Protein 3LVL (pdb70)

B-factor: mean 65.79, std 13.58, range [45.22, 124.84]

GO terms:
  GO:0005515 protein binding (F, IPI)

InterPro domains:
  IPR002871 NIF system FeS cluster assembly, NifU, N-terminal [PF01592] (2-126)
  IPR002871 NIF system FeS cluster assembly, NifU, N-terminal [PTHR10093] (3-127)
  IPR002871 NIF system FeS cluster assembly, NifU, N-terminal [cd06664] (3-117)
  IPR011339 Iron-sulfur cluster assembly scaffold protein IscU [TIGR01999] (3-126)

CATH classification: 3.90.1010.10

Sequence (513 aa):
MKLPIYLDYSATTPVDPRVAEKMMQFMTMDGTFGNPASRSHRFGWQAEEAVDIARNQIADLVGADPREIVFTSGATESDNLAIKGAANFYQKKGKHIITSKTEHKAVLDTCRQLEREGFEVTYLAPQRNGIIDLKELEAAMRDDTILVSIMHVNNEIGVVQDIAAIGEMCRARGIIYHVDATQSVGKLPIDLSQLKVDLMSFSGHKIYGPKGIGALYVRRKPRVRIEAQMHGGGHERGMRSGTLPVHQIVGMGEAYRIAKEEMATEMERLRGLRNRLWNGIKDIEEVYLNGDLEHGAPNILNVSFNYVEGESLIMALKDLAVSSGSALEPSYVLRALGLNDELAHSSIRFSLGRFTTEEEIDYTIELVRKSIGRLRDLSPLWEMYKQGAYSEKVIDHYENPRNVGSFDNNDENVGSGMVGAPACGDVMKLQIKVNDEGIIEDARFKTYGCGSAIASSSLVTEWVKGKSLDEAQAIKNTDIAEELELPPVKIHCSILAEDAIKAAIADYKSKRE

Secondary structure (DSSP, 8-state):
---HHHHHHHHS-SSBS---TT-SSEEEEEEE-TTT--EEEEEEEE-SSS-EEEEEEEEES-HHHHHHHHHHHHHHTT--HHHHHT--HHHHHHHHT--GGGGHHHHHHHHHHHHHHHHHHHS--/--SSEE-BTTT--PPPHHHHHHHGGGTSTTS----TT-TTSHHHHHHHHHHHHHHHHHHHHHT--GGGEEEESSHHHHHHHHHHHHHHHGGGT--EEEEETTS-HHHHHHHHHHHTTT-EEEEEPPPTTSPPPHHHHHHH--TTEEEEE--SB-TTT-BB--HHHHHHHHHHHT-EEEEE-TTTTTTS---TTTS--SEEEEESTTTTS-SS-EEEEE-BTTB-----SS-SS-HHHHTS-S---HHHHHHHHHHHHHHHHHHHHHHHHHHHHHHHHHHHHTTSTTEEEES-STTB-TTEEEEEETTS-HHHHHHHTTTEE-EES------HHHHHTT--HHHHHTEEEEE--TT--HHHHHHHHHHHHHHHHHHHHH-HHHHHHH--

Foldseek 3Di:
DDFQAEQALLVFAAADPQLQVLLVQQPDPNHLVAFCVPPPDDSNVVLVVLLQLLLVLQCVQFAHDSLLKAKFQFLLVQLLLVVQFQQVVCPVQAQEEEEALQDDCSNVVSVVVSVVVPGHYHHDFDALQLERDVVVVLVSDDSRAAEYEYEAAGSFQQFGYPQQVVLCSCVVSVHAYEYADAQPRLAPGHHVVNGSHQKYWYGARSQNFDHRMIIMGGDVVVGRGTQAPADDPLPSVNRHDDTDPSSRSSSRSSSSNVSSPCNVVFQVVLLVLLVVLCVLPVPPDDKAWHHDNVRGRSFKTKMFGPQFAQVLLVVLSSRYDWDALDDVGGNSNNVSSPDDRRRRSNMTMGGDDDPDDSVVSVVVSVSNVVSNVVRLVVGPVNVVVVPD/DFDPLLVVCLVPFAAADDDDCVPLQKFKFKDDDPPVTWIKIKMFGADPPWATAFIHMDIGDDSNLRSLLSVLRVVRHRGTLVRSLPCALVNSCVVRVPDPVCSVSSVRSNVGSNRSSVRSVVPVD

Radius of gyration: 27.86 Å; Cα contacts (8 Å, |Δi|>4): 1067; chains: 2; bounding box: 52×85×68 Å

Organism: Escherichia coli O157:H7 (NCBI:txid83334)

Structure (mmCIF, N/CA/C/O backbone):
data_3LVL
#
_entry.id   3LVL
#
_cell.length_a   77.647
_cell.length_b   77.647
_cell.length_c   355.986
_cell.angle_alpha   90.000
_cell.angle_beta   90.000
_cell.angle_gamma   120.000
#
_symmetry.space_group_name_H-M   'P 61 2 2'
#
loop_
_entity.id
_entity.type
_entity.pdbx_description
1 polymer 'Cysteine desulfurase'
2 polymer 'NifU-like protein'
3 non-polymer "PYRIDOXAL-5'-PHOSPHATE"
4 water water
#
loop_
_atom_site.group_PDB
_atom_site.id
_atom_site.type_symbol
_atom_site.label_atom_id
_atom_site.label_alt_id
_atom_site.label_comp_id
_atom_site.label_asym_id
_atom_site.label_entity_id
_atom_site.label_seq_id
_atom_site.pdbx_PDB_ins_code
_atom_site.Cartn_x
_atom_site.Cartn_y
_atom_site.Cartn_z
_atom_site.occupancy
_atom_site.B_iso_or_equiv
_atom_site.auth_seq_id
_atom_site.auth_comp_id
_atom_site.auth_asym_id
_atom_sit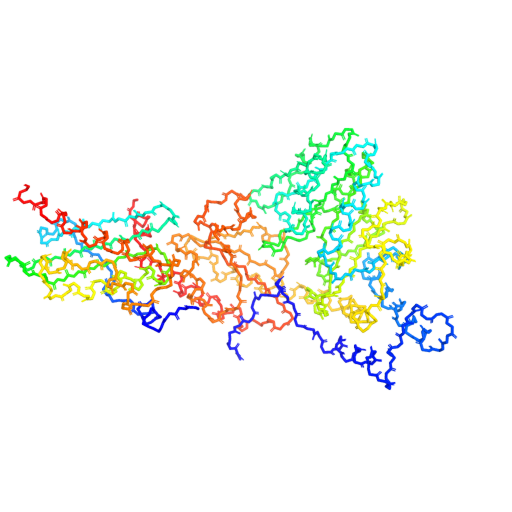e.auth_atom_id
_atom_site.pdbx_PDB_model_num
ATOM 1 N N . MET A 1 20 ? -61.923 25.943 1.096 1.00 87.38 1 MET B N 1
ATOM 2 C CA . MET A 1 20 ? -60.638 26.112 1.762 1.00 84.41 1 MET B CA 1
ATOM 3 C C . MET A 1 20 ? -60.300 24.890 2.615 1.00 83.54 1 MET B C 1
ATOM 4 O O . MET A 1 20 ? -60.922 23.839 2.465 1.00 84.78 1 MET B O 1
ATOM 9 N N . LYS A 1 21 ? -59.317 25.043 3.502 1.00 81.70 2 LYS B N 1
ATOM 10 C CA . LYS A 1 21 ? -58.872 23.981 4.403 1.00 81.06 2 LYS B CA 1
ATOM 11 C C . LYS A 1 21 ? -57.450 24.251 4.875 1.00 78.38 2 LYS B C 1
ATOM 12 O O . LYS A 1 21 ? -56.490 24.022 4.139 1.00 76.05 2 LYS B O 1
ATOM 14 N N . LEU A 1 22 ? -57.319 24.745 6.101 1.00 79.01 3 LEU B N 1
ATOM 15 C CA . LEU A 1 22 ? -56.009 25.049 6.669 1.00 76.92 3 LEU B CA 1
ATOM 16 C C . LEU A 1 22 ? -55.483 23.899 7.517 1.00 76.68 3 LEU B C 1
ATOM 17 O O . LEU A 1 22 ? -56.262 23.171 8.134 1.00 78.78 3 LEU B O 1
ATOM 22 N N . PRO A 1 23 ? -54.151 23.732 7.549 1.00 74.44 4 PRO B N 1
ATOM 23 C CA . PRO A 1 23 ? -53.207 24.574 6.806 1.00 72.25 4 PRO B CA 1
ATOM 24 C C . PRO A 1 23 ? -53.123 24.190 5.332 1.00 71.06 4 PRO B C 1
ATOM 25 O O . PRO A 1 23 ? -53.408 23.047 4.975 1.00 71.33 4 PRO B O 1
ATOM 29 N N . ILE A 1 24 ? -52.730 25.142 4.492 1.00 69.99 5 ILE B N 1
ATOM 30 C CA . ILE A 1 24 ? -52.621 24.911 3.052 1.00 69.15 5 ILE B CA 1
ATOM 31 C C . ILE A 1 24 ? -51.334 24.169 2.720 1.00 67.26 5 ILE B C 1
ATOM 32 O O . ILE A 1 24 ? -50.242 24.637 3.036 1.00 66.07 5 ILE B O 1
ATOM 37 N N . TYR A 1 25 ? -51.463 23.014 2.077 1.00 67.26 6 TYR B N 1
ATOM 38 C CA . TYR A 1 25 ? -50.297 22.198 1.764 1.00 65.90 6 TYR B CA 1
ATOM 39 C C . TYR A 1 25 ? -49.515 22.737 0.572 1.00 64.75 6 TYR B C 1
ATOM 40 O O . TYR A 1 25 ? -49.938 22.599 -0.573 1.00 65.09 6 TYR B O 1
ATOM 49 N N . LEU A 1 26 ? -48.368 23.347 0.850 1.00 63.66 7 LEU B N 1
ATOM 50 C CA . LEU A 1 26 ? -47.504 23.874 -0.199 1.00 62.84 7 LEU B CA 1
ATOM 51 C C . LEU A 1 26 ? -46.127 23.238 -0.121 1.00 61.95 7 LEU B C 1
ATOM 52 O O . LEU A 1 26 ? -45.118 23.887 -0.395 1.00 61.36 7 LEU B O 1
ATOM 57 N N . ASP A 1 27 ? -46.088 21.964 0.253 1.00 62.16 8 ASP B N 1
ATOM 58 C CA . ASP A 1 27 ? -44.821 21.269 0.432 1.00 61.76 8 ASP B CA 1
ATOM 59 C C . ASP A 1 27 ? -44.746 20.003 -0.416 1.00 62.10 8 ASP B C 1
ATOM 60 O O . ASP A 1 27 ? -44.275 18.965 0.044 1.00 62.46 8 ASP B O 1
ATOM 65 N N . TYR A 1 28 ? -45.209 20.095 -1.658 1.00 62.25 9 TYR B N 1
ATOM 66 C CA . TYR A 1 28 ? -45.218 18.947 -2.555 1.00 62.80 9 TYR B CA 1
ATOM 67 C C . TYR A 1 28 ? -43.814 18.442 -2.876 1.00 62.68 9 TYR B C 1
ATOM 68 O O . TYR A 1 28 ? -43.641 17.296 -3.284 1.00 63.35 9 TYR B O 1
ATOM 77 N N . SER A 1 29 ? -42.815 19.299 -2.696 1.00 62.09 10 SER B N 1
ATOM 78 C CA . SER A 1 29 ? -41.431 18.917 -2.964 1.00 62.31 10 SER B CA 1
ATOM 79 C C . SER A 1 29 ? -40.887 17.976 -1.893 1.00 62.74 10 SER B C 1
ATOM 80 O O . SER A 1 29 ? -39.954 17.211 -2.143 1.00 63.46 10 SER B O 1
ATOM 83 N N . ALA A 1 30 ? -41.464 18.042 -0.697 1.00 62.61 11 ALA B N 1
ATOM 84 C CA . ALA A 1 30 ? -41.102 17.113 0.364 1.00 63.41 11 ALA B CA 1
ATOM 85 C C . ALA A 1 30 ? -41.716 15.752 0.067 1.00 64.36 11 ALA B C 1
ATOM 86 O O . ALA A 1 30 ? -41.053 14.723 0.175 1.00 65.38 11 ALA B O 1
ATOM 88 N N . THR A 1 31 ? -42.988 15.760 -0.315 1.00 57.52 12 THR B N 1
ATOM 89 C CA . THR A 1 31 ? -43.680 14.542 -0.718 1.00 57.31 12 THR B CA 1
ATOM 90 C C . THR A 1 31 ? -45.026 14.877 -1.354 1.00 58.83 12 THR B C 1
ATOM 91 O O . THR A 1 31 ? -45.572 15.958 -1.137 1.00 60.23 12 THR B O 1
ATOM 95 N N . THR A 1 32 ? -45.553 13.947 -2.143 1.00 58.71 13 THR B N 1
ATOM 96 C CA . THR A 1 32 ? -46.854 14.133 -2.774 1.00 60.27 13 THR B CA 1
ATOM 97 C C . THR A 1 32 ? -47.818 13.015 -2.385 1.00 60.78 13 THR B C 1
ATOM 98 O O . THR A 1 32 ? -47.402 11.873 -2.181 1.00 59.66 13 THR B O 1
ATOM 102 N N . PRO A 1 33 ? -49.113 13.349 -2.277 1.00 62.63 14 PRO B N 1
ATOM 103 C CA . PRO A 1 33 ? -50.168 12.398 -1.915 1.00 63.50 14 PRO B CA 1
ATOM 104 C C . PRO A 1 33 ? -50.431 11.395 -3.032 1.00 63.23 14 PRO B C 1
ATOM 105 O O . PRO A 1 33 ? -50.629 11.791 -4.181 1.00 63.71 14 PRO B O 1
ATOM 109 N N . VAL A 1 34 ? -50.437 10.111 -2.688 1.00 62.63 15 VAL B N 1
ATOM 110 C CA . VAL A 1 34 ? -50.666 9.051 -3.664 1.00 62.47 15 VAL B CA 1
ATOM 111 C C . VAL A 1 34 ? -52.009 9.209 -4.363 1.00 64.43 15 VAL B C 1
ATOM 112 O O . VAL A 1 34 ? -53.063 9.146 -3.732 1.00 65.93 15 VAL B O 1
ATOM 116 N N . ASP A 1 35 ? -51.959 9.419 -5.672 1.00 64.55 16 ASP B N 1
ATOM 117 C CA . ASP A 1 35 ? -53.163 9.512 -6.484 1.00 66.49 16 ASP B CA 1
ATOM 118 C C . ASP A 1 35 ? -54.026 8.267 -6.292 1.00 67.28 16 ASP B C 1
ATOM 119 O O . ASP A 1 35 ? -53.512 7.150 -6.283 1.00 66.10 16 ASP B O 1
ATOM 124 N N . PRO A 1 36 ? -55.346 8.461 -6.139 1.00 69.42 17 PRO B N 1
ATOM 125 C CA . PRO A 1 36 ? -56.295 7.373 -5.870 1.00 70.54 17 PRO B CA 1
ATOM 126 C C . PRO A 1 36 ? -56.159 6.202 -6.839 1.00 70.12 17 PRO B C 1
ATOM 127 O O . PRO A 1 36 ? -56.231 5.047 -6.417 1.00 69.87 17 PRO B O 1
ATOM 131 N N . ARG A 1 37 ? -55.974 6.502 -8.121 1.00 70.20 18 ARG B N 1
ATOM 132 C CA . ARG A 1 37 ? -55.817 5.464 -9.135 1.00 69.96 18 ARG B CA 1
ATOM 133 C C . ARG A 1 37 ? -54.569 4.638 -8.859 1.00 67.70 18 ARG B C 1
ATOM 134 O O . ARG A 1 37 ? -54.562 3.422 -9.048 1.00 67.58 18 ARG B O 1
ATOM 142 N N . VAL A 1 38 ? -53.516 5.308 -8.404 1.00 66.08 19 VAL B N 1
ATOM 143 C CA . VAL A 1 38 ? -52.277 4.632 -8.045 1.00 64.05 19 VAL B CA 1
ATOM 144 C C . VAL A 1 38 ? -52.517 3.656 -6.902 1.00 64.02 19 VAL B C 1
ATOM 145 O O . VAL A 1 38 ? -52.015 2.533 -6.913 1.00 63.23 19 VAL B O 1
ATOM 149 N N . ALA A 1 39 ? -53.296 4.093 -5.919 1.00 65.04 20 ALA B N 1
ATOM 150 C CA . ALA A 1 39 ? -53.526 3.309 -4.713 1.00 65.16 20 ALA B CA 1
ATOM 151 C C . ALA A 1 39 ? -54.388 2.078 -4.973 1.00 66.38 20 ALA B C 1
ATOM 152 O O . ALA A 1 39 ? -54.022 0.965 -4.594 1.00 65.80 20 ALA B O 1
ATOM 154 N N . GLU A 1 40 ? -55.528 2.277 -5.624 1.00 68.23 21 GLU B N 1
ATOM 155 C CA . GLU A 1 40 ? -56.470 1.185 -5.838 1.00 69.74 21 GLU B CA 1
ATOM 156 C C . GLU A 1 40 ? -55.880 0.085 -6.711 1.00 68.98 21 GLU B C 1
ATOM 157 O O . GLU A 1 40 ? -56.358 -1.048 -6.704 1.00 69.85 21 GLU B O 1
ATOM 163 N N . LYS A 1 41 ? -54.840 0.422 -7.464 1.00 67.50 22 LYS B N 1
ATOM 164 C CA . LYS A 1 41 ? -54.139 -0.569 -8.267 1.00 66.73 22 LYS B CA 1
ATOM 165 C C . LYS A 1 41 ? -53.186 -1.360 -7.380 1.00 65.23 22 LYS B C 1
ATOM 166 O O . LYS A 1 41 ? -52.976 -2.555 -7.585 1.00 65.23 22 LYS B O 1
ATOM 172 N N . MET A 1 42 ? -52.622 -0.682 -6.385 1.00 64.14 23 MET B N 1
ATOM 173 C CA . MET A 1 42 ? -51.708 -1.310 -5.436 1.00 62.86 23 MET B CA 1
ATOM 174 C C . MET A 1 42 ? -52.417 -2.354 -4.584 1.00 63.95 23 MET B C 1
ATOM 175 O O . MET A 1 42 ? -51.837 -3.386 -4.252 1.00 63.43 23 MET B O 1
ATOM 180 N N . MET A 1 43 ? -53.673 -2.082 -4.242 1.00 65.62 24 MET B N 1
ATOM 181 C CA . MET A 1 43 ? -54.444 -2.960 -3.365 1.00 66.90 24 MET B CA 1
ATOM 182 C C . MET A 1 43 ? -54.594 -4.368 -3.911 1.00 67.53 24 MET B C 1
ATOM 183 O O . MET A 1 43 ? -54.781 -5.320 -3.157 1.00 68.11 24 MET B O 1
ATOM 188 N N . GLN A 1 44 ? -54.513 -4.492 -5.229 1.00 67.57 25 GLN B N 1
ATOM 189 C CA . GLN A 1 44 ? -54.766 -5.759 -5.895 1.00 68.49 25 GLN B CA 1
ATOM 190 C C . GLN A 1 44 ? -53.532 -6.650 -5.893 1.00 67.12 25 GLN B C 1
ATOM 191 O O . GLN A 1 44 ? -53.524 -7.716 -6.507 1.00 67.73 25 GLN B O 1
ATOM 197 N N . PHE A 1 45 ? -52.493 -6.208 -5.193 1.00 65.41 26 PHE B N 1
ATOM 198 C CA . PHE A 1 45 ? -51.243 -6.952 -5.129 1.00 64.14 26 PHE B CA 1
ATOM 199 C C . PHE A 1 45 ? -50.747 -7.059 -3.700 1.00 63.49 26 PHE B C 1
ATOM 200 O O . PHE A 1 45 ? -49.564 -6.857 -3.435 1.00 61.98 26 PHE B O 1
ATOM 208 N N . MET A 1 46 ? -51.652 -7.382 -2.782 1.00 64.78 27 MET B N 1
ATOM 209 C CA . MET A 1 46 ? -51.308 -7.427 -1.367 1.00 64.45 27 MET B CA 1
ATOM 210 C C . MET A 1 46 ? -51.940 -8.607 -0.638 1.00 65.97 27 MET B C 1
ATOM 211 O O . MET A 1 46 ? -51.234 -9.482 -0.138 1.00 65.70 27 MET B O 1
ATOM 216 N N . THR A 1 47 ? -53.267 -8.632 -0.580 1.00 67.70 28 THR B N 1
ATOM 217 C CA . THR A 1 47 ? -53.965 -9.639 0.213 1.00 69.34 28 THR B CA 1
ATOM 218 C C . THR A 1 47 ? -53.946 -11.015 -0.450 1.00 70.13 28 THR B C 1
ATOM 219 O O . THR A 1 47 ? -53.450 -11.174 -1.565 1.00 69.47 28 THR B O 1
ATOM 223 N N . MET A 1 48 ? -54.493 -12.002 0.252 1.00 71.67 29 MET B N 1
ATOM 224 C CA . MET A 1 48 ? -54.478 -13.395 -0.190 1.00 72.68 29 MET B CA 1
ATOM 225 C C . MET A 1 48 ? -55.314 -13.637 -1.444 1.00 73.91 29 MET B C 1
ATOM 226 O O . MET A 1 48 ? -55.058 -14.576 -2.195 1.00 74.33 29 MET B O 1
ATOM 231 N N . ASP A 1 49 ? -56.315 -12.793 -1.668 1.00 74.65 30 ASP B N 1
ATOM 232 C CA . ASP A 1 49 ? -57.176 -12.940 -2.839 1.00 76.04 30 ASP B CA 1
ATOM 233 C C . ASP A 1 49 ? -56.674 -12.118 -4.025 1.00 74.72 30 ASP B C 1
ATOM 234 O O . ASP A 1 49 ? -57.121 -12.310 -5.157 1.00 75.66 30 ASP B O 1
ATOM 239 N N . GLY A 1 50 ? -55.747 -11.203 -3.758 1.00 72.67 31 GLY B N 1
ATOM 240 C CA . GLY A 1 50 ? -55.121 -10.422 -4.808 1.00 71.33 31 GLY B CA 1
ATOM 241 C C . GLY A 1 50 ? -53.931 -11.154 -5.398 1.00 70.23 31 GLY B C 1
ATOM 242 O O . GLY A 1 50 ? -53.808 -12.370 -5.248 1.00 70.95 31 GLY B O 1
ATOM 243 N N . THR A 1 51 ? -53.056 -10.416 -6.075 1.00 68.64 32 THR B N 1
ATOM 244 C CA . THR A 1 51 ? -51.829 -10.984 -6.627 1.00 67.54 32 THR B CA 1
ATOM 245 C C . THR A 1 51 ? -50.650 -10.652 -5.715 1.00 65.71 32 THR B C 1
ATOM 246 O O . THR A 1 51 ? -49.921 -9.684 -5.940 1.00 64.22 32 THR B O 1
ATOM 250 N N . PHE A 1 52 ? -50.473 -11.473 -4.684 1.00 66.00 33 PHE B N 1
ATOM 251 C CA . PHE A 1 52 ? -49.532 -11.195 -3.603 1.00 64.66 33 PHE B CA 1
ATOM 252 C C . PHE A 1 52 ? -48.224 -11.961 -3.763 1.00 63.85 33 PHE B C 1
ATOM 253 O O . PHE A 1 52 ? -47.333 -11.862 -2.919 1.00 62.88 33 PHE B O 1
ATOM 261 N N . GLY A 1 53 ? -48.116 -12.728 -4.842 1.00 64.42 34 GLY B N 1
ATOM 262 C CA . GLY A 1 53 ? -47.001 -13.638 -5.027 1.00 64.12 34 GLY B CA 1
ATOM 263 C C . GLY A 1 53 ? -45.633 -12.992 -5.119 1.00 62.28 34 GLY B C 1
ATOM 264 O O . GLY A 1 53 ? -45.507 -11.777 -5.260 1.00 61.14 34 GLY B O 1
ATOM 265 N N . ASN A 1 54 ? -44.601 -13.825 -5.033 1.00 62.14 35 ASN B N 1
ATOM 266 C CA . ASN A 1 54 ? -43.226 -13.374 -5.194 1.00 60.64 35 ASN B CA 1
ATOM 267 C C . ASN A 1 54 ? -42.749 -13.654 -6.614 1.00 60.68 35 ASN B C 1
ATOM 268 O O . ASN A 1 54 ? -42.739 -14.804 -7.052 1.00 61.87 35 ASN B O 1
ATOM 273 N N . PRO A 1 55 ? -42.366 -12.595 -7.346 1.00 59.53 36 PRO B N 1
ATOM 274 C CA . PRO A 1 55 ? -41.875 -12.712 -8.725 1.00 59.56 36 PRO B CA 1
ATOM 275 C C . PRO A 1 55 ? -40.701 -13.681 -8.838 1.00 59.70 36 PRO B C 1
ATOM 276 O O . PRO A 1 55 ? -40.541 -14.332 -9.871 1.00 60.51 36 PRO B O 1
ATOM 280 N N . ALA A 1 56 ? -39.898 -13.773 -7.780 1.00 59.08 37 ALA B N 1
ATOM 281 C CA . ALA A 1 56 ? -38.730 -14.652 -7.761 1.00 59.32 37 ALA B CA 1
ATOM 282 C C . ALA A 1 56 ? -39.115 -16.131 -7.811 1.00 61.13 37 ALA B C 1
ATOM 283 O O . ALA A 1 56 ? -38.371 -16.953 -8.349 1.00 61.80 37 ALA B O 1
ATOM 285 N N . SER A 1 57 ? -40.271 -16.464 -7.242 1.00 62.05 38 SER B N 1
ATOM 286 C CA . SER A 1 57 ? -40.799 -17.822 -7.320 1.00 63.96 38 SER B CA 1
ATOM 287 C C . SER A 1 57 ? -41.117 -18.163 -8.770 1.00 64.86 38 SER B C 1
ATOM 288 O O . SER A 1 57 ? -42.204 -17.866 -9.262 1.00 65.34 38 SER B O 1
ATOM 291 N N . ARG A 1 58 ? -40.158 -18.784 -9.448 1.00 65.23 39 ARG B N 1
ATOM 292 C CA . ARG A 1 58 ? -40.281 -19.072 -10.872 1.00 66.10 39 ARG B CA 1
ATOM 293 C C . ARG A 1 58 ? -40.859 -20.457 -11.149 1.00 68.36 39 ARG B C 1
ATOM 294 O O . ARG A 1 58 ? -40.628 -21.025 -12.215 1.00 69.41 39 ARG B O 1
ATOM 302 N N . SER A 1 59 ? -41.620 -20.994 -10.201 1.00 69.24 40 SER B N 1
ATOM 303 C CA . SER A 1 59 ? -42.094 -22.371 -10.317 1.00 71.52 40 SER B CA 1
ATOM 304 C C . SER A 1 59 ? -43.607 -22.556 -10.181 1.00 72.78 40 SER B C 1
ATOM 305 O O . SER A 1 59 ? -44.086 -23.687 -10.099 1.00 74.77 40 SER B O 1
ATOM 308 N N . HIS A 1 60 ? -44.362 -21.462 -10.163 1.00 71.80 41 HIS B N 1
ATOM 309 C CA . HIS A 1 60 ? -45.814 -21.570 -10.047 1.00 73.10 41 HIS B CA 1
ATOM 310 C C . HIS A 1 60 ? -46.565 -20.296 -10.422 1.00 72.20 41 HIS B C 1
ATOM 311 O O . HIS A 1 60 ? -45.975 -19.225 -10.556 1.00 70.36 41 HIS B O 1
ATOM 318 N N . ARG A 1 61 ? -47.879 -20.436 -10.574 1.00 73.68 42 ARG B N 1
ATOM 319 C CA . ARG A 1 61 ? -48.750 -19.356 -11.023 1.00 73.38 42 ARG B CA 1
ATOM 320 C C . ARG A 1 61 ? -48.541 -18.061 -10.244 1.00 71.34 42 ARG B C 1
ATOM 321 O O . ARG A 1 61 ? -48.408 -16.990 -10.835 1.00 70.22 42 ARG B O 1
ATOM 329 N N . PHE A 1 62 ? -48.520 -18.165 -8.918 1.00 71.01 43 PHE B N 1
ATOM 330 C CA . PHE A 1 62 ? -48.398 -16.993 -8.052 1.00 69.34 43 PHE B CA 1
ATOM 331 C C . PHE A 1 62 ? -47.214 -16.109 -8.427 1.00 67.31 43 PHE B C 1
ATOM 332 O O . PHE A 1 62 ? -47.350 -14.891 -8.544 1.00 66.23 43 PHE B O 1
ATOM 340 N N . GLY A 1 63 ? -46.052 -16.728 -8.600 1.00 66.92 44 GLY B N 1
ATOM 341 C CA . GLY A 1 63 ? -44.846 -15.995 -8.933 1.00 65.16 44 GLY B CA 1
ATOM 342 C C . GLY A 1 63 ? -44.917 -15.399 -10.322 1.00 65.02 44 GLY B C 1
ATOM 343 O O . GLY A 1 63 ? -44.348 -14.339 -10.586 1.00 63.56 44 GLY B O 1
ATOM 344 N N . TRP A 1 64 ? -45.629 -16.084 -11.211 1.00 66.68 45 TRP B N 1
ATOM 345 C CA . TRP A 1 64 ? -45.744 -15.653 -12.595 1.00 66.92 45 TRP B CA 1
ATOM 346 C C . TRP A 1 64 ? -46.639 -14.433 -12.721 1.00 66.61 45 TRP B C 1
ATOM 347 O O . TRP A 1 64 ? -46.289 -13.462 -13.388 1.00 65.67 45 TRP B O 1
ATOM 358 N N . GLN A 1 65 ? -47.803 -14.488 -12.086 1.00 67.55 46 GLN B N 1
ATOM 359 C CA . GLN A 1 65 ? -48.752 -13.388 -12.172 1.00 67.59 46 GLN B CA 1
ATOM 360 C C . GLN A 1 65 ? -48.160 -12.105 -11.600 1.00 65.60 46 GLN B C 1
ATOM 361 O O . GLN A 1 65 ? -48.322 -11.027 -12.176 1.00 65.17 46 GLN B O 1
ATOM 367 N N . ALA A 1 66 ? -47.460 -12.230 -10.477 1.00 64.53 47 ALA B N 1
ATOM 368 C CA . ALA A 1 66 ? -46.740 -11.101 -9.907 1.00 62.70 47 ALA B CA 1
ATOM 369 C C . ALA A 1 66 ? -45.690 -10.617 -10.899 1.00 61.64 47 ALA B C 1
ATOM 370 O O . ALA A 1 66 ? -45.542 -9.417 -11.130 1.00 60.71 47 ALA B O 1
ATOM 372 N N . GLU A 1 67 ? -44.971 -11.565 -11.492 1.00 61.94 48 GLU B N 1
ATOM 373 C CA . GLU A 1 67 ? -43.911 -11.251 -12.445 1.00 61.15 48 GLU B CA 1
ATOM 374 C C . GLU A 1 67 ? -44.425 -10.426 -13.624 1.00 61.50 48 GLU B C 1
ATOM 375 O O . GLU A 1 67 ? -43.764 -9.490 -14.071 1.00 60.45 48 GLU B O 1
ATOM 381 N N . GLU A 1 68 ? -45.604 -10.780 -14.124 1.00 63.13 49 GLU B N 1
ATOM 382 C CA . GLU A 1 68 ? -46.194 -10.080 -15.257 1.00 63.82 49 GLU B CA 1
ATOM 383 C C . GLU A 1 68 ? -46.558 -8.645 -14.895 1.00 63.00 49 GLU B C 1
ATOM 384 O O . GLU A 1 68 ? -46.369 -7.727 -15.691 1.00 62.71 49 GLU B O 1
ATOM 390 N N . ALA A 1 69 ? -47.079 -8.454 -13.689 1.00 62.77 50 ALA B N 1
ATOM 391 C CA . ALA A 1 69 ? -47.457 -7.123 -13.238 1.00 62.17 50 ALA B CA 1
ATOM 392 C C . ALA A 1 69 ? -46.223 -6.247 -13.111 1.00 60.33 50 ALA B C 1
ATOM 393 O O . ALA A 1 69 ? -46.264 -5.054 -13.405 1.00 59.94 50 ALA B O 1
ATOM 395 N N . VAL A 1 70 ? -45.126 -6.853 -12.670 1.00 59.35 51 VAL B N 1
ATOM 396 C CA . VAL A 1 70 ? -43.860 -6.145 -12.530 1.00 57.72 51 VAL B CA 1
ATOM 397 C C . VAL A 1 70 ? -43.403 -5.609 -13.874 1.00 57.66 51 VAL B C 1
ATOM 398 O O . VAL A 1 70 ? -42.997 -4.453 -13.990 1.00 56.82 51 VAL B O 1
ATOM 402 N N . ASP A 1 71 ? -43.474 -6.461 -14.890 1.00 58.71 52 ASP B N 1
ATOM 403 C CA . ASP A 1 71 ? -43.039 -6.089 -16.227 1.00 58.91 52 ASP B CA 1
ATOM 404 C C . ASP A 1 71 ? -43.843 -4.907 -16.750 1.00 59.38 52 ASP B C 1
ATOM 405 O O . ASP A 1 71 ? -43.280 -3.933 -17.247 1.00 58.76 52 ASP B O 1
ATOM 410 N N . ILE A 1 72 ? -45.163 -5.001 -16.631 1.00 60.63 53 ILE B N 1
ATOM 411 C CA . ILE A 1 72 ? -46.044 -3.919 -17.044 1.00 61.36 53 ILE B CA 1
ATOM 412 C C . ILE A 1 72 ? -45.569 -2.593 -16.471 1.00 60.01 53 ILE B C 1
ATOM 413 O O . ILE A 1 72 ? -45.412 -1.615 -17.198 1.00 60.04 53 ILE B O 1
ATOM 418 N N . ALA A 1 73 ? -45.336 -2.570 -15.164 1.00 58.97 54 ALA B N 1
ATOM 419 C CA . ALA A 1 73 ? -44.890 -1.359 -14.485 1.00 57.79 54 ALA B CA 1
ATOM 420 C C . ALA A 1 73 ? -43.510 -0.925 -14.967 1.00 56.60 54 ALA B C 1
ATOM 421 O O . ALA A 1 73 ? -43.268 0.259 -15.195 1.00 56.25 54 ALA B O 1
ATOM 423 N N . ARG A 1 74 ? -42.608 -1.888 -15.124 1.00 56.12 55 ARG B N 1
ATOM 424 C CA . ARG A 1 74 ? -41.260 -1.595 -15.593 1.00 55.15 55 ARG B CA 1
ATOM 425 C C . ARG A 1 74 ? -41.315 -0.881 -16.939 1.00 55.81 55 ARG B C 1
ATOM 426 O O . ARG A 1 74 ? -40.541 0.041 -17.200 1.00 55.12 55 ARG B O 1
ATOM 434 N N . ASN A 1 75 ? -42.240 -1.313 -17.791 1.00 57.29 56 ASN B N 1
ATOM 435 C CA . ASN A 1 75 ? -42.442 -0.683 -19.089 1.00 58.24 56 ASN B CA 1
ATOM 436 C C . ASN A 1 75 ? -43.125 0.675 -18.977 1.00 58.53 56 ASN B C 1
ATOM 437 O O . ASN A 1 75 ? -42.754 1.622 -19.671 1.00 58.58 56 ASN B O 1
ATOM 442 N N . GLN A 1 76 ? -44.127 0.763 -18.107 1.00 58.86 57 GLN B N 1
ATOM 443 C CA . GLN A 1 76 ? -44.835 2.018 -17.883 1.00 59.31 57 GLN B CA 1
ATOM 444 C C . GLN A 1 76 ? -43.844 3.109 -17.521 1.00 57.98 57 GLN B C 1
ATOM 445 O O . GLN A 1 76 ? -43.927 4.234 -18.013 1.00 58.43 57 GLN B O 1
ATOM 451 N N . ILE A 1 77 ? -42.900 2.758 -16.656 1.00 56.50 58 ILE B N 1
ATOM 452 C CA . ILE A 1 77 ? -41.861 3.681 -16.230 1.00 55.25 58 ILE B CA 1
ATOM 453 C C . ILE A 1 77 ? -40.922 4.016 -17.381 1.00 55.15 58 ILE B C 1
ATOM 454 O O . ILE A 1 77 ? -40.559 5.174 -17.584 1.00 55.02 58 ILE B O 1
ATOM 459 N N . ALA A 1 78 ? -40.536 2.993 -18.136 1.00 55.35 59 ALA B N 1
ATOM 460 C CA . ALA A 1 78 ? -39.626 3.171 -19.261 1.00 55.41 59 ALA B CA 1
ATOM 461 C C . ALA A 1 78 ? -40.218 4.068 -20.352 1.00 56.72 59 ALA B C 1
ATOM 462 O O . ALA A 1 78 ? -39.523 4.911 -20.918 1.00 56.62 59 ALA B O 1
ATOM 464 N N . ASP A 1 79 ? -41.503 3.887 -20.639 1.00 58.07 60 ASP B N 1
ATOM 465 C CA . ASP A 1 79 ? -42.157 4.644 -21.703 1.00 59.62 60 ASP B CA 1
ATOM 466 C C . ASP A 1 79 ? -42.199 6.133 -21.401 1.00 59.53 60 ASP B C 1
ATOM 467 O O . ASP A 1 79 ? -42.186 6.963 -22.313 1.00 60.46 60 ASP B O 1
ATOM 472 N N . LEU A 1 80 ? -42.254 6.461 -20.116 1.00 58.56 61 LEU B N 1
ATOM 473 C CA . LEU A 1 80 ? -42.366 7.846 -19.682 1.00 58.60 61 LEU B CA 1
ATOM 474 C C . LEU A 1 80 ? -41.067 8.609 -19.924 1.00 57.74 61 LEU B C 1
ATOM 475 O O . LEU A 1 80 ? -41.073 9.828 -20.091 1.00 58.24 61 LEU B O 1
ATOM 480 N N . VAL A 1 81 ? -39.955 7.883 -19.956 1.00 56.60 62 VAL B N 1
ATOM 481 C CA . VAL A 1 81 ? -38.644 8.507 -20.082 1.00 55.75 62 VAL B CA 1
ATOM 482 C C . VAL A 1 81 ? -37.944 8.118 -21.377 1.00 56.17 62 VAL B C 1
ATOM 483 O O . VAL A 1 81 ? -36.819 8.542 -21.633 1.00 55.65 62 VAL B O 1
ATOM 487 N N . GLY A 1 82 ? -38.608 7.307 -22.192 1.00 57.23 63 GLY B N 1
ATOM 488 C CA . GLY A 1 82 ? -38.055 6.900 -23.472 1.00 57.91 63 GLY B CA 1
ATOM 489 C C . GLY A 1 82 ? -36.857 5.981 -23.340 1.00 56.82 63 GLY B C 1
ATOM 490 O O . GLY A 1 82 ? -35.855 6.143 -24.037 1.00 56.83 63 GLY B O 1
ATOM 491 N N . ALA A 1 83 ? -36.964 5.005 -22.445 1.00 56.03 64 ALA B N 1
ATOM 492 C CA . ALA A 1 83 ? -35.880 4.061 -22.215 1.00 55.13 64 ALA B CA 1
ATOM 493 C C . ALA A 1 83 ? -36.321 2.629 -22.479 1.00 55.74 64 ALA B C 1
ATOM 494 O O . ALA A 1 83 ? -37.512 2.341 -22.595 1.00 56.66 64 ALA B O 1
ATOM 496 N N . ASP A 1 84 ? -35.344 1.737 -22.581 1.00 55.38 65 ASP B N 1
ATOM 497 C CA . ASP A 1 84 ? -35.608 0.310 -22.685 1.00 55.92 65 ASP B CA 1
ATOM 498 C C . ASP A 1 84 ? -35.860 -0.219 -21.277 1.00 54.99 65 ASP B C 1
ATOM 499 O O . ASP A 1 84 ? -35.061 0.024 -20.375 1.00 53.76 65 ASP B O 1
ATOM 504 N N . PRO A 1 85 ? -36.985 -0.927 -21.078 1.00 55.70 66 PRO B N 1
ATOM 505 C CA . PRO A 1 85 ? -37.360 -1.436 -19.753 1.00 55.04 66 PRO B CA 1
ATOM 506 C C . PRO A 1 85 ? -36.245 -2.221 -19.066 1.00 54.15 66 PRO B C 1
ATOM 507 O O . PRO A 1 85 ? -36.204 -2.266 -17.837 1.00 53.30 66 PRO B O 1
ATOM 511 N N . ARG A 1 86 ? -35.356 -2.827 -19.847 1.00 54.50 67 ARG B N 1
ATOM 512 C CA . ARG A 1 86 ? -34.224 -3.560 -19.289 1.00 53.88 67 ARG B CA 1
ATOM 513 C C . ARG A 1 86 ? -33.234 -2.625 -18.599 1.00 52.57 67 ARG B C 1
ATOM 514 O O . ARG A 1 86 ? -32.510 -3.030 -17.688 1.00 51.89 67 ARG B O 1
ATOM 522 N N . GLU A 1 87 ? -33.213 -1.371 -19.040 1.00 52.37 68 GLU B N 1
ATOM 523 C CA . GLU A 1 87 ? -32.344 -0.358 -18.458 1.00 51.30 68 GLU B CA 1
ATOM 524 C C . GLU A 1 87 ? -32.896 0.144 -17.130 1.00 50.52 68 GLU B C 1
ATOM 525 O O . GLU A 1 87 ? -32.271 0.966 -16.461 1.00 49.68 68 GLU B O 1
ATOM 531 N N . ILE A 1 88 ? -34.069 -0.353 -16.753 1.00 50.92 69 ILE B N 1
ATOM 532 C CA . ILE A 1 88 ? -34.715 0.078 -15.517 1.00 50.40 69 ILE B CA 1
ATOM 533 C C . ILE A 1 88 ? -34.383 -0.833 -14.344 1.00 49.93 69 ILE B C 1
ATOM 534 O O . ILE A 1 88 ? -34.771 -2.000 -14.319 1.00 50.50 69 ILE B O 1
ATOM 539 N N . VAL A 1 89 ? -33.664 -0.282 -13.373 1.00 49.04 70 VAL B N 1
ATOM 540 C CA . VAL A 1 89 ? -33.285 -1.012 -12.171 1.00 48.66 70 VAL B CA 1
ATOM 541 C C . VAL A 1 89 ? -34.087 -0.496 -10.991 1.00 48.43 70 VAL B C 1
ATOM 542 O O . VAL A 1 89 ? -34.107 0.702 -10.727 1.00 48.05 70 VAL B O 1
ATOM 546 N N . PHE A 1 90 ? -34.748 -1.400 -10.278 1.00 48.80 71 PHE B N 1
ATOM 547 C CA . PHE A 1 90 ? -35.587 -0.995 -9.159 1.00 48.79 71 PHE B CA 1
ATOM 548 C C . PHE A 1 90 ? -34.804 -0.798 -7.864 1.00 48.15 71 PHE B C 1
ATOM 549 O O . PHE A 1 90 ? -33.939 -1.599 -7.512 1.00 48.03 71 PHE B O 1
ATOM 557 N N . THR A 1 91 ? -35.114 0.284 -7.161 1.00 47.91 72 THR B N 1
ATOM 558 C CA . THR A 1 91 ? -34.524 0.538 -5.856 1.00 47.51 72 THR B CA 1
ATOM 559 C C . THR A 1 91 ? -35.615 0.847 -4.841 1.00 47.92 72 THR B C 1
ATOM 560 O O . THR A 1 91 ? -36.802 0.674 -5.115 1.00 48.55 72 THR B O 1
ATOM 564 N N . SER A 1 92 ? -35.200 1.309 -3.668 1.00 47.70 73 SER B N 1
ATOM 565 C CA . SER A 1 92 ? -36.123 1.644 -2.595 1.00 48.18 73 SER B CA 1
ATOM 566 C C . SER A 1 92 ? -36.511 3.115 -2.659 1.00 48.21 73 SER B C 1
ATOM 567 O O . SER A 1 92 ? -37.432 3.558 -1.978 1.00 48.80 73 SER B O 1
ATOM 570 N N . GLY A 1 93 ? -35.793 3.876 -3.475 1.00 47.72 74 GLY B N 1
ATOM 571 C CA . GLY A 1 93 ? -36.059 5.293 -3.608 1.00 47.87 74 GLY B CA 1
ATOM 572 C C . GLY A 1 93 ? -34.940 6.012 -4.334 1.00 47.31 74 GLY B C 1
ATOM 573 O O . GLY A 1 93 ? -33.946 5.402 -4.734 1.00 46.81 74 GLY B O 1
ATOM 574 N N . ALA A 1 94 ? -35.102 7.319 -4.502 1.00 47.53 75 ALA B N 1
ATOM 575 C CA . ALA A 1 94 ? -34.110 8.127 -5.202 1.00 47.18 75 ALA B CA 1
ATOM 576 C C . ALA A 1 94 ? -32.798 8.193 -4.430 1.00 46.68 75 ALA B C 1
ATOM 577 O O . ALA A 1 94 ? -31.732 8.354 -5.019 1.00 46.30 75 ALA B O 1
ATOM 579 N N . THR A 1 95 ? -32.873 8.071 -3.111 1.00 46.81 76 THR B N 1
ATOM 580 C CA . THR A 1 95 ? -31.659 8.078 -2.311 1.00 46.52 76 THR B CA 1
ATOM 581 C C . THR A 1 95 ? -30.801 6.873 -2.671 1.00 46.07 76 THR B C 1
ATOM 582 O O . THR A 1 95 ? -29.617 7.016 -2.971 1.00 45.78 76 THR B O 1
ATOM 586 N N . GLU A 1 96 ? -31.397 5.685 -2.647 1.00 46.15 77 GLU B N 1
ATOM 587 C CA . GLU A 1 96 ? -30.647 4.486 -2.994 1.00 45.92 77 GLU B CA 1
ATOM 588 C C . GLU A 1 96 ? -30.150 4.564 -4.431 1.00 45.66 77 GLU B C 1
ATOM 589 O O . GLU A 1 96 ? -29.013 4.196 -4.721 1.00 45.47 77 GLU B O 1
ATOM 595 N N . SER A 1 97 ? -31.006 5.041 -5.329 1.00 45.80 78 SER B N 1
ATOM 596 C CA . SER A 1 97 ? -30.623 5.205 -6.726 1.00 45.72 78 SER B CA 1
ATOM 597 C C . SER A 1 97 ? -29.368 6.061 -6.824 1.00 45.47 78 SER B C 1
ATOM 598 O O . SER A 1 97 ? -28.382 5.661 -7.437 1.00 45.34 78 SER B O 1
ATOM 601 N N . ASP A 1 98 ? -29.410 7.237 -6.206 1.00 45.53 79 ASP B N 1
ATOM 602 C CA . ASP A 1 98 ? -28.261 8.131 -6.193 1.00 45.45 79 ASP B CA 1
ATOM 603 C C . ASP A 1 98 ? -27.024 7.425 -5.653 1.00 45.25 79 ASP B C 1
ATOM 604 O O . ASP A 1 98 ? -25.937 7.544 -6.219 1.00 45.22 79 ASP B O 1
ATOM 609 N N . ASN A 1 99 ? -27.191 6.686 -4.561 1.00 45.28 80 ASN B N 1
ATOM 610 C CA . ASN A 1 99 ? -26.082 5.923 -3.998 1.00 45.29 80 ASN B CA 1
ATOM 611 C C . ASN A 1 99 ? -25.567 4.879 -4.978 1.00 45.25 80 ASN B C 1
ATOM 612 O O . ASN A 1 99 ? -24.370 4.809 -5.249 1.00 45.33 80 ASN B O 1
ATOM 617 N N . LEU A 1 100 ? -26.479 4.071 -5.510 1.00 45.27 81 LEU B N 1
ATOM 618 C CA . LEU A 1 100 ? -26.115 3.018 -6.447 1.00 45.40 81 LEU B CA 1
ATOM 619 C C . LEU A 1 100 ? -25.377 3.601 -7.642 1.00 45.39 81 LEU B C 1
ATOM 620 O O . LEU A 1 100 ? -24.285 3.155 -7.989 1.00 45.57 81 LEU B O 1
ATOM 625 N N . ALA A 1 101 ? -25.988 4.601 -8.267 1.00 45.31 82 ALA B N 1
ATOM 626 C CA . ALA A 1 101 ? -25.435 5.227 -9.461 1.00 45.43 82 ALA B CA 1
ATOM 627 C C . ALA A 1 101 ? -23.987 5.658 -9.256 1.00 45.47 82 ALA B C 1
ATOM 628 O O . ALA A 1 101 ? -23.082 5.168 -9.932 1.00 45.71 82 ALA B O 1
ATOM 630 N N . ILE A 1 102 ? -23.773 6.564 -8.309 1.00 45.37 83 ILE B N 1
ATOM 631 C CA . ILE A 1 102 ? -22.460 7.166 -8.107 1.00 45.55 83 ILE B CA 1
ATOM 632 C C . ILE A 1 102 ? -21.440 6.205 -7.496 1.00 45.74 83 ILE B C 1
ATOM 633 O O . ILE A 1 102 ? -20.256 6.265 -7.821 1.00 46.07 83 ILE B O 1
ATOM 638 N N . LYS A 1 103 ? -21.896 5.321 -6.616 1.00 45.67 84 LYS B N 1
ATOM 639 C CA . LYS A 1 103 ? -20.995 4.360 -5.987 1.00 46.02 84 LYS B CA 1
ATOM 640 C C . LYS A 1 103 ? -20.644 3.220 -6.938 1.00 46.31 84 LYS B C 1
ATOM 641 O O . LYS A 1 103 ? -19.477 2.865 -7.091 1.00 46.80 84 LYS B O 1
ATOM 647 N N . GLY A 1 104 ? -21.659 2.656 -7.582 1.00 46.15 85 GLY B N 1
ATOM 648 C CA . GLY A 1 104 ? -21.458 1.549 -8.497 1.00 46.55 85 GLY B CA 1
ATOM 649 C C . GLY A 1 104 ? -20.474 1.859 -9.608 1.00 46.89 85 GLY B C 1
ATOM 650 O O . GLY A 1 104 ? -19.549 1.088 -9.866 1.00 47.49 85 GLY B O 1
ATOM 651 N N . ALA A 1 105 ? -20.674 2.995 -10.266 1.00 46.64 86 ALA B N 1
ATOM 652 C CA . ALA A 1 105 ? -19.837 3.391 -11.394 1.00 47.04 86 ALA B CA 1
ATOM 653 C C . ALA A 1 105 ? -18.427 3.766 -10.954 1.00 47.40 86 ALA B C 1
ATOM 654 O O . ALA A 1 105 ? -17.448 3.415 -11.612 1.00 48.05 86 ALA B O 1
ATOM 656 N N . ALA A 1 106 ? -18.334 4.485 -9.840 1.00 47.13 87 ALA B N 1
ATOM 657 C CA . ALA A 1 106 ? -17.047 4.931 -9.319 1.00 47.58 87 ALA B CA 1
ATOM 658 C C . ALA A 1 106 ? -16.154 3.746 -8.988 1.00 48.23 87 ALA B C 1
ATOM 659 O O . ALA A 1 106 ? -14.959 3.760 -9.279 1.00 48.95 87 ALA B O 1
ATOM 661 N N . ASN A 1 107 ? -16.737 2.719 -8.379 1.00 48.13 88 ASN B N 1
ATOM 662 C CA . ASN A 1 107 ? -15.988 1.514 -8.045 1.00 48.90 88 ASN B CA 1
ATOM 663 C C . ASN A 1 107 ? -15.686 0.657 -9.266 1.00 49.47 88 ASN B C 1
ATOM 664 O O . ASN A 1 107 ? -14.709 -0.090 -9.283 1.00 50.41 88 ASN B O 1
ATOM 669 N N . PHE A 1 108 ? -16.525 0.771 -10.289 1.00 49.07 89 PHE B N 1
ATOM 670 C CA . PHE A 1 108 ? -16.311 0.027 -11.523 1.00 49.72 89 PHE B CA 1
ATOM 671 C C . PHE A 1 108 ? -15.207 0.672 -12.357 1.00 50.29 89 PHE B C 1
ATOM 672 O O . PHE A 1 108 ? -14.195 0.042 -12.660 1.00 51.29 89 PHE B O 1
ATOM 680 N N . TYR A 1 109 ? -15.400 1.937 -12.711 1.00 49.81 90 TYR B N 1
ATOM 681 C CA . TYR A 1 109 ? -14.476 2.628 -13.603 1.00 50.40 90 TYR B CA 1
ATOM 682 C C . TYR A 1 109 ? -13.326 3.311 -12.861 1.00 50.75 90 TYR B C 1
ATOM 683 O O . TYR A 1 109 ? -12.734 4.266 -13.361 1.00 51.06 90 TYR B O 1
ATOM 692 N N . GLN A 1 110 ? -13.005 2.813 -11.673 1.00 50.84 91 GLN B N 1
ATOM 693 C CA . GLN A 1 110 ? -11.993 3.452 -10.836 1.00 51.26 91 GLN B CA 1
ATOM 694 C C . GLN A 1 110 ? -10.586 3.339 -11.415 1.00 52.52 91 GLN B C 1
ATOM 695 O O . GLN A 1 110 ? -9.719 4.163 -11.122 1.00 53.00 91 GLN B O 1
ATOM 701 N N . LYS A 1 111 ? -10.356 2.313 -12.226 1.00 53.21 92 LYS B N 1
ATOM 702 C CA . LYS A 1 111 ? -9.027 2.089 -12.781 1.00 54.61 92 LYS B CA 1
ATOM 703 C C . LYS A 1 111 ? -8.668 3.160 -13.805 1.00 54.83 92 LYS B C 1
ATOM 704 O O . LYS A 1 111 ? -7.499 3.516 -13.957 1.00 55.89 92 LYS B O 1
ATOM 710 N N . LYS A 1 112 ? -9.679 3.675 -14.498 1.00 53.97 93 LYS B N 1
ATOM 711 C CA . LYS A 1 112 ? -9.480 4.745 -15.468 1.00 54.21 93 LYS B CA 1
ATOM 712 C C . LYS A 1 112 ? -9.159 6.055 -14.751 1.00 53.98 93 LYS B C 1
ATOM 713 O O . LYS A 1 112 ? -8.380 6.872 -15.242 1.00 54.73 93 LYS B O 1
ATOM 715 N N . GLY A 1 113 ? -9.759 6.240 -13.579 1.00 53.07 94 GLY B N 1
ATOM 716 C CA . GLY A 1 113 ? -9.535 7.433 -12.785 1.00 52.93 94 GLY B CA 1
ATOM 717 C C . GLY A 1 113 ? -10.329 7.421 -11.494 1.00 52.01 94 GLY B C 1
ATOM 718 O O . GLY A 1 113 ? -11.157 6.539 -11.275 1.00 51.39 94 GLY B O 1
ATOM 719 N N . LYS A 1 114 ? -10.077 8.404 -10.634 1.00 52.05 95 LYS B N 1
ATOM 720 C CA . LYS A 1 114 ? -10.777 8.493 -9.358 1.00 51.36 95 LYS B CA 1
ATOM 721 C C . LYS A 1 114 ? -11.311 9.897 -9.084 1.00 50.98 95 LYS B C 1
ATOM 722 O O . LYS A 1 114 ? -11.571 10.254 -7.938 1.00 50.79 95 LYS B O 1
ATOM 728 N N . HIS A 1 115 ? -11.482 10.688 -10.137 1.00 51.02 96 HIS B N 1
ATOM 729 C CA . HIS A 1 115 ? -11.973 12.054 -9.987 1.00 50.87 96 HIS B CA 1
ATOM 730 C C . HIS A 1 115 ? -13.440 12.178 -10.386 1.00 49.98 96 HIS B C 1
ATOM 731 O O . HIS A 1 115 ? -13.852 11.693 -11.440 1.00 49.80 96 HIS B O 1
ATOM 738 N N . ILE A 1 116 ? -14.222 12.833 -9.532 1.00 49.59 97 ILE B N 1
ATOM 739 C CA . ILE A 1 116 ? -15.652 13.003 -9.760 1.00 48.91 97 ILE B CA 1
ATOM 740 C C . ILE A 1 116 ? -16.036 14.474 -9.664 1.00 49.21 97 ILE B C 1
ATOM 741 O O . ILE A 1 116 ? -15.502 15.208 -8.834 1.00 49.68 97 ILE B O 1
ATOM 746 N N . ILE A 1 117 ? -16.967 14.899 -10.513 1.00 49.09 98 ILE B N 1
ATOM 747 C CA . ILE A 1 117 ? -17.422 16.286 -10.521 1.00 49.54 98 ILE B CA 1
ATOM 748 C C . ILE A 1 117 ? -18.912 16.374 -10.209 1.00 49.07 98 ILE B C 1
ATOM 749 O O . ILE A 1 117 ? -19.694 15.526 -10.637 1.00 48.52 98 ILE B O 1
ATOM 754 N N . THR A 1 118 ? -19.301 17.407 -9.470 1.00 49.43 99 THR B N 1
ATOM 755 C CA . THR A 1 118 ? -20.688 17.565 -9.055 1.00 49.18 99 THR B CA 1
ATOM 756 C C . THR A 1 118 ? -20.972 18.995 -8.601 1.00 50.01 99 THR B C 1
ATOM 757 O O . THR A 1 118 ? -20.054 19.799 -8.450 1.00 50.71 99 THR B O 1
ATOM 761 N N . SER A 1 119 ? -22.246 19.304 -8.382 1.00 50.06 100 SER B N 1
ATOM 762 C CA . SER A 1 119 ? -22.655 20.646 -7.983 1.00 51.01 100 SER B CA 1
ATOM 763 C C . SER A 1 119 ? -22.851 20.756 -6.472 1.00 51.07 100 SER B C 1
ATOM 764 O O . SER A 1 119 ? -23.421 19.864 -5.845 1.00 50.39 100 SER B O 1
ATOM 767 N N . LYS A 1 120 ? -22.380 21.858 -5.897 1.00 52.03 101 LYS B N 1
ATOM 768 C CA . LYS A 1 120 ? -22.505 22.099 -4.463 1.00 52.37 101 LYS B CA 1
ATOM 769 C C . LYS A 1 120 ? -23.959 22.078 -4.013 1.00 52.38 101 LYS B C 1
ATOM 770 O O . LYS A 1 120 ? -24.249 21.869 -2.833 1.00 52.41 101 LYS B O 1
ATOM 776 N N . THR A 1 121 ? -24.869 22.296 -4.957 1.00 52.50 102 THR B N 1
ATOM 777 C CA . THR A 1 121 ? -26.288 22.416 -4.642 1.00 52.79 102 THR B CA 1
ATOM 778 C C . THR A 1 121 ? -27.044 21.100 -4.814 1.00 51.74 102 THR B C 1
ATOM 779 O O . THR A 1 121 ? -28.267 21.056 -4.693 1.00 51.97 102 THR B O 1
ATOM 783 N N . GLU A 1 122 ? -26.309 20.030 -5.090 1.00 50.72 103 GLU B N 1
ATOM 784 C CA . GLU A 1 122 ? -26.910 18.711 -5.236 1.00 49.80 103 GLU B CA 1
ATOM 785 C C . GLU A 1 122 ? -27.629 18.287 -3.964 1.00 49.75 103 GLU B C 1
ATOM 786 O O . GLU A 1 122 ? -27.265 18.704 -2.862 1.00 50.15 103 GLU B O 1
ATOM 792 N N . HIS A 1 123 ? -28.650 17.453 -4.120 1.00 49.37 104 HIS B N 1
ATOM 793 C CA . HIS A 1 123 ? -29.364 16.902 -2.976 1.00 49.34 104 HIS B CA 1
ATOM 794 C C . HIS A 1 123 ? -28.402 16.126 -2.079 1.00 48.82 104 HIS B C 1
ATOM 795 O O . HIS A 1 123 ? -27.391 15.604 -2.547 1.00 48.25 104 HIS B O 1
ATOM 802 N N . LYS A 1 124 ? -28.713 16.058 -0.791 1.00 49.16 105 LYS B N 1
ATOM 803 C CA . LYS A 1 124 ? -27.842 15.381 0.168 1.00 48.91 105 LYS B CA 1
ATOM 804 C C . LYS A 1 124 ? -27.462 13.971 -0.278 1.00 48.01 105 LYS B C 1
ATOM 805 O O . LYS A 1 124 ? -26.313 13.554 -0.122 1.00 47.78 105 LYS B O 1
ATOM 811 N N . ALA A 1 125 ? -28.427 13.242 -0.831 1.00 47.66 106 ALA B N 1
ATOM 812 C CA . ALA A 1 125 ? -28.201 11.855 -1.226 1.00 46.98 106 ALA B CA 1
ATOM 813 C C . ALA A 1 125 ? -26.973 11.735 -2.117 1.00 46.59 106 ALA B C 1
ATOM 814 O O . ALA A 1 125 ? -26.308 10.701 -2.138 1.00 46.24 106 ALA B O 1
ATOM 816 N N . VAL A 1 126 ? -26.676 12.803 -2.849 1.00 46.81 107 VAL B N 1
ATOM 817 C CA . VAL A 1 126 ? -25.522 12.819 -3.740 1.00 46.62 107 VAL B CA 1
ATOM 818 C C . VAL A 1 126 ? -24.272 13.303 -3.018 1.00 46.95 107 VAL B C 1
ATOM 819 O O . VAL A 1 126 ? -23.226 12.657 -3.068 1.00 46.79 107 VAL B O 1
ATOM 823 N N . LEU A 1 127 ? -24.389 14.443 -2.346 1.00 47.57 108 LEU B N 1
ATOM 824 C CA . LEU A 1 127 ? -23.254 15.043 -1.658 1.00 48.10 108 LEU B CA 1
ATOM 825 C C . LEU A 1 127 ? -22.677 14.110 -0.604 1.00 48.05 108 LEU B C 1
ATOM 826 O O . LEU A 1 127 ? -21.480 13.816 -0.609 1.00 48.15 108 LEU B O 1
ATOM 831 N N . ASP A 1 128 ? -23.533 13.644 0.299 1.00 48.06 109 ASP B N 1
ATOM 832 C CA . ASP A 1 128 ? -23.098 12.760 1.375 1.00 48.20 109 ASP B CA 1
ATOM 833 C C . ASP A 1 128 ? -22.457 11.492 0.825 1.00 47.68 109 ASP B C 1
ATOM 834 O O . ASP A 1 128 ? -21.573 10.911 1.454 1.00 47.98 109 ASP B O 1
ATOM 839 N N . THR A 1 129 ? -22.908 11.065 -0.351 1.00 47.05 110 THR B N 1
ATOM 840 C CA . THR A 1 129 ? -22.314 9.912 -1.011 1.00 46.70 110 THR B CA 1
ATOM 841 C C . THR A 1 129 ? -20.881 10.231 -1.408 1.00 46.98 110 THR B C 1
ATOM 842 O O . THR A 1 129 ? -19.983 9.405 -1.257 1.00 47.16 110 THR B O 1
ATOM 846 N N . CYS A 1 130 ? -20.674 11.440 -1.914 1.00 47.17 111 CYS B N 1
ATOM 847 C CA . CYS A 1 130 ? -19.353 11.858 -2.356 1.00 47.58 111 CYS B CA 1
ATOM 848 C C . CYS A 1 130 ? -18.422 12.103 -1.180 1.00 48.32 111 CYS B C 1
ATOM 849 O O . CYS A 1 130 ? -17.214 11.905 -1.289 1.00 48.75 111 CYS B O 1
ATOM 852 N N . ARG A 1 131 ? -18.981 12.535 -0.054 1.00 48.62 112 ARG B N 1
ATOM 853 C CA . ARG A 1 131 ? -18.179 12.700 1.151 1.00 49.47 112 ARG B CA 1
ATOM 854 C C . ARG A 1 131 ? -17.636 11.350 1.586 1.00 49.54 112 ARG B C 1
ATOM 855 O O . ARG A 1 131 ? -16.468 11.231 1.950 1.00 50.26 112 ARG B O 1
ATOM 863 N N . GLN A 1 132 ? -18.487 10.331 1.537 1.00 48.93 113 GLN B N 1
ATOM 864 C CA . GLN A 1 132 ? -18.075 8.983 1.902 1.00 49.09 113 GLN B CA 1
ATOM 865 C C . GLN A 1 132 ? -17.002 8.483 0.949 1.00 49.14 113 GLN B C 1
ATOM 866 O O . GLN A 1 132 ? -15.992 7.921 1.374 1.00 49.86 113 GLN B O 1
ATOM 872 N N . LEU A 1 133 ? -17.230 8.692 -0.343 1.00 48.53 114 LEU B N 1
ATOM 873 C CA . LEU A 1 133 ? -16.288 8.249 -1.359 1.00 48.65 114 LEU B CA 1
ATOM 874 C C . LEU A 1 133 ? -14.938 8.924 -1.187 1.00 49.53 114 LEU B C 1
ATOM 875 O O . LEU A 1 133 ? -13.897 8.287 -1.335 1.00 50.12 114 LEU B O 1
ATOM 880 N N . GLU A 1 134 ? -14.955 10.213 -0.863 1.00 49.76 115 GLU B N 1
ATOM 881 C CA . GLU A 1 134 ? -13.715 10.933 -0.609 1.00 50.75 115 GLU B CA 1
ATOM 882 C C . GLU A 1 134 ? -12.894 10.226 0.459 1.00 51.65 115 GLU B C 1
ATOM 883 O O . GLU A 1 134 ? -11.676 10.104 0.336 1.00 52.50 115 GLU B O 1
ATOM 889 N N . ARG A 1 135 ? -13.563 9.753 1.506 1.00 51.59 116 ARG B N 1
ATOM 890 C CA . ARG A 1 135 ? -12.858 9.078 2.590 1.00 52.60 116 ARG B CA 1
ATOM 891 C C . ARG A 1 135 ? -12.522 7.640 2.210 1.00 52.63 116 ARG B C 1
ATOM 892 O O . ARG A 1 135 ? -11.894 6.914 2.981 1.00 53.58 116 ARG B O 1
ATOM 900 N N . GLU A 1 136 ? -12.935 7.240 1.012 1.00 51.74 117 GLU B N 1
ATOM 901 C CA . GLU A 1 136 ? -12.589 5.924 0.491 1.00 51.88 117 GLU B CA 1
ATOM 902 C C . GLU A 1 136 ? -11.404 5.995 -0.469 1.00 52.44 117 GLU B C 1
ATOM 903 O O . GLU A 1 136 ? -10.846 4.969 -0.850 1.00 52.94 117 GLU B O 1
ATOM 909 N N . GLY A 1 137 ? -11.019 7.209 -0.854 1.00 52.50 118 GLY B N 1
ATOM 910 C CA . GLY A 1 137 ? -9.843 7.401 -1.684 1.00 53.23 118 GLY B CA 1
ATOM 911 C C . GLY A 1 137 ? -10.085 8.189 -2.957 1.00 52.60 118 GLY B C 1
ATOM 912 O O . GLY A 1 137 ? -9.141 8.543 -3.665 1.00 53.26 118 GLY B O 1
ATOM 913 N N . PHE A 1 138 ? -11.352 8.464 -3.250 1.00 51.46 119 PHE B N 1
ATOM 914 C CA . PHE A 1 138 ? -11.717 9.204 -4.454 1.00 50.93 119 PHE B CA 1
ATOM 915 C C . PHE A 1 138 ? -11.546 10.705 -4.266 1.00 51.24 119 PHE B C 1
ATOM 916 O O . PHE A 1 138 ? -11.394 11.193 -3.145 1.00 51.68 119 PHE B O 1
ATOM 924 N N . GLU A 1 139 ? -11.571 11.431 -5.377 1.00 51.14 120 GLU B N 1
ATOM 925 C CA . GLU A 1 139 ? -11.397 12.875 -5.365 1.00 51.58 120 GLU B CA 1
ATOM 926 C C . GLU A 1 139 ? -12.602 13.569 -5.992 1.00 50.84 120 GLU B C 1
ATOM 927 O O . GLU A 1 139 ? -12.877 13.402 -7.179 1.00 50.52 120 GLU B O 1
ATOM 933 N N . VAL A 1 140 ? -13.319 14.349 -5.189 1.00 50.72 121 VAL B N 1
ATOM 934 C CA . VAL A 1 140 ? -14.546 14.990 -5.650 1.00 50.18 121 VAL B CA 1
ATOM 935 C C . VAL A 1 140 ? -14.409 16.504 -5.769 1.00 50.91 121 VAL B C 1
ATOM 936 O O . VAL A 1 140 ? -13.895 17.162 -4.865 1.00 51.64 121 VAL B O 1
ATOM 940 N N . THR A 1 141 ? -14.880 17.046 -6.889 1.00 50.84 122 THR B N 1
ATOM 941 C CA . THR A 1 141 ? -14.892 18.489 -7.110 1.00 51.62 122 THR B CA 1
ATOM 942 C C . THR A 1 141 ? -16.319 19.038 -7.088 1.00 51.31 122 THR B C 1
ATOM 943 O O . THR A 1 141 ? -17.094 18.820 -8.019 1.00 50.87 122 THR B O 1
ATOM 947 N N . TYR A 1 142 ? -16.657 19.749 -6.016 1.00 51.71 123 TYR B N 1
ATOM 948 C CA . TYR A 1 142 ? -17.986 20.333 -5.861 1.00 51.66 123 TYR B CA 1
ATOM 949 C C . TYR A 1 142 ? -18.038 21.720 -6.504 1.00 52.66 123 TYR B C 1
ATOM 950 O O . TYR A 1 142 ? -17.451 22.674 -5.994 1.00 53.67 123 TYR B O 1
ATOM 959 N N . LEU A 1 143 ? -18.743 21.825 -7.626 1.00 52.53 124 LEU B N 1
ATOM 960 C CA . LEU A 1 143 ? -18.800 23.068 -8.389 1.00 53.59 124 LEU B CA 1
ATOM 961 C C . LEU A 1 143 ? -19.802 24.066 -7.828 1.00 54.28 124 LEU B C 1
ATOM 962 O O . LEU A 1 143 ? -20.921 23.704 -7.466 1.00 53.77 124 LEU B O 1
ATOM 967 N N . ALA A 1 144 ? -19.395 25.330 -7.779 1.00 55.60 125 ALA B N 1
ATOM 968 C CA . ALA A 1 144 ? -20.283 26.404 -7.352 1.00 56.59 125 ALA B CA 1
ATOM 969 C C . ALA A 1 144 ? -21.099 26.921 -8.530 1.00 57.11 125 ALA B C 1
ATOM 970 O O . ALA A 1 144 ? -20.558 27.152 -9.613 1.00 57.51 125 ALA B O 1
ATOM 972 N N . PRO A 1 145 ? -22.412 27.097 -8.324 1.00 57.25 126 PRO B N 1
ATOM 973 C CA . PRO A 1 145 ? -23.301 27.592 -9.372 1.00 57.94 126 PRO B CA 1
ATOM 974 C C . PRO A 1 145 ? -23.364 29.113 -9.343 1.00 59.80 126 PRO B C 1
ATOM 975 O O . PRO A 1 145 ? -22.953 29.731 -8.360 1.00 60.48 126 PRO B O 1
ATOM 979 N N . GLN A 1 146 ? -23.876 29.707 -10.414 1.00 60.76 127 GLN B N 1
ATOM 980 C CA . GLN A 1 146 ? -24.032 31.151 -10.479 1.00 62.73 127 GLN B CA 1
ATOM 981 C C . GLN A 1 146 ? -25.115 31.602 -9.505 1.00 63.39 127 GLN B C 1
ATOM 982 O O . GLN A 1 146 ? -25.839 30.778 -8.946 1.00 62.33 127 GLN B O 1
ATOM 988 N N . ARG A 1 147 ? -25.225 32.912 -9.308 1.00 65.29 128 ARG B N 1
ATOM 989 C CA . ARG A 1 147 ? -26.195 33.462 -8.369 1.00 66.27 128 ARG B CA 1
ATOM 990 C C . ARG A 1 147 ? -27.612 33.011 -8.705 1.00 66.04 128 ARG B C 1
ATOM 991 O O . ARG A 1 147 ? -28.488 33.001 -7.841 1.00 66.27 128 ARG B O 1
ATOM 993 N N . ASN A 1 148 ? -27.832 32.632 -9.958 1.00 65.71 129 ASN B N 1
ATOM 994 C CA . ASN A 1 148 ? -29.147 32.161 -10.379 1.00 65.60 129 ASN B CA 1
ATOM 995 C C . ASN A 1 148 ? -29.302 30.646 -10.243 1.00 63.46 129 ASN B C 1
ATOM 996 O O . ASN A 1 148 ? -30.341 30.086 -10.590 1.00 63.21 129 ASN B O 1
ATOM 1001 N N . GLY A 1 149 ? -28.266 29.992 -9.729 1.00 62.06 130 GLY B N 1
ATOM 1002 C CA . GLY A 1 149 ? -28.305 28.559 -9.503 1.00 60.15 130 GLY B CA 1
ATOM 1003 C C . GLY A 1 149 ? -27.815 27.760 -10.695 1.00 59.21 130 GLY B C 1
ATOM 1004 O O . GLY A 1 149 ? -27.328 26.641 -10.543 1.00 57.70 130 GLY B O 1
ATOM 1005 N N . ILE A 1 150 ? -27.950 28.335 -11.886 1.00 60.25 131 ILE B N 1
ATOM 1006 C CA . ILE A 1 150 ? -27.468 27.700 -13.107 1.00 59.68 131 ILE B CA 1
ATOM 1007 C C . ILE A 1 150 ? -25.969 27.433 -13.024 1.00 58.93 131 ILE B C 1
ATOM 1008 O O . ILE A 1 150 ? -25.204 28.275 -12.553 1.00 59.65 131 ILE B O 1
ATOM 1013 N N . ILE A 1 151 ? -25.555 26.258 -13.484 1.00 57.64 132 ILE B N 1
ATOM 1014 C CA . ILE A 1 151 ? -24.139 25.926 -13.550 1.00 57.08 132 ILE B CA 1
ATOM 1015 C C . ILE A 1 151 ? -23.520 26.476 -14.826 1.00 58.09 132 ILE B C 1
ATOM 1016 O O . ILE A 1 151 ? -24.072 26.313 -15.914 1.00 58.44 132 ILE B O 1
ATOM 1021 N N . ASP A 1 152 ? -22.372 27.129 -14.690 1.00 58.70 133 ASP B N 1
ATOM 1022 C CA . ASP A 1 152 ? -21.637 27.605 -15.852 1.00 59.71 133 ASP B CA 1
ATOM 1023 C C . ASP A 1 152 ? -20.872 26.454 -16.494 1.00 58.72 133 ASP B C 1
ATOM 1024 O O . ASP A 1 152 ? -19.968 25.879 -15.885 1.00 57.90 133 ASP B O 1
ATOM 1029 N N . LEU A 1 153 ? -21.235 26.129 -17.731 1.00 58.98 134 LEU B N 1
ATOM 1030 C CA . LEU A 1 153 ? -20.651 24.986 -18.422 1.00 58.20 134 LEU B CA 1
ATOM 1031 C C . LEU A 1 153 ? -19.162 25.161 -18.693 1.00 58.68 134 LEU B C 1
ATOM 1032 O O . LEU A 1 153 ? -18.421 24.182 -18.756 1.00 57.89 134 LEU B O 1
ATOM 1037 N N . LYS A 1 154 ? -18.725 26.405 -18.855 1.00 60.11 135 LYS B N 1
ATOM 1038 C CA . LYS A 1 154 ? -17.305 26.677 -19.042 1.00 60.77 135 LYS B CA 1
ATOM 1039 C C . LYS A 1 154 ? -16.519 26.191 -17.832 1.00 59.79 135 LYS B C 1
ATOM 1040 O O . LYS A 1 154 ? -15.433 25.627 -17.966 1.00 59.63 135 LYS B O 1
ATOM 1046 N N . GLU A 1 155 ? -17.083 26.408 -16.649 1.00 59.30 136 GLU B N 1
ATOM 1047 C CA . GLU A 1 155 ? -16.438 26.000 -15.409 1.00 58.53 136 GLU B CA 1
ATOM 1048 C C . GLU A 1 155 ? -16.430 24.484 -15.274 1.00 57.00 136 GLU B C 1
ATOM 1049 O O . GLU A 1 155 ? -15.421 23.894 -14.889 1.00 56.66 136 GLU B O 1
ATOM 1055 N N . LEU A 1 156 ? -17.559 23.859 -15.590 1.00 56.23 137 LEU B N 1
ATOM 1056 C CA . LEU A 1 156 ? -17.644 22.406 -15.588 1.00 54.94 137 LEU B CA 1
ATOM 1057 C C . LEU A 1 156 ? -16.538 21.819 -16.451 1.00 55.16 137 LEU B C 1
ATOM 1058 O O . LEU A 1 156 ? -15.882 20.853 -16.070 1.00 54.49 137 LEU B O 1
ATOM 1063 N N . GLU A 1 157 ? -16.335 22.420 -17.618 1.00 56.26 138 GLU B N 1
ATOM 1064 C CA . GLU A 1 157 ? -15.356 21.931 -18.579 1.00 56.71 138 GLU B CA 1
ATOM 1065 C C . GLU A 1 157 ? -13.932 22.073 -18.059 1.00 57.14 138 GLU B C 1
ATOM 1066 O O . GLU A 1 157 ? -13.111 21.165 -18.211 1.00 56.93 138 GLU B O 1
ATOM 1072 N N . ALA A 1 158 ? -13.642 23.224 -17.460 1.00 57.90 139 ALA B N 1
ATOM 1073 C CA . ALA A 1 158 ? -12.318 23.485 -16.913 1.00 58.53 139 ALA B CA 1
ATOM 1074 C C . ALA A 1 158 ? -11.978 22.443 -15.857 1.00 57.43 139 ALA B C 1
ATOM 1075 O O . ALA A 1 158 ? -10.828 22.024 -15.734 1.00 57.76 139 ALA B O 1
ATOM 1077 N N . ALA A 1 159 ? -12.995 22.016 -15.112 1.00 56.27 140 ALA B N 1
ATOM 1078 C CA . ALA A 1 159 ? -12.824 21.057 -14.022 1.00 55.29 140 ALA B CA 1
ATOM 1079 C C . ALA A 1 159 ? -12.527 19.638 -14.511 1.00 54.66 140 ALA B C 1
ATOM 1080 O O . ALA A 1 159 ? -11.969 18.824 -13.777 1.00 54.27 140 ALA B O 1
ATOM 1082 N N . MET A 1 160 ? -12.906 19.347 -15.750 1.00 54.71 141 MET B N 1
ATOM 1083 C CA . MET A 1 160 ? -12.718 18.016 -16.314 1.00 54.27 141 MET B CA 1
ATOM 1084 C C . MET A 1 160 ? -11.251 17.716 -16.603 1.00 55.13 141 MET B C 1
ATOM 1085 O O . MET A 1 160 ? -10.537 18.537 -17.182 1.00 56.29 141 MET B O 1
ATOM 1090 N N . ARG A 1 161 ? -10.810 16.530 -16.198 1.00 54.69 142 ARG B N 1
ATOM 1091 C CA . ARG A 1 161 ? -9.445 16.091 -16.447 1.00 55.60 142 ARG B CA 1
ATOM 1092 C C . ARG A 1 161 ? -9.459 14.714 -17.091 1.00 55.36 142 ARG B C 1
ATOM 1093 O O . ARG A 1 161 ? -10.502 14.070 -17.166 1.00 54.42 142 ARG B O 1
ATOM 1101 N N . ASP A 1 162 ? -8.297 14.263 -17.551 1.00 56.36 143 ASP B N 1
ATOM 1102 C CA . ASP A 1 162 ? -8.187 12.960 -18.202 1.00 56.44 143 ASP B CA 1
ATOM 1103 C C . ASP A 1 162 ? -8.640 11.819 -17.296 1.00 55.42 143 ASP B C 1
ATOM 1104 O O . ASP A 1 162 ? -9.044 10.761 -17.778 1.00 55.17 143 ASP B O 1
ATOM 1109 N N . ASP A 1 163 ? -8.570 12.040 -15.986 1.00 54.96 144 ASP B N 1
ATOM 1110 C CA . ASP A 1 163 ? -8.923 11.006 -15.018 1.00 54.16 144 ASP B CA 1
ATOM 1111 C C . ASP A 1 163 ? -10.300 11.219 -14.396 1.00 52.87 144 ASP B C 1
ATOM 1112 O O . ASP A 1 163 ? -10.670 10.532 -13.447 1.00 52.23 144 ASP B O 1
ATOM 1117 N N . THR A 1 164 ? -11.051 12.178 -14.927 1.00 52.65 145 THR B N 1
ATOM 1118 C CA . THR A 1 164 ? -12.442 12.347 -14.533 1.00 51.61 145 THR B CA 1
ATOM 1119 C C . THR A 1 164 ? -13.228 11.169 -15.088 1.00 51.08 145 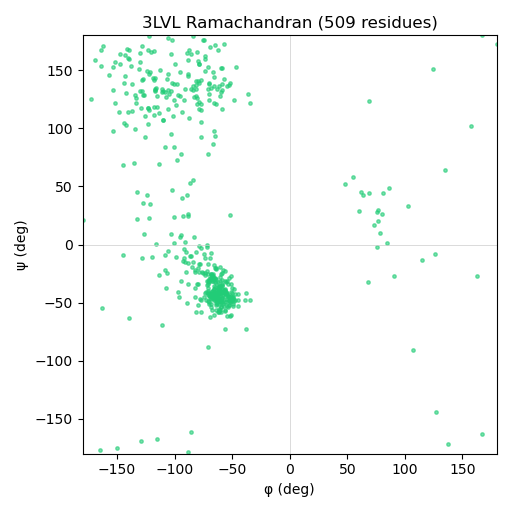THR B C 1
ATOM 1120 O O . THR A 1 164 ? -13.190 10.905 -16.292 1.00 51.55 145 THR B O 1
ATOM 1124 N N . ILE A 1 165 ? -13.931 10.454 -14.214 1.00 50.26 146 ILE B N 1
ATOM 1125 C CA . ILE A 1 165 ? -14.675 9.271 -14.636 1.00 49.86 146 ILE B CA 1
ATOM 1126 C C . ILE A 1 165 ? -16.186 9.439 -14.518 1.00 49.07 146 ILE B C 1
ATOM 1127 O O . ILE A 1 165 ? -16.946 8.790 -15.241 1.00 48.96 146 ILE B O 1
ATOM 1132 N N . LEU A 1 166 ? -16.623 10.307 -13.612 1.00 48.67 147 LEU B N 1
ATOM 1133 C CA . LEU A 1 166 ? -18.052 10.484 -13.385 1.00 48.06 147 LEU B CA 1
ATOM 1134 C C . LEU A 1 166 ? -18.431 11.925 -13.073 1.00 48.14 147 LEU B C 1
ATOM 1135 O O . LEU A 1 166 ? -17.735 12.618 -12.333 1.00 48.37 147 LEU B O 1
ATOM 1140 N N . VAL A 1 167 ? -19.544 12.363 -13.648 1.00 48.12 148 VAL B N 1
ATOM 1141 C CA . VAL A 1 167 ? -20.108 13.674 -13.367 1.00 48.32 148 VAL B CA 1
ATOM 1142 C C . VAL A 1 167 ? -21.574 13.509 -13.001 1.00 47.88 148 VAL B C 1
ATOM 1143 O O . VAL A 1 167 ? -22.318 12.814 -13.693 1.00 47.77 148 VAL B O 1
ATOM 1147 N N . SER A 1 168 ? -21.991 14.148 -11.915 1.00 47.77 149 SER B N 1
ATOM 1148 C CA . SER A 1 168 ? -23.388 14.089 -11.509 1.00 47.53 149 SER B CA 1
ATOM 1149 C C . SER A 1 168 ? -23.978 15.481 -11.337 1.00 48.12 149 SER B C 1
ATOM 1150 O O . SER A 1 168 ? -23.615 16.211 -10.415 1.00 48.32 149 SER B O 1
ATOM 1153 N N . ILE A 1 169 ? -24.883 15.846 -12.237 1.00 48.57 150 ILE B N 1
ATOM 1154 C CA . ILE A 1 169 ? -25.613 17.101 -12.116 1.00 49.31 150 ILE B CA 1
ATOM 1155 C C . ILE A 1 169 ? -27.100 16.811 -12.217 1.00 49.39 150 ILE B C 1
ATOM 1156 O O . ILE A 1 169 ? -27.549 16.139 -13.144 1.00 49.38 150 ILE B O 1
ATOM 1161 N N . MET A 1 170 ? -27.860 17.313 -11.255 1.00 49.59 151 MET B N 1
ATOM 1162 C CA . MET A 1 170 ? -29.285 17.034 -11.189 1.00 49.78 151 MET B CA 1
ATOM 1163 C C . MET A 1 170 ? -30.052 17.888 -12.185 1.00 50.88 151 MET B C 1
ATOM 1164 O O . MET A 1 170 ? -29.595 18.958 -12.584 1.00 51.62 151 MET B O 1
ATOM 1169 N N . HIS A 1 171 ? -31.222 17.404 -12.584 1.00 51.14 152 HIS B N 1
ATOM 1170 C CA . HIS A 1 171 ? -32.075 18.141 -13.502 1.00 52.37 152 HIS B CA 1
ATOM 1171 C C . HIS A 1 171 ? -32.667 19.343 -12.776 1.00 53.31 152 HIS B C 1
ATOM 1172 O O . HIS A 1 171 ? -32.098 20.435 -12.788 1.00 53.93 152 HIS B O 1
ATOM 1179 N N . VAL A 1 172 ? -33.808 19.129 -12.131 1.00 53.54 153 VAL B N 1
ATOM 1180 C CA . VAL A 1 172 ? -34.438 20.170 -11.331 1.00 54.53 153 VAL B CA 1
ATOM 1181 C C . VAL A 1 172 ? -33.958 20.112 -9.889 1.00 53.83 153 VAL B C 1
ATOM 1182 O O . VAL A 1 172 ? -33.894 19.040 -9.288 1.00 52.80 153 VAL B O 1
ATOM 1186 N N . ASN A 1 173 ? -33.617 21.274 -9.346 1.00 54.56 154 ASN B N 1
ATOM 1187 C CA . ASN A 1 173 ? -33.156 21.380 -7.969 1.00 54.20 154 ASN B CA 1
ATOM 1188 C C . ASN A 1 173 ? -34.329 21.334 -6.990 1.00 54.74 154 ASN B C 1
ATOM 1189 O O . ASN A 1 173 ? -35.369 21.945 -7.234 1.00 55.99 154 ASN B O 1
ATOM 1194 N N . ASN A 1 174 ? -34.163 20.616 -5.882 1.00 53.95 155 ASN B N 1
ATOM 1195 C CA . ASN A 1 174 ? -35.267 20.405 -4.941 1.00 54.43 155 ASN B CA 1
ATOM 1196 C C . ASN A 1 174 ? -35.570 21.580 -4.006 1.00 55.76 155 ASN B C 1
ATOM 1197 O O . ASN A 1 174 ? -36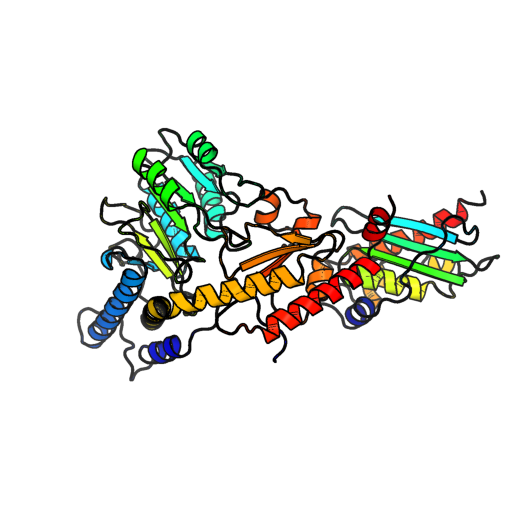.645 21.644 -3.411 1.00 56.60 155 ASN B O 1
ATOM 1202 N N . GLU A 1 175 ? -34.627 22.507 -3.883 1.00 56.09 156 GLU B N 1
ATOM 1203 C CA . GLU A 1 175 ? -34.827 23.673 -3.027 1.00 57.52 156 GLU B CA 1
ATOM 1204 C C . GLU A 1 175 ? -35.293 24.914 -3.791 1.00 59.10 156 GLU B C 1
ATOM 1205 O O . GLU A 1 175 ? -36.164 25.645 -3.318 1.00 60.60 156 GLU B O 1
ATOM 1211 N N . ILE A 1 176 ? -34.720 25.154 -4.968 1.00 58.92 157 ILE B N 1
ATOM 1212 C CA . ILE A 1 176 ? -35.040 26.360 -5.731 1.00 60.54 157 ILE B CA 1
ATOM 1213 C C . ILE A 1 176 ? -35.635 26.088 -7.115 1.00 60.67 157 ILE B C 1
ATOM 1214 O O . ILE A 1 176 ? -36.117 27.005 -7.779 1.00 62.22 157 ILE B O 1
ATOM 1219 N N . GLY A 1 177 ? -35.591 24.833 -7.548 1.00 59.21 158 GLY B N 1
ATOM 1220 C CA . GLY A 1 177 ? -36.244 24.429 -8.782 1.00 59.39 158 GLY B CA 1
ATOM 1221 C C . GLY A 1 177 ? -35.585 24.889 -10.070 1.00 59.68 158 GLY B C 1
ATOM 1222 O O . GLY A 1 177 ? -36.210 24.874 -11.128 1.00 60.39 158 GLY B O 1
ATOM 1223 N N . VAL A 1 178 ? -34.325 25.299 -9.989 1.00 59.27 159 VAL B N 1
ATOM 1224 C CA . VAL A 1 178 ? -33.579 25.689 -11.177 1.00 59.54 159 VAL B CA 1
ATOM 1225 C C . VAL A 1 178 ? -33.361 24.469 -12.067 1.00 58.30 159 VAL B C 1
ATOM 1226 O O . VAL A 1 178 ? -33.247 23.346 -11.575 1.00 56.89 159 VAL B O 1
ATOM 1230 N N . VAL A 1 179 ? -33.305 24.695 -13.378 1.00 58.97 160 VAL B N 1
ATOM 1231 C CA . VAL A 1 179 ? -33.159 23.612 -14.345 1.00 58.12 160 VAL B CA 1
ATOM 1232 C C . VAL A 1 179 ? -31.821 23.679 -15.071 1.00 57.77 160 VAL B C 1
ATOM 1233 O O . VAL A 1 179 ? -31.578 24.598 -15.851 1.00 58.98 160 VAL B O 1
ATOM 1237 N N . GLN A 1 180 ? -30.962 22.695 -14.821 1.00 56.25 161 GLN B N 1
ATOM 1238 C CA . GLN A 1 180 ? -29.671 22.614 -15.493 1.00 55.92 161 GLN B CA 1
ATOM 1239 C C . GLN A 1 180 ? -29.830 21.988 -16.875 1.00 56.10 161 GLN B C 1
ATOM 1240 O O . GLN A 1 180 ? -30.603 21.047 -17.056 1.00 55.69 161 GLN B O 1
ATOM 1246 N N . ASP A 1 181 ? -29.095 22.512 -17.849 1.00 56.85 162 ASP B N 1
ATOM 1247 C CA . ASP A 1 181 ? -29.129 21.973 -19.203 1.00 57.21 162 ASP B CA 1
ATOM 1248 C C . ASP A 1 181 ? -28.438 20.616 -19.234 1.00 55.81 162 ASP B C 1
ATOM 1249 O O . ASP A 1 181 ? -27.292 20.501 -19.668 1.00 55.66 162 ASP B O 1
ATOM 1254 N N . ILE A 1 182 ? -29.138 19.588 -18.769 1.00 54.93 163 ILE B N 1
ATOM 1255 C CA . ILE A 1 182 ? -28.566 18.249 -18.715 1.00 53.72 163 ILE B CA 1
ATOM 1256 C C . ILE A 1 182 ? -28.180 17.740 -20.099 1.00 54.19 163 ILE B C 1
ATOM 1257 O O . ILE A 1 182 ? -27.268 16.928 -20.240 1.00 53.52 163 ILE B O 1
ATOM 1262 N N . ALA A 1 183 ? -28.875 18.224 -21.120 1.00 55.49 164 ALA B N 1
ATOM 1263 C CA . ALA A 1 183 ? -28.588 17.816 -22.488 1.00 56.20 164 ALA B CA 1
ATOM 1264 C C . ALA A 1 183 ? -27.189 18.266 -22.905 1.00 56.43 164 ALA B C 1
ATOM 1265 O O . ALA A 1 183 ? -26.389 17.467 -23.392 1.00 56.13 164 ALA B O 1
ATOM 1267 N N . ALA A 1 184 ? -26.896 19.546 -22.696 1.00 57.09 165 ALA B N 1
ATOM 1268 C CA . ALA A 1 184 ? -25.601 20.108 -23.060 1.00 57.52 165 ALA B CA 1
ATOM 1269 C C . ALA A 1 184 ? -24.470 19.436 -22.292 1.00 56.21 165 ALA B C 1
ATOM 1270 O O . ALA A 1 184 ? -23.405 19.160 -22.847 1.00 56.36 165 ALA B O 1
ATOM 1272 N N . ILE A 1 185 ? -24.711 19.178 -21.012 1.00 55.08 166 ILE B N 1
ATOM 1273 C CA . ILE A 1 185 ? -23.725 18.530 -20.161 1.00 53.94 166 ILE B CA 1
ATOM 1274 C C . ILE A 1 185 ? -23.461 17.110 -20.642 1.00 53.38 166 ILE B C 1
ATOM 1275 O O . ILE A 1 185 ? -22.318 16.655 -20.665 1.00 53.13 166 ILE B O 1
ATOM 1280 N N . GLY A 1 186 ? -24.528 16.418 -21.032 1.00 53.34 167 GLY B N 1
ATOM 1281 C CA . GLY A 1 186 ? -24.421 15.064 -21.542 1.00 53.01 167 GLY B CA 1
ATOM 1282 C C . GLY A 1 186 ? -23.476 14.973 -22.721 1.00 53.85 167 GLY B C 1
ATOM 1283 O O . GLY A 1 186 ? -22.685 14.036 -22.826 1.00 53.52 167 GLY B O 1
ATOM 1284 N N . GLU A 1 187 ? -23.558 15.955 -23.610 1.00 55.07 168 GLU B N 1
ATOM 1285 C CA . GLU A 1 187 ? -22.679 16.008 -24.767 1.00 56.10 168 GLU B CA 1
ATOM 1286 C C . GLU A 1 187 ? -21.227 16.116 -24.320 1.00 55.80 168 GLU B C 1
ATOM 1287 O O . GLU A 1 187 ? -20.389 15.297 -24.693 1.00 55.82 168 GLU B O 1
ATOM 1293 N N . MET A 1 188 ? -20.941 17.131 -23.512 1.00 55.66 169 MET B N 1
ATOM 1294 C CA . MET A 1 188 ? -19.598 17.344 -22.986 1.00 55.51 169 MET B CA 1
ATOM 1295 C C . MET A 1 188 ? -19.006 16.055 -22.427 1.00 54.50 169 MET B C 1
ATOM 1296 O O . MET A 1 188 ? -17.864 15.707 -22.725 1.00 54.84 169 MET B O 1
ATOM 1301 N N . CYS A 1 189 ? -19.792 15.351 -21.617 1.00 53.42 170 CYS B N 1
ATOM 1302 C CA . CYS A 1 189 ? -19.328 14.128 -20.970 1.00 52.53 170 CYS B CA 1
ATOM 1303 C C . CYS A 1 189 ? -19.044 13.025 -21.981 1.00 52.95 170 CYS B C 1
ATOM 1304 O O . CYS A 1 189 ? -17.916 12.540 -22.084 1.00 53.19 170 CYS B O 1
ATOM 1307 N N . ARG A 1 190 ? -20.076 12.632 -22.720 1.00 53.20 171 ARG B N 1
ATOM 1308 C CA . ARG A 1 190 ? -19.940 11.627 -23.766 1.00 53.82 171 ARG B CA 1
ATOM 1309 C C . ARG A 1 190 ? -18.702 11.916 -24.605 1.00 54.88 171 ARG B C 1
ATOM 1310 O O . ARG A 1 190 ? -17.936 11.011 -24.937 1.00 55.19 171 ARG B O 1
ATOM 1318 N N . ALA A 1 191 ? -18.511 13.191 -24.929 1.00 55.57 172 ALA B N 1
ATOM 1319 C CA . ALA A 1 191 ? -17.395 13.627 -25.761 1.00 56.78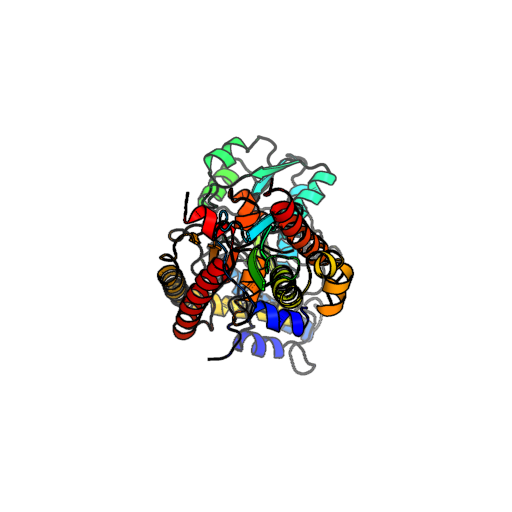 172 ALA B CA 1
ATOM 1320 C C . ALA A 1 191 ? -16.043 13.245 -25.168 1.00 56.57 172 ALA B C 1
ATOM 1321 O O . ALA A 1 191 ? -15.155 12.786 -25.884 1.00 57.45 172 ALA B O 1
ATOM 1323 N N . ARG A 1 192 ? -15.887 13.439 -23.861 1.00 55.55 173 ARG B N 1
ATOM 1324 C CA . ARG A 1 192 ? -14.638 13.093 -23.189 1.00 55.44 173 ARG B CA 1
ATOM 1325 C C . ARG A 1 192 ? -14.684 11.696 -22.581 1.00 54.62 173 ARG B C 1
ATOM 1326 O O . ARG A 1 192 ? -13.775 11.297 -21.855 1.00 54.47 173 ARG B O 1
ATOM 1334 N N . GLY A 1 193 ? -15.747 10.959 -22.883 1.00 54.24 174 GLY B N 1
ATOM 1335 C CA . GLY A 1 193 ? -15.915 9.612 -22.368 1.00 53.59 174 GLY B CA 1
ATOM 1336 C C . GLY A 1 193 ? -16.047 9.569 -20.858 1.00 52.44 174 GLY B C 1
ATOM 1337 O O . GLY A 1 193 ? -15.454 8.717 -20.199 1.00 52.22 174 GLY B O 1
ATOM 1338 N N . ILE A 1 194 ? -16.827 10.497 -20.313 1.00 51.87 175 ILE B N 1
ATOM 1339 C CA . ILE A 1 194 ? -17.070 10.564 -18.877 1.00 50.90 175 ILE B CA 1
ATOM 1340 C C . ILE A 1 194 ? -18.495 10.125 -18.580 1.00 50.17 175 ILE B C 1
ATOM 1341 O O . ILE A 1 194 ? -19.438 10.592 -19.218 1.00 50.36 175 ILE B O 1
ATOM 1346 N N . ILE A 1 195 ? -18.653 9.225 -17.615 1.00 49.47 176 ILE B N 1
ATOM 1347 C CA . ILE A 1 195 ? -19.983 8.790 -17.210 1.00 48.85 176 ILE B CA 1
ATOM 1348 C C . ILE A 1 195 ? -20.746 9.976 -16.642 1.00 48.54 176 ILE B C 1
ATOM 1349 O O . ILE A 1 195 ? -20.212 10.738 -15.839 1.00 48.41 176 ILE B O 1
ATOM 1354 N N . TYR A 1 196 ? -21.994 10.135 -17.061 1.00 48.58 177 TYR B N 1
ATOM 1355 C CA . TYR A 1 196 ? -22.791 11.267 -16.613 1.00 48.52 177 TYR B CA 1
ATOM 1356 C C . TYR A 1 196 ? -24.084 10.827 -15.936 1.00 48.02 177 TYR B C 1
ATOM 1357 O O . TYR A 1 196 ? -24.941 10.195 -16.559 1.00 48.20 177 TYR B O 1
ATOM 1366 N N . HIS A 1 197 ? -24.214 11.171 -14.658 1.00 47.54 178 HIS B N 1
ATOM 1367 C CA . HIS A 1 197 ? -25.387 10.812 -13.873 1.00 47.16 178 HIS B CA 1
ATOM 1368 C C . HIS A 1 197 ? -26.283 12.021 -13.628 1.00 47.50 178 HIS B C 1
ATOM 1369 O O . HIS A 1 197 ? -25.799 13.132 -13.412 1.00 47.77 178 HIS B O 1
ATOM 1376 N N . VAL A 1 198 ? -27.592 11.797 -13.663 1.00 47.62 179 VAL B N 1
ATOM 1377 C CA . VAL A 1 198 ? -28.560 12.863 -13.427 1.00 48.12 179 VAL B CA 1
ATOM 1378 C C . VAL A 1 198 ? -29.606 12.494 -12.382 1.00 47.89 179 VAL B C 1
ATOM 1379 O O . VAL A 1 198 ? -30.383 11.558 -12.564 1.00 47.85 179 VAL B O 1
ATOM 1383 N N . ASP A 1 199 ? -29.615 13.240 -11.283 1.00 47.87 180 ASP B N 1
ATOM 1384 C CA . ASP A 1 199 ? -30.664 13.120 -10.284 1.00 47.90 180 ASP B CA 1
ATOM 1385 C C . ASP A 1 199 ? -31.917 13.823 -10.801 1.00 48.82 180 ASP B C 1
ATOM 1386 O O . ASP A 1 199 ? -32.086 15.031 -10.626 1.00 49.48 180 ASP B O 1
ATOM 1391 N N . ALA A 1 200 ? -32.790 13.064 -11.452 1.00 49.03 181 ALA B N 1
ATOM 1392 C CA . ALA A 1 200 ? -33.952 13.642 -12.116 1.00 50.09 181 ALA B CA 1
ATOM 1393 C C . ALA A 1 200 ? -35.222 13.482 -11.292 1.00 50.47 181 ALA B C 1
ATOM 1394 O O . ALA A 1 200 ? -36.324 13.525 -11.829 1.00 51.35 181 ALA B O 1
ATOM 1396 N N . THR A 1 201 ? -35.061 13.318 -9.985 1.00 49.95 182 THR B N 1
ATOM 1397 C CA . THR A 1 201 ? -36.182 13.006 -9.103 1.00 50.29 182 THR B CA 1
ATOM 1398 C C . THR A 1 201 ? -37.263 14.083 -9.075 1.00 51.56 182 THR B C 1
ATOM 1399 O O . THR A 1 201 ? -38.450 13.776 -8.976 1.00 52.24 182 THR B O 1
ATOM 1403 N N . GLN A 1 202 ? -36.851 15.343 -9.160 1.00 52.02 183 GLN B N 1
ATOM 1404 C CA . GLN A 1 202 ? -37.793 16.457 -9.110 1.00 53.41 183 GLN B CA 1
ATOM 1405 C C . GLN A 1 202 ? -38.393 16.793 -10.471 1.00 54.43 183 GLN B C 1
ATOM 1406 O O . GLN A 1 202 ? -39.332 17.581 -10.557 1.00 55.81 183 GLN B O 1
ATOM 1412 N N . SER A 1 203 ? -37.857 16.194 -11.529 1.00 53.92 184 SER B N 1
ATOM 1413 C CA . SER A 1 203 ? -38.255 16.564 -12.883 1.00 54.97 184 SER B CA 1
ATOM 1414 C C . SER A 1 203 ? -39.112 15.509 -13.581 1.00 55.26 184 SER B C 1
ATOM 1415 O O . SER A 1 203 ? -39.837 15.820 -14.524 1.00 56.53 184 SER B O 1
ATOM 1418 N N . VAL A 1 204 ? -39.024 14.264 -13.127 1.00 54.24 185 VAL B N 1
ATOM 1419 C CA . VAL A 1 204 ? -39.789 13.188 -13.749 1.00 54.57 185 VAL B CA 1
ATOM 1420 C C . VAL A 1 204 ? -41.278 13.484 -13.676 1.00 56.04 185 VAL B C 1
ATOM 1421 O O . VAL A 1 204 ? -41.802 13.825 -12.614 1.00 56.27 185 VAL B O 1
ATOM 1425 N N . GLY A 1 205 ? -41.959 13.351 -14.809 1.00 57.18 186 GLY B N 1
ATOM 1426 C CA . GLY A 1 205 ? -43.391 13.574 -14.861 1.00 58.80 186 GLY B CA 1
ATOM 1427 C C . GLY A 1 205 ? -43.762 15.043 -14.834 1.00 60.09 186 GLY B C 1
ATOM 1428 O O . GLY A 1 205 ? -44.940 15.398 -14.902 1.00 61.70 186 GLY B O 1
ATOM 1429 N N . LYS A 1 206 ? -42.753 15.899 -14.722 1.00 59.52 187 LYS B N 1
ATOM 1430 C CA . LYS A 1 206 ? -42.960 17.338 -14.796 1.00 60.83 187 LYS B CA 1
ATOM 1431 C C . LYS A 1 206 ? -42.347 17.851 -16.089 1.00 61.30 187 LYS B C 1
ATOM 1432 O O . LYS A 1 206 ? -43.059 18.251 -17.010 1.00 62.95 187 LYS B O 1
ATOM 1438 N N . LEU A 1 207 ? -41.020 17.828 -16.154 1.00 59.96 188 LEU B N 1
ATOM 1439 C CA . LEU A 1 207 ? -40.308 18.164 -17.379 1.00 60.28 188 LEU B CA 1
ATOM 1440 C C . LEU A 1 207 ? -40.129 16.913 -18.232 1.00 59.72 188 LEU B C 1
ATOM 1441 O O . LEU A 1 207 ? -39.937 15.819 -17.697 1.00 58.43 188 LEU B O 1
ATOM 1446 N N . PRO A 1 208 ? -40.195 17.072 -19.566 1.00 60.86 189 PRO B N 1
ATOM 1447 C CA . PRO A 1 208 ? -40.126 15.950 -20.509 1.00 60.74 189 PRO B CA 1
ATOM 1448 C C . PRO A 1 208 ? -38.737 15.330 -20.547 1.00 59.12 189 PRO B C 1
ATOM 1449 O O . PRO A 1 208 ? -37.738 16.050 -20.538 1.00 58.73 189 PRO B O 1
ATOM 1453 N N . ILE A 1 209 ? -38.679 14.003 -20.589 1.00 58.33 190 ILE B N 1
ATOM 1454 C CA . ILE A 1 209 ? -37.406 13.297 -20.631 1.00 56.97 190 ILE B CA 1
ATOM 1455 C C . ILE A 1 209 ? -37.410 12.186 -21.678 1.00 57.31 190 ILE B C 1
ATOM 1456 O O . ILE A 1 209 ? -38.308 11.344 -21.699 1.00 57.69 190 ILE B O 1
ATOM 1461 N N . ASP A 1 210 ? -36.402 12.191 -22.546 1.00 57.32 191 ASP B N 1
ATOM 1462 C CA . ASP A 1 210 ? -36.257 11.153 -23.560 1.00 57.74 191 ASP B CA 1
ATOM 1463 C C . ASP A 1 210 ? -34.813 10.659 -23.637 1.00 56.68 191 ASP B C 1
ATOM 1464 O O . ASP A 1 210 ? -33.963 11.288 -24.267 1.00 56.98 191 ASP B O 1
ATOM 1469 N N . LEU A 1 211 ? -34.543 9.527 -22.994 1.00 55.60 192 LEU B N 1
ATOM 1470 C CA . LEU A 1 211 ? -33.186 9.000 -22.909 1.00 54.65 192 LEU B CA 1
ATOM 1471 C C . LEU A 1 211 ? -32.643 8.503 -24.243 1.00 55.51 192 LEU B C 1
ATOM 1472 O O . LEU A 1 211 ? -31.471 8.144 -24.340 1.00 55.02 192 LEU B O 1
ATOM 1477 N N . SER A 1 212 ? -33.490 8.472 -25.268 1.00 56.95 193 SER B N 1
ATOM 1478 C CA . SER A 1 212 ? -33.050 8.061 -26.597 1.00 58.04 193 SER B CA 1
ATOM 1479 C C . SER A 1 212 ? -32.442 9.247 -27.340 1.00 58.76 193 SER B C 1
ATOM 1480 O O . SER A 1 212 ? -31.707 9.078 -28.312 1.00 59.47 193 SER B O 1
ATOM 1483 N N . GLN A 1 213 ? -32.762 10.449 -26.870 1.00 58.71 194 GLN B N 1
ATOM 1484 C CA . GLN A 1 213 ? -32.149 11.668 -27.378 1.00 59.34 194 GLN B CA 1
ATOM 1485 C C . GLN A 1 213 ? -30.983 12.068 -26.481 1.00 57.95 194 GLN B C 1
ATOM 1486 O O . GLN A 1 213 ? -29.902 12.409 -26.963 1.00 58.14 194 GLN B O 1
ATOM 1492 N N . LEU A 1 214 ? -31.219 12.007 -25.172 1.00 56.70 195 LEU B N 1
ATOM 1493 C CA . LEU A 1 214 ? -30.273 12.479 -24.163 1.00 55.51 195 LEU B CA 1
ATOM 1494 C C . LEU A 1 214 ? -29.020 11.620 -24.041 1.00 54.65 195 LEU B C 1
ATOM 1495 O O . LEU A 1 214 ? -29.087 10.392 -24.073 1.00 54.35 195 LEU B O 1
ATOM 1500 N N . LYS A 1 215 ? -27.879 12.283 -23.884 1.00 54.40 196 LYS B N 1
ATOM 1501 C CA . LYS A 1 215 ? -26.605 11.607 -23.674 1.00 53.72 196 LYS B CA 1
ATOM 1502 C C . LYS A 1 215 ? -26.354 11.367 -22.185 1.00 52.34 196 LYS B C 1
ATOM 1503 O O . LYS A 1 215 ? -25.247 11.576 -21.691 1.00 51.87 196 LYS B O 1
ATOM 1509 N N . VAL A 1 216 ? -27.392 10.934 -21.474 1.00 51.84 197 VAL B N 1
ATOM 1510 C CA . VAL A 1 216 ? -27.289 10.653 -20.044 1.00 50.69 197 VAL B CA 1
ATOM 1511 C C . VAL A 1 216 ? -27.056 9.167 -19.790 1.00 50.16 197 VAL B C 1
ATOM 1512 O O . VAL A 1 216 ? -27.795 8.322 -20.294 1.00 50.52 197 VAL B O 1
ATOM 1516 N N . ASP A 1 217 ? -26.031 8.856 -18.999 1.00 49.45 198 ASP B N 1
ATOM 1517 C CA . ASP A 1 217 ? -25.633 7.471 -18.756 1.00 49.11 198 ASP B CA 1
ATOM 1518 C C . ASP A 1 217 ? -26.373 6.838 -17.584 1.00 48.43 198 ASP B C 1
ATOM 1519 O O . ASP A 1 217 ? -26.664 5.642 -17.602 1.00 48.46 198 ASP B O 1
ATOM 1524 N N . LEU A 1 218 ? -26.678 7.647 -16.572 1.00 47.95 199 LEU B N 1
ATOM 1525 C CA . LEU A 1 218 ? -27.341 7.168 -15.359 1.00 47.39 199 LEU B CA 1
ATOM 1526 C C . LEU A 1 218 ? -28.349 8.193 -14.849 1.00 47.42 199 LEU B C 1
ATOM 1527 O O . LEU A 1 218 ? -28.030 9.373 -14.721 1.00 47.50 199 LEU B O 1
ATOM 1532 N N . MET A 1 219 ? -29.566 7.743 -14.562 1.00 47.51 200 MET B N 1
ATOM 1533 C CA . MET A 1 219 ? -30.610 8.642 -14.082 1.00 47.74 200 MET B CA 1
ATOM 1534 C C . MET A 1 219 ? -31.414 8.033 -12.932 1.00 47.45 200 MET B C 1
ATOM 1535 O O . MET A 1 219 ? -31.757 6.851 -12.953 1.00 47.43 200 MET B O 1
ATOM 1540 N N . SER A 1 220 ? -31.712 8.853 -11.929 1.00 47.36 201 SER B N 1
ATOM 1541 C CA . SER A 1 220 ? -32.417 8.389 -10.744 1.00 47.20 201 SER B CA 1
ATOM 1542 C C . SER A 1 220 ? -33.825 8.963 -10.686 1.00 47.91 201 SER B C 1
ATOM 1543 O O . SER A 1 220 ? -34.020 10.167 -10.849 1.00 48.37 201 SER B O 1
ATOM 1546 N N . PHE A 1 221 ? -34.807 8.098 -10.457 1.00 48.16 202 PHE B N 1
ATOM 1547 C CA . PHE A 1 221 ? -36.164 8.559 -10.202 1.00 48.95 202 PHE B CA 1
ATOM 1548 C C . PHE A 1 221 ? -36.745 7.896 -8.963 1.00 48.89 202 PHE B C 1
ATOM 1549 O O . PHE A 1 221 ? -36.377 6.774 -8.613 1.00 48.42 202 PHE B O 1
ATOM 1557 N N . SER A 1 222 ? -37.652 8.607 -8.304 1.00 49.51 203 SER B N 1
ATOM 1558 C CA . SER A 1 222 ? -38.473 8.022 -7.257 1.00 49.79 203 SER B CA 1
ATOM 1559 C C . SER A 1 222 ? -39.936 8.208 -7.652 1.00 50.97 203 SER B C 1
ATOM 1560 O O . SER A 1 222 ? -40.234 8.782 -8.702 1.00 51.55 203 SER B O 1
ATOM 1563 N N . GLY A 1 223 ? -40.849 7.723 -6.817 1.00 51.49 204 GLY B N 1
ATOM 1564 C CA . GLY A 1 223 ? -42.261 7.764 -7.146 1.00 52.77 204 GLY B CA 1
ATOM 1565 C C . GLY A 1 223 ? -43.061 8.771 -6.344 1.00 53.70 204 GLY B C 1
ATOM 1566 O O . GLY A 1 223 ? -43.967 9.416 -6.874 1.00 54.86 204 GLY B O 1
ATOM 1567 N N . HIS A 1 224 ? -42.723 8.910 -5.065 1.00 53.34 205 HIS B N 1
ATOM 1568 C CA . HIS A 1 224 ? -43.521 9.716 -4.145 1.00 54.37 205 HIS B CA 1
ATOM 1569 C C . HIS A 1 224 ? -43.407 11.220 -4.392 1.00 54.87 205 HIS B C 1
ATOM 1570 O O . HIS A 1 224 ? -44.052 12.012 -3.709 1.00 55.90 205 HIS B O 1
ATOM 1577 N N . LYS A 1 225 ? -42.586 11.610 -5.361 1.00 54.27 206 LYS B N 1
ATOM 1578 C CA . LYS A 1 225 ? -42.462 13.019 -5.727 1.00 54.87 206 LYS B CA 1
ATOM 1579 C C . LYS A 1 225 ? -43.455 13.361 -6.828 1.00 56.14 206 LYS B C 1
ATOM 1580 O O . LYS A 1 225 ? -43.722 14.531 -7.103 1.00 57.15 206 LYS B O 1
ATOM 1586 N N . ILE A 1 226 ? -44.002 12.320 -7.449 1.00 56.23 207 ILE B N 1
ATOM 1587 C CA . ILE A 1 226 ? -44.946 12.474 -8.548 1.00 57.53 207 ILE B CA 1
ATOM 1588 C C . ILE A 1 226 ? -46.226 11.679 -8.268 1.00 58.52 207 ILE B C 1
ATOM 1589 O O . ILE A 1 226 ? -46.839 11.112 -9.173 1.00 59.18 207 ILE B O 1
ATOM 1594 N N . TYR A 1 227 ? -46.613 11.643 -6.996 1.00 58.73 208 TYR B N 1
ATOM 1595 C CA . TYR A 1 227 ? -47.884 11.062 -6.560 1.00 59.92 208 TYR B CA 1
ATOM 1596 C C . TYR A 1 227 ? -47.898 9.537 -6.552 1.00 59.28 208 TYR B C 1
ATOM 1597 O O . TYR A 1 227 ? -48.948 8.917 -6.713 1.00 60.38 208 TYR B O 1
ATOM 1606 N N . GLY A 1 228 ? -46.726 8.944 -6.357 1.00 57.63 209 GLY B N 1
ATOM 1607 C CA . GLY A 1 228 ? -46.615 7.511 -6.160 1.00 57.04 209 GLY B CA 1
ATOM 1608 C C . GLY A 1 228 ? -46.318 7.218 -4.701 1.00 56.53 209 GLY B C 1
ATOM 1609 O O . GLY A 1 228 ? -46.169 8.143 -3.902 1.00 56.61 209 GLY B O 1
ATOM 1610 N N . PRO A 1 229 ? -46.229 5.930 -4.340 1.00 56.14 210 PRO B N 1
ATOM 1611 C CA . PRO A 1 229 ? -45.933 5.543 -2.957 1.00 55.79 210 PRO B CA 1
ATOM 1612 C C . PRO A 1 229 ? -44.473 5.796 -2.593 1.00 54.36 210 PRO B C 1
ATOM 1613 O O . PRO A 1 229 ? -43.600 5.717 -3.456 1.00 53.45 210 PRO B O 1
ATOM 1617 N N . LYS A 1 230 ? -44.216 6.101 -1.325 1.00 54.31 211 LYS B N 1
ATOM 1618 C CA . LYS A 1 230 ? -42.852 6.276 -0.845 1.00 53.15 211 LYS B CA 1
ATOM 1619 C C . LYS A 1 230 ? -42.175 4.918 -0.748 1.00 52.41 211 LYS B C 1
ATOM 1620 O O . LYS A 1 230 ? -42.842 3.885 -0.723 1.00 52.92 211 LYS B O 1
ATOM 1626 N N . GLY A 1 231 ? -40.849 4.925 -0.678 1.00 51.35 212 GLY B N 1
ATOM 1627 C CA . GLY A 1 231 ? -40.093 3.702 -0.486 1.00 50.78 212 GLY B CA 1
ATOM 1628 C C . GLY A 1 231 ? -39.985 2.868 -1.745 1.00 50.50 212 GLY B C 1
ATOM 1629 O O . GLY A 1 231 ? -39.887 1.642 -1.688 1.00 50.54 212 GLY B O 1
ATOM 1630 N N . ILE A 1 232 ? -40.004 3.540 -2.889 1.00 50.35 213 ILE B N 1
ATOM 1631 C CA . ILE A 1 232 ? -39.806 2.872 -4.166 1.00 50.15 213 ILE B CA 1
ATOM 1632 C C . ILE A 1 232 ? -39.231 3.847 -5.184 1.00 49.72 213 ILE B C 1
ATOM 1633 O O . ILE A 1 232 ? -39.700 4.977 -5.314 1.00 50.09 213 ILE B O 1
ATOM 1638 N N . GLY A 1 233 ? -38.198 3.406 -5.891 1.00 49.06 214 GLY B N 1
ATOM 1639 C CA . GLY A 1 233 ? -37.573 4.225 -6.909 1.00 48.73 214 GLY B CA 1
ATOM 1640 C C . GLY A 1 233 ? -36.977 3.381 -8.015 1.00 48.53 214 GLY B C 1
ATOM 1641 O O . GLY A 1 233 ? -37.135 2.161 -8.035 1.00 48.73 214 GLY B O 1
ATOM 1642 N N . ALA A 1 234 ? -36.286 4.034 -8.940 1.00 48.27 215 ALA B N 1
ATOM 1643 C CA . ALA A 1 234 ? -35.658 3.335 -10.049 1.00 48.21 215 ALA B CA 1
ATOM 1644 C C . ALA A 1 234 ? -34.320 3.964 -10.409 1.00 47.61 215 ALA B C 1
ATOM 1645 O O . ALA A 1 234 ? -34.025 5.093 -10.021 1.00 47.36 215 ALA B O 1
ATOM 1647 N N . LEU A 1 235 ? -33.511 3.218 -11.151 1.00 47.52 216 LEU B N 1
ATOM 1648 C CA . LEU A 1 235 ? -32.241 3.725 -11.646 1.00 47.14 216 LEU B CA 1
ATOM 1649 C C . LEU A 1 235 ? -32.039 3.307 -13.096 1.00 47.61 216 LEU B C 1
ATOM 1650 O O . LEU A 1 235 ? -31.927 2.122 -13.402 1.00 47.86 216 LEU B O 1
ATOM 1655 N N . TYR A 1 236 ? -32.002 4.289 -13.986 1.00 47.88 217 TYR B N 1
ATOM 1656 C CA . TYR A 1 236 ? -31.726 4.029 -15.386 1.00 48.45 217 TYR B CA 1
ATOM 1657 C C . TYR A 1 236 ? -30.235 3.793 -15.585 1.00 48.12 217 TYR B C 1
ATOM 1658 O O . TYR A 1 236 ? -29.413 4.655 -15.271 1.00 47.70 217 TYR B O 1
ATOM 1667 N N . VAL A 1 237 ? -29.889 2.619 -16.099 1.00 48.45 218 VAL B N 1
ATOM 1668 C CA . VAL A 1 237 ? -28.509 2.330 -16.465 1.00 48.43 218 VAL B CA 1
ATOM 1669 C C . VAL A 1 237 ? -28.429 2.054 -17.959 1.00 49.33 218 VAL B C 1
ATOM 1670 O O . VAL A 1 237 ? -28.937 1.042 -18.444 1.00 49.96 218 VAL B O 1
ATOM 1674 N N . ARG A 1 238 ? -27.789 2.965 -18.684 1.00 49.52 219 ARG B N 1
ATOM 1675 C CA . ARG A 1 238 ? -27.753 2.911 -20.139 1.00 50.52 219 ARG B CA 1
ATOM 1676 C C . ARG A 1 238 ? -27.273 1.570 -20.671 1.00 51.13 219 ARG B C 1
ATOM 1677 O O . ARG A 1 238 ? -26.311 0.993 -20.167 1.00 50.84 219 ARG B O 1
ATOM 1685 N N . ARG A 1 239 ? -27.955 1.084 -21.702 1.00 52.15 220 ARG B N 1
ATOM 1686 C CA . ARG A 1 239 ? -27.603 -0.183 -22.325 1.00 53.01 220 ARG B CA 1
ATOM 1687 C C . ARG A 1 239 ? -26.689 0.010 -23.530 1.00 53.89 220 ARG B C 1
ATOM 1688 O O . ARG A 1 239 ? -25.862 -0.851 -23.832 1.00 54.44 220 ARG B O 1
ATOM 1696 N N . LYS A 1 240 ? -26.843 1.138 -24.219 1.00 54.17 221 LYS B N 1
ATOM 1697 C CA . LYS A 1 240 ? -26.045 1.419 -25.411 1.00 55.16 221 LYS B CA 1
ATOM 1698 C C . LYS A 1 240 ? -25.774 2.914 -25.585 1.00 54.96 221 LYS B C 1
ATOM 1699 O O . LYS A 1 240 ? -26.697 3.694 -25.815 1.00 55.15 221 LYS B O 1
ATOM 1701 N N . PRO A 1 241 ? -24.499 3.319 -25.469 1.00 54.73 222 PRO B N 1
ATOM 1702 C CA . PRO A 1 241 ? -23.375 2.436 -25.129 1.00 54.63 222 PRO B CA 1
ATOM 1703 C C . PRO A 1 241 ? -23.444 1.931 -23.688 1.00 53.43 222 PRO B C 1
ATOM 1704 O O . PRO A 1 241 ? -23.705 2.712 -22.772 1.00 52.44 222 PRO B O 1
ATOM 1708 N N . ARG A 1 242 ? -23.202 0.635 -23.504 1.00 53.69 223 ARG B N 1
ATOM 1709 C CA . ARG A 1 242 ? -23.306 -0.011 -22.195 1.00 52.82 223 ARG B CA 1
ATOM 1710 C C . ARG A 1 242 ? -22.579 0.754 -21.097 1.00 51.79 223 ARG B C 1
ATOM 1711 O O . ARG A 1 242 ? -21.384 1.030 -21.203 1.00 52.00 223 ARG B O 1
ATOM 1719 N N . VAL A 1 243 ? -23.316 1.092 -20.045 1.00 50.83 224 VAL B N 1
ATOM 1720 C CA . VAL A 1 243 ? -22.725 1.622 -18.823 1.00 49.94 224 VAL B CA 1
ATOM 1721 C C . VAL A 1 243 ? -22.766 0.527 -17.767 1.00 49.65 224 VAL B C 1
ATOM 1722 O O . VAL A 1 243 ? -23.791 -0.126 -17.586 1.00 49.64 224 VAL B O 1
ATOM 1726 N N . ARG A 1 244 ? -21.654 0.321 -17.072 1.00 49.56 225 ARG B N 1
ATOM 1727 C CA . ARG A 1 244 ? -21.589 -0.726 -16.059 1.00 49.49 225 ARG B CA 1
ATOM 1728 C C . ARG A 1 244 ? -21.343 -0.182 -14.656 1.00 48.70 225 ARG B C 1
ATOM 1729 O O . ARG A 1 244 ? -20.596 0.777 -14.470 1.00 48.48 225 ARG B O 1
ATOM 1737 N N . ILE A 1 245 ? -21.978 -0.812 -13.673 1.00 48.43 226 ILE B N 1
ATOM 1738 C CA . ILE A 1 245 ? -21.857 -0.398 -12.283 1.00 47.83 226 ILE B CA 1
ATOM 1739 C C . ILE A 1 245 ? -21.719 -1.610 -11.375 1.00 48.16 226 ILE B C 1
ATOM 1740 O O . ILE A 1 245 ? -22.180 -2.701 -11.708 1.00 48.67 226 ILE B O 1
ATOM 1745 N N . GLU A 1 246 ? -21.081 -1.414 -10.227 1.00 48.02 227 GLU B N 1
ATOM 1746 C CA . GLU A 1 246 ? -20.929 -2.480 -9.249 1.00 48.45 227 GLU B CA 1
ATOM 1747 C C . GLU A 1 246 ? -22.083 -2.448 -8.259 1.00 47.96 227 GLU B C 1
ATOM 1748 O O . GLU A 1 246 ? -22.334 -1.428 -7.620 1.00 47.36 227 GLU B O 1
ATOM 1754 N N . ALA A 1 247 ? -22.787 -3.568 -8.141 1.00 48.37 228 ALA B N 1
ATOM 1755 C CA . ALA A 1 247 ? -23.933 -3.652 -7.249 1.00 48.10 228 ALA B CA 1
ATOM 1756 C C . ALA A 1 247 ? -23.536 -3.297 -5.819 1.00 47.98 228 ALA B C 1
ATOM 1757 O O . ALA A 1 247 ? -22.444 -3.641 -5.362 1.00 48.47 228 ALA B O 1
ATOM 1759 N N . GLN A 1 248 ? -24.424 -2.601 -5.118 1.00 47.47 229 GLN B N 1
ATOM 1760 C CA . GLN A 1 248 ? -24.181 -2.237 -3.726 1.00 47.48 229 GLN B CA 1
ATOM 1761 C C . GLN A 1 248 ? -25.070 -3.051 -2.797 1.00 47.87 229 GLN B C 1
ATOM 1762 O O . GLN A 1 248 ? -24.905 -3.021 -1.580 1.00 48.14 229 GLN B O 1
ATOM 1768 N N . MET A 1 249 ? -26.015 -3.776 -3.383 1.00 48.03 230 MET B N 1
ATOM 1769 C CA . MET A 1 249 ? -26.941 -4.596 -2.616 1.00 48.53 230 MET B CA 1
ATOM 1770 C C . MET A 1 249 ? -26.850 -6.038 -3.102 1.00 49.36 230 MET B C 1
ATOM 1771 O O . MET A 1 249 ? -27.367 -6.374 -4.166 1.00 49.42 230 MET B O 1
ATOM 1776 N N . HIS A 1 250 ? -26.187 -6.886 -2.322 1.00 50.15 231 HIS B N 1
ATOM 1777 C CA . HIS A 1 250 ? -25.914 -8.256 -2.744 1.00 51.15 231 HIS B CA 1
ATOM 1778 C C . HIS A 1 250 ? -26.889 -9.260 -2.143 1.00 51.95 231 HIS B C 1
ATOM 1779 O O . HIS A 1 250 ? -27.479 -9.013 -1.093 1.00 51.91 231 HIS B O 1
ATOM 1786 N N . GLY A 1 251 ? -27.053 -10.392 -2.821 1.00 52.80 232 GLY B N 1
ATOM 1787 C CA . GLY A 1 251 ? -27.921 -11.448 -2.336 1.00 53.78 232 GLY B CA 1
ATOM 1788 C C . GLY A 1 251 ? -28.819 -12.040 -3.404 1.00 54.15 232 GLY B C 1
ATOM 1789 O O . GLY A 1 251 ? -30.042 -11.923 -3.331 1.00 54.05 232 GLY B O 1
ATOM 1790 N N . GLY A 1 252 ? -28.212 -12.679 -4.399 1.00 54.72 233 GLY B N 1
ATOM 1791 C CA . GLY A 1 252 ? -28.968 -13.343 -5.445 1.00 55.34 233 GLY B CA 1
ATOM 1792 C C . GLY A 1 252 ? -28.782 -12.732 -6.818 1.00 54.75 233 GLY B C 1
ATOM 1793 O O . GLY A 1 252 ? -29.171 -13.326 -7.823 1.00 55.45 233 GLY B O 1
ATOM 1794 N N . GLY A 1 253 ? -28.192 -11.541 -6.859 1.00 53.58 234 GLY B N 1
ATOM 1795 C CA . GLY A 1 253 ? -27.908 -10.865 -8.112 1.00 53.06 234 GLY B CA 1
ATOM 1796 C C . GLY A 1 253 ? -29.146 -10.534 -8.925 1.00 52.87 234 GLY B C 1
ATOM 1797 O O . GLY A 1 253 ? -29.179 -10.756 -10.137 1.00 53.32 234 GLY B O 1
ATOM 1798 N N . HIS A 1 254 ? -30.166 -10.003 -8.257 1.00 52.37 235 HIS B N 1
ATOM 1799 C CA . HIS A 1 254 ? -31.408 -9.629 -8.926 1.00 52.32 235 HIS B CA 1
ATOM 1800 C C . HIS A 1 254 ? -31.220 -8.336 -9.712 1.00 51.42 235 HIS B C 1
ATOM 1801 O O . HIS A 1 254 ? -30.159 -7.715 -9.649 1.00 50.78 235 HIS B O 1
ATOM 1808 N N . GLU A 1 255 ? -32.254 -7.931 -10.442 1.00 51.50 236 GLU B N 1
ATOM 1809 C CA . GLU A 1 255 ? -32.163 -6.761 -11.308 1.00 50.91 236 GLU B CA 1
ATOM 1810 C C . GLU A 1 255 ? -30.905 -6.834 -12.156 1.00 50.96 236 GLU B C 1
ATOM 1811 O O . GLU A 1 255 ? -30.109 -5.897 -12.189 1.00 50.22 236 GLU B O 1
ATOM 1817 N N . ARG A 1 256 ? -30.731 -7.964 -12.832 1.00 51.98 237 ARG B N 1
ATOM 1818 C CA . ARG A 1 256 ? -29.581 -8.173 -13.698 1.00 52.32 237 ARG B CA 1
ATOM 1819 C C . ARG A 1 256 ? -28.271 -8.073 -12.929 1.00 51.85 237 ARG B C 1
ATOM 1820 O O . ARG A 1 256 ? -27.241 -7.697 -13.486 1.00 51.77 237 ARG B O 1
ATOM 1828 N N . GLY A 1 257 ? -28.323 -8.416 -11.646 1.00 51.69 238 GLY B N 1
ATOM 1829 C CA . GLY A 1 257 ? -27.139 -8.440 -10.808 1.00 51.50 238 GLY B CA 1
ATOM 1830 C C . GLY A 1 257 ? -26.677 -7.068 -10.363 1.00 50.36 238 GLY B C 1
ATOM 1831 O O . GLY A 1 257 ? -25.520 -6.889 -9.984 1.00 50.26 238 GLY B O 1
ATOM 1832 N N . MET A 1 258 ? -27.580 -6.095 -10.407 1.00 49.66 239 MET B N 1
ATOM 1833 C CA . MET A 1 258 ? -27.252 -4.741 -9.982 1.00 48.72 239 MET B CA 1
ATOM 1834 C C . MET A 1 258 ? -27.891 -4.385 -8.638 1.00 48.28 239 MET B C 1
ATOM 1835 O O . MET A 1 258 ? -27.396 -3.517 -7.916 1.00 47.72 239 MET B O 1
ATOM 1840 N N . ARG A 1 259 ? -28.982 -5.064 -8.298 1.00 48.68 240 ARG B N 1
ATOM 1841 C CA . ARG A 1 259 ? -29.734 -4.735 -7.094 1.00 48.44 240 ARG B CA 1
ATOM 1842 C C . ARG A 1 259 ? -30.488 -5.958 -6.579 1.00 49.23 240 ARG B C 1
ATOM 1843 O O . ARG A 1 259 ? -31.574 -6.277 -7.061 1.00 49.65 240 ARG B O 1
ATOM 1851 N N . SER A 1 260 ? -29.908 -6.642 -5.598 1.00 49.59 241 SER B N 1
ATOM 1852 C CA . SER A 1 260 ? -30.524 -7.841 -5.038 1.00 50.50 241 SER B CA 1
ATOM 1853 C C . SER A 1 260 ? -31.616 -7.489 -4.037 1.00 50.45 241 SER B C 1
ATOM 1854 O O . SER A 1 260 ? -31.630 -6.394 -3.476 1.00 49.77 241 SER B O 1
ATOM 1857 N N . GLY A 1 261 ? -32.529 -8.428 -3.818 1.00 51.32 242 GLY B N 1
ATOM 1858 C CA . GLY A 1 261 ? -33.638 -8.220 -2.909 1.00 51.52 242 GLY B CA 1
ATOM 1859 C C . GLY A 1 261 ? -34.968 -8.449 -3.598 1.00 52.02 242 GLY B C 1
ATOM 1860 O O . GLY A 1 261 ? -35.093 -8.253 -4.806 1.00 51.88 242 GLY B O 1
ATOM 1861 N N . THR A 1 262 ? -35.965 -8.866 -2.827 1.00 52.76 243 THR B N 1
ATOM 1862 C CA . THR A 1 262 ? -37.286 -9.133 -3.372 1.00 53.47 243 THR B CA 1
ATOM 1863 C C . THR A 1 262 ? -37.865 -7.865 -3.980 1.00 52.83 243 THR B C 1
ATOM 1864 O O . THR A 1 262 ? -37.759 -6.786 -3.396 1.00 52.12 243 THR B O 1
ATOM 1868 N N . LEU A 1 263 ? -38.473 -7.995 -5.154 1.00 53.23 244 LEU B N 1
ATOM 1869 C CA . LEU A 1 263 ? -39.148 -6.865 -5.781 1.00 52.92 244 LEU B CA 1
ATOM 1870 C C . LEU A 1 263 ? -40.501 -6.615 -5.122 1.00 53.60 244 LEU B C 1
ATOM 1871 O O . LEU A 1 263 ? -41.393 -7.460 -5.186 1.00 54.73 244 LEU B O 1
ATOM 1876 N N . PRO A 1 264 ? -40.648 -5.447 -4.477 1.00 53.06 245 PRO B N 1
ATOM 1877 C CA . PRO A 1 264 ? -41.900 -5.007 -3.851 1.00 53.75 245 PRO B CA 1
ATOM 1878 C C . PRO A 1 264 ? -42.991 -4.749 -4.890 1.00 54.50 245 PRO B C 1
ATOM 1879 O O . PRO A 1 264 ? -43.168 -3.612 -5.328 1.00 54.19 245 PRO B O 1
ATOM 1883 N N . VAL A 1 265 ? -43.718 -5.797 -5.264 1.00 55.62 246 VAL B N 1
ATOM 1884 C CA . VAL A 1 265 ? -44.706 -5.715 -6.337 1.00 56.55 246 VAL B CA 1
ATOM 1885 C C . VAL A 1 265 ? -45.689 -4.557 -6.169 1.00 56.94 246 VAL B C 1
ATOM 1886 O O . VAL A 1 265 ? -45.762 -3.675 -7.022 1.00 56.79 246 VAL B O 1
ATOM 1890 N N . HIS A 1 266 ? -46.448 -4.559 -5.078 1.00 57.60 247 HIS B N 1
ATOM 1891 C CA . HIS A 1 266 ? -47.465 -3.533 -4.867 1.00 58.27 247 HIS B CA 1
ATOM 1892 C C . HIS A 1 266 ? -46.861 -2.132 -4.937 1.00 57.20 247 HIS B C 1
ATOM 1893 O O . HIS A 1 266 ? -47.521 -1.184 -5.359 1.00 57.72 247 HIS B O 1
ATOM 1900 N N . GLN A 1 267 ? -45.605 -2.010 -4.521 1.00 55.87 248 GLN B N 1
ATOM 1901 C CA . GLN A 1 267 ? -44.896 -0.738 -4.572 1.00 54.87 248 GLN B CA 1
ATOM 1902 C C . GLN A 1 267 ? -44.531 -0.398 -6.004 1.00 54.55 248 GLN B C 1
ATOM 1903 O O . GLN A 1 267 ? -44.631 0.752 -6.428 1.00 54.50 248 GLN B O 1
ATOM 1909 N N . ILE A 1 268 ? -44.098 -1.415 -6.741 1.00 54.45 249 ILE B N 1
ATOM 1910 C CA . ILE A 1 268 ? -43.696 -1.256 -8.132 1.00 54.28 249 ILE B CA 1
ATOM 1911 C C . ILE A 1 268 ? -44.894 -0.932 -9.017 1.00 55.54 249 ILE B C 1
ATOM 1912 O O . ILE A 1 268 ? -44.839 -0.021 -9.843 1.00 55.53 249 ILE B O 1
ATOM 1917 N N . VAL A 1 269 ? -45.973 -1.686 -8.841 1.00 56.76 250 VAL B N 1
ATOM 1918 C CA . VAL A 1 269 ? -47.219 -1.400 -9.532 1.00 58.22 250 VAL B CA 1
ATOM 1919 C C . VAL A 1 269 ? -47.594 0.056 -9.311 1.00 58.31 250 VAL B C 1
ATOM 1920 O O . VAL A 1 269 ? -47.969 0.763 -10.246 1.00 58.95 250 VAL B O 1
ATOM 1924 N N . GLY A 1 270 ? -47.486 0.499 -8.063 1.00 57.82 251 GLY B N 1
ATOM 1925 C CA . GLY A 1 270 ? -47.788 1.873 -7.714 1.00 57.98 251 GLY B CA 1
ATOM 1926 C C . GLY A 1 270 ? -47.017 2.839 -8.587 1.00 57.28 251 GLY B C 1
ATOM 1927 O O . GLY A 1 270 ? -47.595 3.738 -9.197 1.00 58.13 251 GLY B O 1
ATOM 1928 N N . MET A 1 271 ? -45.705 2.639 -8.655 1.00 55.85 252 MET B N 1
ATOM 1929 C CA . MET A 1 271 ? -44.841 3.487 -9.462 1.00 55.16 252 MET B CA 1
ATOM 1930 C C . MET A 1 271 ? -45.256 3.449 -10.930 1.00 56.05 252 MET B C 1
ATOM 1931 O O . MET A 1 271 ? -45.565 4.482 -11.524 1.00 56.65 252 MET B O 1
ATOM 1936 N N . GLY A 1 272 ? -45.260 2.252 -11.509 1.00 56.28 253 GLY B N 1
ATOM 1937 C CA . GLY A 1 272 ? -45.649 2.073 -12.895 1.00 57.28 253 GLY B CA 1
ATOM 1938 C C . GLY A 1 272 ? -46.934 2.800 -13.235 1.00 58.85 253 GLY B C 1
ATOM 1939 O O . GLY A 1 272 ? -47.043 3.427 -14.288 1.00 59.52 253 GLY B O 1
ATOM 1940 N N . GLU A 1 273 ? -47.910 2.722 -12.338 1.00 59.59 254 GLU B N 1
ATOM 1941 C CA . GLU A 1 273 ? -49.205 3.355 -12.561 1.00 61.32 254 GLU B CA 1
ATOM 1942 C C . GLU A 1 273 ? -49.128 4.874 -12.473 1.00 61.32 254 GLU B C 1
ATOM 1943 O O . GLU A 1 273 ? -49.772 5.582 -13.242 1.00 62.64 254 GLU B O 1
ATOM 1949 N N . ALA A 1 274 ? -48.346 5.369 -11.521 1.00 60.00 255 ALA B N 1
ATOM 1950 C CA . ALA A 1 274 ? -48.189 6.806 -11.341 1.00 60.02 255 ALA B CA 1
ATOM 1951 C C . ALA A 1 274 ? -47.445 7.413 -12.522 1.00 59.74 255 ALA B C 1
ATOM 1952 O O . ALA A 1 274 ? -47.619 8.590 -12.838 1.00 60.45 255 ALA B O 1
ATOM 1954 N N . TYR A 1 275 ? -46.619 6.601 -13.174 1.00 58.86 256 TYR B N 1
ATOM 1955 C CA . TYR A 1 275 ? -45.870 7.043 -14.346 1.00 58.67 256 TYR B CA 1
ATOM 1956 C C . TYR A 1 275 ? -46.728 7.027 -15.601 1.00 60.37 256 TYR B C 1
ATOM 1957 O O . TYR A 1 275 ? -46.566 7.869 -16.483 1.00 60.93 256 TYR B O 1
ATOM 1966 N N . ARG A 1 276 ? -47.637 6.064 -15.682 1.00 61.32 257 ARG B N 1
ATOM 1967 C CA . ARG A 1 276 ? -48.556 6.001 -16.807 1.00 63.19 257 ARG B CA 1
ATOM 1968 C C . ARG A 1 276 ? -49.481 7.208 -16.763 1.00 64.66 257 ARG B C 1
ATOM 1969 O O . ARG A 1 276 ? -49.815 7.791 -17.795 1.00 66.00 257 ARG B O 1
ATOM 1977 N N . ILE A 1 277 ? -49.886 7.581 -15.555 1.00 64.55 258 ILE B N 1
ATOM 1978 C CA . ILE A 1 277 ? -50.730 8.751 -15.349 1.00 65.99 258 ILE B CA 1
ATOM 1979 C C . ILE A 1 277 ? -49.967 10.024 -15.683 1.00 65.62 258 ILE B C 1
ATOM 1980 O O . ILE A 1 277 ? -50.482 10.907 -16.369 1.00 67.18 258 ILE B O 1
ATOM 1985 N N . ALA A 1 278 ? -48.736 10.110 -15.190 1.00 63.68 259 ALA B N 1
ATOM 1986 C CA . ALA A 1 278 ? -47.885 11.261 -15.459 1.00 63.23 259 ALA B CA 1
ATOM 1987 C C . ALA A 1 278 ? -47.798 11.521 -16.957 1.00 64.19 259 ALA B C 1
ATOM 1988 O O . ALA A 1 278 ? -47.964 12.649 -17.411 1.00 65.30 259 ALA B O 1
ATOM 1990 N N . LYS A 1 279 ? -47.550 10.465 -17.722 1.00 63.90 260 LYS B N 1
ATOM 1991 C CA . LYS A 1 279 ? -47.365 10.591 -19.162 1.00 64.79 260 LYS B CA 1
ATOM 1992 C C . LYS A 1 279 ? -48.537 11.314 -19.822 1.00 67.19 260 LYS B C 1
ATOM 1993 O O . LYS A 1 279 ? -48.358 12.050 -20.793 1.00 68.14 260 LYS B O 1
ATOM 1999 N N . GLU A 1 280 ? -49.734 11.102 -19.284 1.00 68.32 261 GLU B N 1
ATOM 2000 C CA . GLU A 1 280 ? -50.952 11.673 -19.849 1.00 70.84 261 GLU B CA 1
ATOM 2001 C C . GLU A 1 280 ? -51.157 13.121 -19.422 1.00 71.62 261 GLU B C 1
ATOM 2002 O O . GLU A 1 280 ? -51.245 14.025 -20.255 1.00 73.02 261 GLU B O 1
ATOM 2008 N N . GLU A 1 281 ? -51.223 13.327 -18.111 1.00 70.83 262 GLU B N 1
ATOM 2009 C CA . GLU A 1 281 ? -51.698 14.583 -17.543 1.00 71.97 262 GLU B CA 1
ATOM 2010 C C . GLU A 1 281 ? -50.579 15.593 -17.312 1.00 70.83 262 GLU B C 1
ATOM 2011 O O . GLU A 1 281 ? -50.832 16.745 -16.961 1.00 71.87 262 GLU B O 1
ATOM 2017 N N . MET A 1 282 ? -49.344 15.159 -17.525 1.00 68.86 263 MET B N 1
ATOM 2018 C CA . MET A 1 282 ? -48.185 16.012 -17.296 1.00 67.71 263 MET B CA 1
ATOM 2019 C C . MET A 1 282 ? -48.204 17.277 -18.153 1.00 69.32 263 MET B C 1
ATOM 2020 O O . MET A 1 282 ? -47.861 18.360 -17.677 1.00 69.43 263 MET B O 1
ATOM 2025 N N . ALA A 1 283 ? -48.618 17.136 -19.409 1.00 82.32 264 ALA B N 1
ATOM 2026 C CA . ALA A 1 283 ? -48.623 18.251 -20.351 1.00 84.08 264 ALA B CA 1
ATOM 2027 C C . ALA A 1 283 ? -49.399 19.455 -19.830 1.00 83.62 264 ALA B C 1
ATOM 2028 O O . ALA A 1 283 ? -48.841 20.537 -19.652 1.00 82.98 264 ALA B O 1
ATOM 2030 N N . THR A 1 284 ? -50.690 19.258 -19.590 1.00 84.21 265 THR B N 1
ATOM 2031 C CA . THR A 1 284 ? -51.569 20.344 -19.175 1.00 84.42 265 THR B CA 1
ATOM 2032 C C . THR A 1 284 ? -51.262 20.791 -17.750 1.00 81.53 265 THR B C 1
ATOM 2033 O O . THR A 1 284 ? -51.122 21.983 -17.475 1.00 81.16 265 THR B O 1
ATOM 2037 N N . GLU A 1 285 ? -51.161 19.819 -16.851 1.00 79.74 266 GLU B N 1
ATOM 2038 C CA . GLU A 1 285 ? -50.934 20.082 -15.437 1.00 77.27 266 GLU B CA 1
ATOM 2039 C C . GLU A 1 285 ? -49.734 20.988 -15.188 1.00 75.85 266 GLU B C 1
ATOM 2040 O O . GLU A 1 285 ? -49.805 21.916 -14.384 1.00 74.85 266 GLU B O 1
ATOM 2046 N N . MET A 1 286 ? -48.631 20.715 -15.876 1.00 76.03 267 MET B N 1
ATOM 2047 C CA . MET A 1 286 ? -47.402 21.472 -15.660 1.00 74.95 267 MET B CA 1
ATOM 2048 C C . MET A 1 286 ? -47.512 22.928 -16.091 1.00 76.02 267 MET B C 1
ATOM 2049 O O . MET A 1 286 ? -46.837 23.797 -15.538 1.00 74.95 267 MET B O 1
ATOM 2054 N N . GLU A 1 287 ? -48.361 23.196 -17.078 1.00 78.39 268 GLU B N 1
ATOM 2055 C CA . GLU A 1 287 ? -48.553 24.567 -17.530 1.00 79.91 268 GLU B CA 1
ATOM 2056 C C . GLU A 1 287 ? -49.541 25.294 -16.624 1.00 79.43 268 GLU B C 1
ATOM 2057 O O . GLU A 1 287 ? -49.533 26.522 -16.544 1.00 79.99 268 GLU B O 1
ATOM 2063 N N . ARG A 1 288 ? -50.390 24.530 -15.944 1.00 78.69 269 ARG B N 1
ATOM 2064 C CA . ARG A 1 288 ? -51.297 25.103 -14.959 1.00 78.31 269 ARG B CA 1
ATOM 2065 C C . ARG A 1 288 ? -50.500 25.568 -13.752 1.00 75.83 269 ARG B C 1
ATOM 2066 O O . ARG A 1 288 ? -50.659 26.696 -13.285 1.00 75.93 269 ARG B O 1
ATOM 2074 N N . LEU A 1 289 ? -49.642 24.686 -13.251 1.00 73.87 270 LEU B N 1
ATOM 2075 C CA . LEU A 1 289 ? -48.790 25.012 -12.119 1.00 71.70 270 LEU B CA 1
ATOM 2076 C C . LEU A 1 289 ? -47.962 26.249 -12.428 1.00 71.98 270 LEU B C 1
ATOM 2077 O O . LEU A 1 289 ? -47.739 27.092 -11.562 1.00 71.08 270 LEU B O 1
ATOM 2082 N N . ARG A 1 290 ? -47.511 26.355 -13.672 1.00 73.49 271 ARG B N 1
ATOM 2083 C CA . ARG A 1 290 ? -46.689 27.484 -14.080 1.00 74.20 271 ARG B CA 1
ATOM 2084 C C . ARG A 1 290 ? -47.463 28.787 -13.918 1.00 75.34 271 ARG B C 1
ATOM 2085 O O . ARG A 1 290 ? -46.896 29.813 -13.548 1.00 75.13 271 ARG B O 1
ATOM 2093 N N . GLY A 1 291 ? -48.764 28.731 -14.187 1.00 76.78 272 GLY B N 1
ATOM 2094 C CA . GLY A 1 291 ? -49.624 29.893 -14.064 1.00 78.35 272 GLY B CA 1
ATOM 2095 C C . GLY A 1 291 ? -49.788 30.325 -12.623 1.00 76.67 272 GLY B C 1
ATOM 2096 O O . GLY A 1 291 ? -49.791 31.518 -12.318 1.00 77.32 272 GLY B O 1
ATOM 2097 N N . LEU A 1 292 ? -49.923 29.347 -11.734 1.00 74.76 273 LEU B N 1
ATOM 2098 C CA . LEU A 1 292 ? -50.054 29.618 -10.310 1.00 73.30 273 LEU B CA 1
ATOM 2099 C C . LEU A 1 292 ? -48.753 30.178 -9.761 1.00 71.75 273 LEU B C 1
ATOM 2100 O O . LEU A 1 292 ? -48.738 31.243 -9.147 1.00 71.90 273 LEU B O 1
ATOM 2105 N N . ARG A 1 293 ? -47.661 29.456 -9.989 1.00 70.53 274 ARG B N 1
ATOM 2106 C CA . ARG A 1 293 ? -46.347 29.891 -9.533 1.00 69.35 274 ARG B CA 1
ATOM 2107 C C . ARG A 1 293 ? -46.106 31.340 -9.940 1.00 70.79 274 ARG B C 1
ATOM 2108 O O . ARG A 1 293 ? -45.668 32.158 -9.132 1.00 70.25 274 ARG B O 1
ATOM 2116 N N . ASN A 1 294 ? -46.405 31.652 -11.196 1.00 72.89 275 ASN B N 1
ATOM 2117 C CA . ASN A 1 294 ? -46.304 33.024 -11.680 1.00 74.82 275 ASN B CA 1
ATOM 2118 C C . ASN A 1 294 ? -47.215 33.945 -10.882 1.00 75.36 275 ASN B C 1
ATOM 2119 O O . ASN A 1 294 ? -46.797 35.007 -10.426 1.00 75.61 275 ASN B O 1
ATOM 2124 N N . ARG A 1 295 ? -48.465 33.525 -10.722 1.00 75.79 276 ARG B N 1
ATOM 2125 C CA . ARG A 1 295 ? -49.442 34.280 -9.951 1.00 76.63 276 ARG B CA 1
ATOM 2126 C C . ARG A 1 295 ? -48.889 34.590 -8.572 1.00 74.73 276 ARG B C 1
ATOM 2127 O O . ARG A 1 295 ? -48.963 35.724 -8.099 1.00 75.62 276 ARG B O 1
ATOM 2135 N N . LEU A 1 296 ? -48.332 33.565 -7.934 1.00 72.37 277 LEU B N 1
ATOM 2136 C CA . LEU A 1 296 ? -47.783 33.690 -6.590 1.00 70.67 277 LEU B CA 1
ATOM 2137 C C . LEU A 1 296 ? -46.673 34.728 -6.536 1.00 70.73 277 LEU B C 1
ATOM 2138 O O . LEU A 1 296 ? -46.714 35.648 -5.721 1.00 71.04 277 LEU B O 1
ATOM 2143 N N . TRP A 1 297 ? -45.680 34.576 -7.406 1.00 70.70 278 TRP B N 1
ATOM 2144 C CA . TRP A 1 297 ? -44.577 35.526 -7.467 1.00 71.12 278 TRP B CA 1
ATOM 2145 C C . TRP A 1 297 ? -45.077 36.927 -7.804 1.00 73.45 278 TRP B C 1
ATOM 2146 O O . TRP A 1 297 ? -44.563 37.921 -7.290 1.00 73.84 278 TRP B O 1
ATOM 2157 N N . ASN A 1 298 ? -46.080 37.002 -8.672 1.00 75.26 279 ASN B N 1
ATOM 2158 C CA . ASN A 1 298 ? -46.699 38.276 -9.006 1.00 77.91 279 ASN B CA 1
ATOM 2159 C C . ASN A 1 298 ? -47.140 39.011 -7.749 1.00 77.83 279 ASN B C 1
ATOM 2160 O O . ASN A 1 298 ? -46.856 40.194 -7.572 1.00 79.16 279 ASN B O 1
ATOM 2165 N N . GLY A 1 299 ? -47.825 38.289 -6.871 1.00 76.48 280 GLY B N 1
ATOM 2166 C CA . GLY A 1 299 ? -48.426 38.882 -5.691 1.00 76.79 280 GLY B CA 1
ATOM 2167 C C . GLY A 1 299 ? -47.470 39.255 -4.574 1.00 75.35 280 GLY B C 1
ATOM 2168 O O . GLY A 1 299 ? -47.870 39.901 -3.604 1.00 75.95 280 GLY B O 1
ATOM 2169 N N . ILE A 1 300 ? -46.208 38.857 -4.693 1.00 73.75 281 ILE B N 1
ATOM 2170 C CA . ILE A 1 300 ? -45.248 39.150 -3.635 1.00 72.58 281 ILE B CA 1
ATOM 2171 C C . ILE A 1 300 ? -43.973 39.815 -4.140 1.00 73.05 281 ILE B C 1
ATOM 2172 O O . ILE A 1 300 ? -43.177 40.310 -3.345 1.00 72.71 281 ILE B O 1
ATOM 2177 N N . LYS A 1 301 ? -43.775 39.832 -5.452 1.00 74.13 282 LYS B N 1
ATOM 2178 C CA . LYS A 1 301 ? -42.556 40.411 -6.004 1.00 74.95 282 LYS B CA 1
ATOM 2179 C C . LYS A 1 301 ? -42.475 41.916 -5.758 1.00 76.97 282 LYS B C 1
ATOM 2180 O O . LYS A 1 301 ? -41.399 42.507 -5.839 1.00 77.64 282 LYS B O 1
ATOM 2186 N N . ASP A 1 302 ? -43.611 42.530 -5.445 1.00 78.21 283 ASP B N 1
ATOM 2187 C CA . ASP A 1 302 ? -43.653 43.971 -5.211 1.00 80.49 283 ASP B CA 1
ATOM 2188 C C . ASP A 1 302 ? -43.275 44.353 -3.781 1.00 79.58 283 ASP B C 1
ATOM 2189 O O . ASP A 1 302 ? -42.997 45.518 -3.500 1.00 81.30 283 ASP B O 1
ATOM 2194 N N . ILE A 1 303 ? -43.269 43.370 -2.885 1.00 77.13 284 ILE B N 1
ATOM 2195 C CA . ILE A 1 303 ? -42.840 43.585 -1.505 1.00 76.30 284 ILE B CA 1
ATOM 2196 C C . ILE A 1 303 ? -41.401 44.089 -1.482 1.00 76.49 284 ILE B C 1
ATOM 2197 O O . ILE A 1 303 ? -40.535 43.529 -2.151 1.00 75.77 284 ILE B O 1
ATOM 2202 N N . GLU A 1 304 ? -41.150 45.139 -0.702 1.00 77.71 285 GLU B N 1
ATOM 2203 C CA . GLU A 1 304 ? -39.902 45.900 -0.811 1.00 78.77 285 GLU B CA 1
ATOM 2204 C C . GLU A 1 304 ? -38.648 45.069 -1.078 1.00 77.33 285 GLU B C 1
ATOM 2205 O O . GLU A 1 304 ? -38.109 45.098 -2.183 1.00 78.16 285 GLU B O 1
ATOM 2211 N N . GLU A 1 305 ? -38.175 44.336 -0.078 1.00 75.53 286 GLU B N 1
ATOM 2212 C CA . GLU A 1 305 ? -36.942 43.573 -0.256 1.00 74.56 286 GLU B CA 1
ATOM 2213 C C . GLU A 1 305 ? -37.137 42.062 -0.217 1.00 72.30 286 GLU B C 1
ATOM 2214 O O . GLU A 1 305 ? -36.701 41.392 0.720 1.00 71.08 286 GLU B O 1
ATOM 2220 N N . VAL A 1 306 ? -37.791 41.533 -1.246 1.00 72.02 287 VAL B N 1
ATOM 2221 C CA . VAL A 1 306 ? -37.929 40.093 -1.409 1.00 70.20 287 VAL B CA 1
ATOM 2222 C C . VAL A 1 306 ? -37.006 39.639 -2.527 1.00 70.52 287 VAL B C 1
ATOM 2223 O O . VAL A 1 306 ? -36.782 40.370 -3.488 1.00 72.23 287 VAL B O 1
ATOM 2227 N N . TYR A 1 307 ? -36.464 38.436 -2.399 1.00 69.19 288 TYR B N 1
ATOM 2228 C CA . TYR A 1 307 ? -35.513 37.936 -3.380 1.00 69.72 288 TYR B CA 1
ATOM 2229 C C . TYR A 1 307 ? -35.925 36.577 -3.920 1.00 68.54 288 TYR B C 1
ATOM 2230 O O . TYR A 1 307 ? -36.201 35.655 -3.156 1.00 67.01 288 TYR B O 1
ATOM 2239 N N . LEU A 1 308 ? -35.968 36.461 -5.244 1.00 69.53 289 LEU B N 1
ATOM 2240 C CA . LEU A 1 308 ? -36.258 35.190 -5.893 1.00 68.79 289 LEU B CA 1
ATOM 2241 C C . LEU A 1 308 ? -34.975 34.375 -5.985 1.00 68.87 289 LEU B C 1
ATOM 2242 O O . LEU A 1 308 ? -33.958 34.856 -6.483 1.00 70.47 289 LEU B O 1
ATOM 2247 N N . ASN A 1 309 ? -35.025 33.141 -5.495 1.00 67.46 290 ASN B N 1
ATOM 2248 C CA . ASN A 1 309 ? -33.898 32.228 -5.615 1.00 67.77 290 ASN B CA 1
ATOM 2249 C C . ASN A 1 309 ? -34.129 31.227 -6.736 1.00 68.05 290 ASN B C 1
ATOM 2250 O O . ASN A 1 309 ? -34.989 30.351 -6.633 1.00 66.86 290 ASN B O 1
ATOM 2255 N N . GLY A 1 310 ? -33.358 31.367 -7.808 1.00 69.89 291 GLY B N 1
ATOM 2256 C CA . GLY A 1 310 ? -33.496 30.505 -8.965 1.00 70.62 291 GLY B CA 1
ATOM 2257 C C . GLY A 1 310 ? -33.659 31.319 -10.229 1.00 72.57 291 GLY B C 1
ATOM 2258 O O . GLY A 1 310 ? -33.059 32.384 -10.366 1.00 74.01 291 GLY B O 1
ATOM 2259 N N . ASP A 1 311 ? -34.474 30.823 -11.153 1.00 72.87 292 ASP B N 1
ATOM 2260 C CA . ASP A 1 311 ? -34.718 31.534 -12.401 1.00 75.05 292 ASP B CA 1
ATOM 2261 C C . ASP A 1 311 ? -36.175 31.401 -12.830 1.00 74.67 292 ASP B C 1
ATOM 2262 O O . ASP A 1 311 ? -36.590 30.361 -13.344 1.00 74.54 292 ASP B O 1
ATOM 2267 N N . LEU A 1 312 ? -36.946 32.461 -12.606 1.00 74.73 293 LEU B N 1
ATOM 2268 C CA . LEU A 1 312 ? -38.348 32.499 -13.002 1.00 74.87 293 LEU B CA 1
ATOM 2269 C C . LEU A 1 312 ? -38.514 31.959 -14.421 1.00 76.79 293 LEU B C 1
ATOM 2270 O O . LEU A 1 312 ? -39.319 31.060 -14.666 1.00 76.27 293 LEU B O 1
ATOM 2275 N N . GLU A 1 313 ? -37.742 32.511 -15.352 1.00 79.28 294 GLU B N 1
ATOM 2276 C CA . GLU A 1 313 ? -37.741 32.027 -16.726 1.00 81.56 294 GLU B CA 1
ATOM 2277 C C . GLU A 1 313 ? -37.405 30.539 -16.800 1.00 80.60 294 GLU B C 1
ATOM 2278 O O . GLU A 1 313 ? -38.273 29.705 -17.065 1.00 80.13 294 GLU B O 1
ATOM 2284 N N . HIS A 1 314 ? -36.139 30.218 -16.560 1.00 80.59 295 HIS B N 1
ATOM 2285 C CA . HIS A 1 314 ? -35.660 28.845 -16.671 1.00 80.23 295 HIS B CA 1
ATOM 2286 C C . HIS A 1 314 ? -35.611 28.144 -15.316 1.00 77.30 295 HIS B C 1
ATOM 2287 O O . HIS A 1 314 ? -34.538 27.913 -14.757 1.00 77.04 295 HIS B O 1
ATOM 2294 N N . GLY A 1 315 ? -36.788 27.808 -14.801 1.00 75.44 296 GLY B N 1
ATOM 2295 C CA . GLY A 1 315 ? -36.909 27.080 -13.554 1.00 72.97 296 GLY B CA 1
ATOM 2296 C C . GLY A 1 315 ? -38.173 26.244 -13.533 1.00 71.99 296 GLY B C 1
ATOM 2297 O O . GLY A 1 315 ? -39.126 26.525 -14.259 1.00 72.89 296 GLY B O 1
ATOM 2298 N N . ALA A 1 316 ? -38.180 25.210 -12.699 1.00 70.44 297 ALA B N 1
ATOM 2299 C CA . ALA A 1 316 ? -39.334 24.326 -12.578 1.00 69.65 297 ALA B CA 1
ATOM 2300 C C . ALA A 1 316 ? -40.608 25.123 -12.330 1.00 69.17 297 ALA B C 1
ATOM 2301 O O . ALA A 1 316 ? -40.604 26.087 -11.564 1.00 68.41 297 ALA B O 1
ATOM 2303 N N . PRO A 1 317 ? -41.705 24.721 -12.986 1.00 69.90 298 PRO B N 1
ATOM 2304 C CA . PRO A 1 317 ? -42.992 25.414 -12.870 1.00 70.01 298 PRO B CA 1
ATOM 2305 C C . PRO A 1 317 ? -43.674 25.229 -11.514 1.00 68.24 298 PRO B C 1
ATOM 2306 O O . PRO A 1 317 ? -44.573 26.004 -11.191 1.00 68.35 298 PRO B O 1
ATOM 2310 N N . ASN 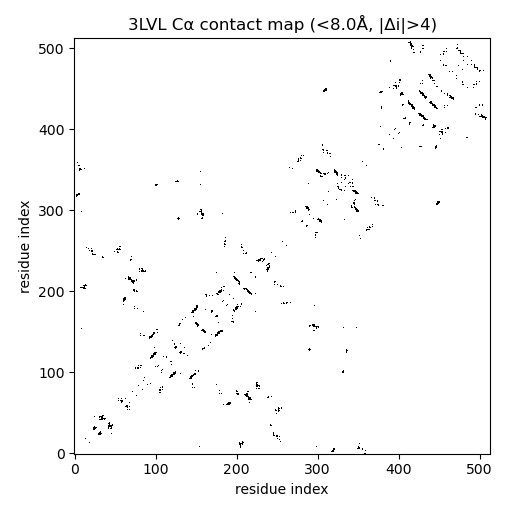A 1 318 ? -43.260 24.237 -10.730 1.00 66.96 299 ASN B N 1
ATOM 2311 C CA . ASN A 1 318 ? -43.954 23.949 -9.474 1.00 65.68 299 ASN B CA 1
ATOM 2312 C C . ASN A 1 318 ? -43.219 24.380 -8.204 1.00 64.36 299 ASN B C 1
ATOM 2313 O O . ASN A 1 318 ? -43.764 24.276 -7.107 1.00 63.55 299 ASN B O 1
ATOM 2318 N N . ILE A 1 319 ? -41.989 24.862 -8.350 1.00 64.42 300 ILE B N 1
ATOM 2319 C CA . ILE A 1 319 ? -41.197 25.277 -7.194 1.00 63.46 300 ILE B CA 1
ATOM 2320 C C . ILE A 1 319 ? -40.870 26.765 -7.216 1.00 63.82 300 ILE B C 1
ATOM 2321 O O . ILE A 1 319 ? -40.451 27.305 -8.241 1.00 64.97 300 ILE B O 1
ATOM 2326 N N . LEU A 1 320 ? -41.064 27.421 -6.076 1.00 63.09 301 LEU B N 1
ATOM 2327 C CA . LEU A 1 320 ? -40.735 28.834 -5.928 1.00 63.50 301 LEU B CA 1
ATOM 2328 C C . LEU A 1 320 ? -40.131 29.098 -4.555 1.00 62.67 301 LEU B C 1
ATOM 2329 O O . LEU A 1 320 ? -40.802 28.960 -3.533 1.00 62.00 301 LEU B O 1
ATOM 2334 N N . ASN A 1 321 ? -38.859 29.479 -4.534 1.00 63.01 302 ASN B N 1
ATOM 2335 C CA . ASN A 1 321 ? -38.154 29.719 -3.279 1.00 62.55 302 ASN B CA 1
ATOM 2336 C C . ASN A 1 321 ? -37.694 31.170 -3.170 1.00 63.30 302 ASN B C 1
ATOM 2337 O O . ASN A 1 321 ? -36.898 31.640 -3.982 1.00 64.35 302 ASN B O 1
ATOM 2342 N N . VAL A 1 322 ? -38.198 31.878 -2.166 1.00 63.03 303 VAL B N 1
ATOM 2343 C CA . VAL A 1 322 ? -37.888 33.297 -2.008 1.00 63.92 303 VAL B CA 1
ATOM 2344 C C . VAL A 1 322 ? -37.287 33.625 -0.642 1.00 63.76 303 VAL B C 1
ATOM 2345 O O . VAL A 1 322 ? -37.594 32.977 0.360 1.00 62.98 303 VAL B O 1
ATOM 2349 N N . SER A 1 323 ? -36.430 34.641 -0.617 1.00 64.77 304 SER B N 1
ATOM 2350 C CA . SER A 1 323 ? -35.788 35.087 0.613 1.00 65.00 304 SER B CA 1
ATOM 2351 C C . SER A 1 323 ? -36.235 36.500 0.958 1.00 65.85 304 SER B C 1
ATOM 2352 O O . SER A 1 323 ? -36.160 37.403 0.127 1.00 66.95 304 SER B O 1
ATOM 2355 N N . PHE A 1 324 ? -36.697 36.687 2.189 1.00 65.64 305 PHE B N 1
ATOM 2356 C CA . PHE A 1 324 ? -37.160 37.991 2.638 1.00 66.66 305 PHE B CA 1
ATOM 2357 C C . PHE A 1 324 ? -36.118 38.607 3.558 1.00 67.51 305 PHE B C 1
ATOM 2358 O O . PHE A 1 324 ? -35.653 37.964 4.496 1.00 67.13 305 PHE B O 1
ATOM 2366 N N . ASN A 1 325 ? -35.749 39.852 3.286 1.00 68.95 306 ASN B N 1
ATOM 2367 C CA . ASN A 1 325 ? -34.683 40.495 4.036 1.00 70.08 306 ASN B CA 1
ATOM 2368 C C . ASN A 1 325 ? -35.201 41.205 5.280 1.00 70.72 306 ASN B C 1
ATOM 2369 O O . ASN A 1 325 ? -36.323 41.710 5.298 1.00 70.96 306 ASN B O 1
ATOM 2374 N N . TYR A 1 326 ? -34.378 41.217 6.324 1.00 71.26 307 TYR B N 1
ATOM 2375 C CA . TYR A 1 326 ? -34.662 41.977 7.539 1.00 72.33 307 TYR B CA 1
ATOM 2376 C C . TYR A 1 326 ? -35.679 41.327 8.487 1.00 71.60 307 TYR B C 1
ATOM 2377 O O . TYR A 1 326 ? -36.121 41.948 9.454 1.00 72.66 307 TYR B O 1
ATOM 2386 N N . VAL A 1 327 ? -36.035 40.076 8.211 1.00 70.05 308 VAL B N 1
ATOM 2387 C CA . VAL A 1 327 ? -36.844 39.284 9.134 1.00 69.57 308 VAL B CA 1
ATOM 2388 C C . VAL A 1 327 ? -36.164 37.944 9.392 1.00 68.75 308 VAL B C 1
ATOM 2389 O O . VAL A 1 327 ? -35.584 37.348 8.484 1.00 67.95 308 VAL B O 1
ATOM 2393 N N . GLU A 1 328 ? -36.234 37.473 10.633 1.00 69.26 309 GLU B N 1
ATOM 2394 C CA . GLU A 1 328 ? -35.550 36.242 11.015 1.00 69.00 309 GLU B CA 1
ATOM 2395 C C . GLU A 1 328 ? -36.297 34.997 10.535 1.00 67.64 309 GLU B C 1
ATOM 2396 O O . GLU A 1 328 ? -37.526 34.948 10.554 1.00 67.32 309 GLU B O 1
ATOM 2402 N N . GLY A 1 329 ? -35.536 33.996 10.105 1.00 67.11 310 GLY B N 1
ATOM 2403 C CA . GLY A 1 329 ? -36.091 32.795 9.507 1.00 65.96 310 GLY B CA 1
ATOM 2404 C C . GLY A 1 329 ? -37.214 32.127 10.276 1.00 66.02 310 GLY B C 1
ATOM 2405 O O . GLY A 1 329 ? -38.284 31.874 9.723 1.00 65.26 310 GLY B O 1
ATOM 2406 N N . GLU A 1 330 ? -36.970 31.838 11.551 1.00 67.23 311 GLU B N 1
ATOM 2407 C CA . GLU A 1 330 ? -37.931 31.103 12.369 1.00 67.75 311 GLU B CA 1
ATOM 2408 C C . GLU A 1 330 ? -39.208 31.897 12.631 1.00 68.09 311 GLU B C 1
ATOM 2409 O O . GLU A 1 330 ? -40.307 31.344 12.599 1.00 68.00 311 GLU B O 1
ATOM 2415 N N . SER A 1 331 ? -39.064 33.191 12.895 1.00 68.77 312 SER B N 1
ATOM 2416 C CA . SER A 1 331 ? -40.223 34.040 13.132 1.00 69.47 312 SER B CA 1
ATOM 2417 C C . SER A 1 331 ? -41.129 34.059 11.909 1.00 68.31 312 SER B C 1
ATOM 2418 O O . SER A 1 331 ? -42.346 34.188 12.030 1.00 68.91 312 SER B O 1
ATOM 2421 N N . LEU A 1 332 ? -40.523 33.924 10.733 1.00 66.97 313 LEU B N 1
ATOM 2422 C CA . LEU A 1 332 ? -41.265 33.887 9.481 1.00 66.04 313 LEU B CA 1
ATOM 2423 C C . LEU A 1 332 ? -42.099 32.616 9.409 1.00 65.63 313 LEU B C 1
ATOM 2424 O O . LEU A 1 332 ? -43.314 32.670 9.230 1.00 66.00 313 LEU B O 1
ATOM 2429 N N . ILE A 1 333 ? -41.433 31.474 9.549 1.00 65.14 314 ILE B N 1
ATOM 2430 C CA . ILE A 1 333 ? -42.107 30.179 9.560 1.00 64.99 314 ILE B CA 1
ATOM 2431 C C . ILE A 1 333 ? -43.291 30.156 10.520 1.00 66.33 314 ILE B C 1
ATOM 2432 O O . ILE A 1 333 ? -44.367 29.663 10.179 1.00 66.43 314 ILE B O 1
ATOM 2437 N N . MET A 1 334 ? -43.082 30.682 11.725 1.00 67.62 315 MET B N 1
ATOM 2438 C CA . MET A 1 334 ? -44.130 30.735 12.735 1.00 69.36 315 MET B CA 1
ATOM 2439 C C . MET A 1 334 ? -45.306 31.575 12.256 1.00 69.77 315 MET B C 1
ATOM 2440 O O . MET A 1 334 ? -46.462 31.212 12.464 1.00 70.83 315 MET B O 1
ATOM 2445 N N . ALA A 1 335 ? -45.002 32.698 11.613 1.00 69.25 316 ALA B N 1
ATOM 2446 C CA . ALA A 1 335 ? -46.033 33.594 11.103 1.00 69.95 316 ALA B CA 1
ATOM 2447 C C . ALA A 1 335 ? -46.891 32.904 10.048 1.00 69.33 316 ALA B C 1
ATOM 2448 O O . ALA A 1 335 ? -48.084 33.179 9.923 1.00 70.56 316 ALA B O 1
ATOM 2450 N N . LEU A 1 336 ? -46.274 32.001 9.296 1.00 67.69 317 LEU B N 1
ATOM 2451 C CA . LEU A 1 336 ? -46.964 31.280 8.235 1.00 67.12 317 LEU B CA 1
ATOM 2452 C C . LEU A 1 336 ? -47.508 29.950 8.742 1.00 67.55 317 LEU B C 1
ATOM 2453 O O . LEU A 1 336 ? -47.456 28.935 8.048 1.00 66.67 317 LEU B O 1
ATOM 2458 N N . LYS A 1 337 ? -48.027 29.970 9.965 1.00 69.19 318 LYS B N 1
ATOM 2459 C CA . LYS A 1 337 ? -48.625 28.796 10.585 1.00 70.18 318 LYS B CA 1
ATOM 2460 C C . LYS A 1 337 ? -49.655 28.157 9.659 1.00 70.27 318 LYS B C 1
ATOM 2461 O O . LYS A 1 337 ? -49.818 26.938 9.637 1.00 70.31 318 LYS B O 1
ATOM 2467 N N . ASP A 1 338 ? -50.337 28.996 8.887 1.00 70.54 319 ASP B N 1
ATOM 2468 C CA . ASP A 1 338 ? -51.434 28.552 8.036 1.00 71.14 319 ASP B CA 1
ATOM 2469 C C . ASP A 1 338 ? -50.965 27.778 6.807 1.00 69.37 319 ASP B C 1
ATOM 2470 O O . ASP A 1 338 ? -51.772 27.160 6.112 1.00 69.86 319 ASP B O 1
ATOM 2475 N N . LEU A 1 339 ? -49.664 27.814 6.539 1.00 67.59 320 LEU B N 1
ATOM 2476 C CA . LEU A 1 339 ? -49.108 27.130 5.377 1.00 66.14 320 LEU B CA 1
ATOM 2477 C C . LEU A 1 339 ? -48.211 25.970 5.792 1.00 65.38 320 LEU B C 1
ATOM 2478 O O . LEU A 1 339 ? -47.582 26.002 6.850 1.00 65.53 320 LEU B O 1
ATOM 2483 N N . ALA A 1 340 ? -48.156 24.946 4.948 1.00 64.83 321 ALA B N 1
ATOM 2484 C CA . ALA A 1 340 ? -47.251 23.826 5.157 1.00 64.30 321 ALA B CA 1
ATOM 2485 C C . ALA A 1 340 ? -46.134 23.892 4.125 1.00 62.95 321 ALA B C 1
ATOM 2486 O O . ALA A 1 340 ? -46.203 23.250 3.080 1.00 62.65 321 ALA B O 1
ATOM 2488 N N . VAL A 1 341 ? -45.109 24.682 4.421 1.00 62.40 322 VAL B N 1
ATOM 2489 C CA . VAL A 1 341 ? -44.000 24.875 3.495 1.00 61.48 322 VAL B CA 1
ATOM 2490 C C . VAL A 1 341 ? -42.698 24.334 4.076 1.00 61.39 322 VAL B C 1
ATOM 2491 O O . VAL A 1 341 ? -42.704 23.609 5.070 1.00 62.03 322 VAL B O 1
ATOM 2495 N N . SER A 1 342 ? -41.584 24.686 3.444 1.00 60.91 323 SER B N 1
ATOM 2496 C CA . SER A 1 342 ? -40.267 24.315 3.947 1.00 61.16 323 SER B CA 1
ATOM 2497 C C . SER A 1 342 ? -39.375 25.552 3.984 1.00 61.08 323 SER B C 1
ATOM 2498 O O . SER A 1 342 ? -39.692 26.568 3.368 1.00 60.78 323 SER B O 1
ATOM 2501 N N . SER A 1 343 ? -38.262 25.468 4.703 1.00 61.64 324 SER B N 1
ATOM 2502 C CA . SER A 1 343 ? -37.438 26.647 4.938 1.00 61.88 324 SER B CA 1
ATOM 2503 C C . SER A 1 343 ? -35.942 26.366 4.904 1.00 62.59 324 SER B C 1
ATOM 2504 O O . SER A 1 343 ? -35.506 25.214 4.914 1.00 63.05 324 SER B O 1
ATOM 2507 N N . GLY A 1 344 ? -35.162 27.443 4.863 1.00 62.95 325 GLY B N 1
ATOM 2508 C CA . GLY A 1 344 ? -33.719 27.360 4.977 1.00 64.04 325 GLY B CA 1
ATOM 2509 C C . GLY A 1 344 ? -33.289 27.303 6.433 1.00 65.09 325 GLY B C 1
ATOM 2510 O O . GLY A 1 344 ? -32.508 28.131 6.902 1.00 65.96 325 GLY B O 1
ATOM 2511 N N . SER A 1 345 ? -33.829 26.324 7.151 1.00 65.23 326 SER B N 1
ATOM 2512 C CA . SER A 1 345 ? -33.411 26.021 8.514 1.00 66.64 326 SER B CA 1
ATOM 2513 C C . SER A 1 345 ? -33.366 24.502 8.673 1.00 67.34 326 SER B C 1
ATOM 2514 O O . SER A 1 345 ? -33.982 23.774 7.894 1.00 66.49 326 SER B O 1
ATOM 2517 N N . ALA A 1 346 ? -32.629 24.026 9.671 1.00 69.14 327 ALA B N 1
ATOM 2518 C CA . ALA A 1 346 ? -32.478 22.590 9.889 1.00 70.31 327 ALA B CA 1
ATOM 2519 C C . ALA A 1 346 ? -31.947 22.289 11.290 1.00 72.60 327 ALA B C 1
ATOM 2520 O O . ALA A 1 346 ? -32.067 21.166 11.781 1.00 73.92 327 ALA B O 1
ATOM 2522 N N . LEU A 1 352 ? -29.099 23.380 13.064 1.00 77.55 333 LEU B N 1
ATOM 2523 C CA . LEU A 1 352 ? -28.067 24.365 13.373 1.00 78.79 333 LEU B CA 1
ATOM 2524 C C . LEU A 1 352 ? -27.368 24.832 12.102 1.00 77.99 333 LEU B C 1
ATOM 2525 O O . LEU A 1 352 ? -26.219 25.273 12.140 1.00 79.66 333 LEU B O 1
ATOM 2527 N N . GLU A 1 353 ? -28.069 24.738 10.977 1.00 75.71 334 GLU B N 1
ATOM 2528 C CA . GLU A 1 353 ? -27.450 24.981 9.682 1.00 75.26 334 GLU B CA 1
ATOM 2529 C C . GLU A 1 353 ? -28.437 25.496 8.641 1.00 72.65 334 GLU B C 1
ATOM 2530 O O . GLU A 1 353 ? -29.434 24.837 8.337 1.00 71.29 334 GLU B O 1
ATOM 2536 N N . PRO A 1 354 ? -28.161 26.685 8.086 1.00 72.21 335 PRO B N 1
ATOM 2537 C CA . PRO A 1 354 ? -28.986 27.216 6.997 1.00 70.21 335 PRO B CA 1
ATOM 2538 C C . PRO A 1 354 ? -28.865 26.328 5.767 1.00 69.95 335 PRO B C 1
ATOM 2539 O O . PRO A 1 354 ? -28.031 25.423 5.741 1.00 71.45 335 PRO B O 1
ATOM 2543 N N . SER A 1 355 ? -29.690 26.587 4.759 1.00 68.36 336 SER B N 1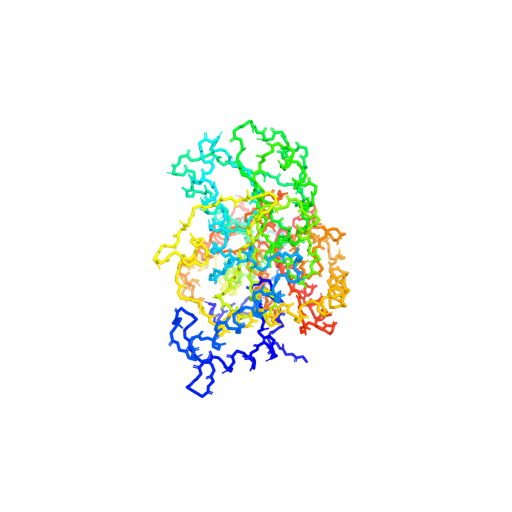
ATOM 2544 C CA . SER A 1 355 ? -29.647 25.827 3.517 1.00 68.22 336 SER B CA 1
ATOM 2545 C C . SER A 1 355 ? -28.317 26.028 2.798 1.00 69.94 336 SER B C 1
ATOM 2546 O O . SER A 1 355 ? -27.951 27.153 2.461 1.00 70.26 336 SER B O 1
ATOM 2549 N N . TYR A 1 356 ? -27.597 24.933 2.567 1.00 71.34 337 TYR B N 1
ATOM 2550 C CA . TYR A 1 356 ? -26.303 24.995 1.891 1.00 73.46 337 TYR B CA 1
ATOM 2551 C C . TYR A 1 356 ? -26.475 25.393 0.433 1.00 73.09 337 TYR B C 1
ATOM 2552 O O . TYR A 1 356 ? -25.564 25.944 -0.184 1.00 74.71 337 TYR B O 1
ATOM 2561 N N . VAL A 1 357 ? -27.649 25.104 -0.111 1.00 71.24 338 VAL B N 1
ATOM 2562 C CA . VAL A 1 357 ? -27.976 25.512 -1.465 1.00 70.95 338 VAL B CA 1
ATOM 2563 C C . VAL A 1 357 ? -27.940 27.028 -1.562 1.00 70.86 338 VAL B C 1
ATOM 2564 O O . VAL A 1 357 ? -27.195 27.597 -2.357 1.00 72.39 338 VAL B O 1
ATOM 2568 N N . LEU A 1 358 ? -28.748 27.677 -0.733 1.00 69.36 339 LEU B N 1
ATOM 2569 C CA . LEU A 1 358 ? -28.882 29.128 -0.757 1.00 69.27 339 LEU B CA 1
ATOM 2570 C C . LEU A 1 358 ? -27.593 29.850 -0.378 1.00 71.18 339 LEU B C 1
ATOM 2571 O O . LEU A 1 358 ? -27.418 31.024 -0.695 1.00 71.82 339 LEU B O 1
ATOM 2576 N N . ARG A 1 359 ? -26.692 29.150 0.301 1.00 72.38 340 ARG B N 1
ATOM 2577 C CA . ARG A 1 359 ? -25.419 29.745 0.691 1.00 74.57 340 ARG B CA 1
ATOM 2578 C C . ARG A 1 359 ? -24.363 29.531 -0.385 1.00 76.82 340 ARG B C 1
ATOM 2579 O O . ARG A 1 359 ? -23.391 30.280 -0.472 1.00 78.88 340 ARG B O 1
ATOM 2587 N N . ALA A 1 360 ? -24.566 28.505 -1.205 1.00 76.66 341 ALA B N 1
ATOM 2588 C CA . ALA A 1 360 ? -23.705 28.262 -2.354 1.00 78.91 341 ALA B CA 1
ATOM 2589 C C . ALA A 1 360 ? -24.083 29.214 -3.481 1.00 78.85 341 ALA B C 1
ATOM 2590 O O . ALA A 1 360 ? -23.318 29.408 -4.424 1.00 81.13 341 ALA B O 1
ATOM 2592 N N . LEU A 1 361 ? -25.271 29.803 -3.375 1.00 76.56 342 LEU B N 1
ATOM 2593 C CA . LEU A 1 361 ? -25.736 30.784 -4.349 1.00 76.65 342 LEU B CA 1
ATOM 2594 C C . LEU A 1 361 ? -25.118 32.151 -4.092 1.00 78.07 342 LEU B C 1
ATOM 2595 O O . LEU A 1 361 ? -25.084 33.005 -4.979 1.00 79.26 342 LEU B O 1
ATOM 2600 N N . GLY A 1 362 ? -24.643 32.360 -2.869 1.00 78.16 343 GLY B N 1
ATOM 2601 C CA . GLY A 1 362 ? -24.066 33.634 -2.493 1.00 79.58 343 GLY B CA 1
ATOM 2602 C C . GLY A 1 362 ? -25.011 34.476 -1.658 1.00 77.75 343 GLY B C 1
ATOM 2603 O O . GLY A 1 362 ? -25.014 35.702 -1.757 1.00 78.55 343 GLY B O 1
ATOM 2604 N N . LEU A 1 363 ? -25.828 33.812 -0.844 1.00 75.55 344 LEU B N 1
ATOM 2605 C CA . LEU A 1 363 ? -26.676 34.494 0.127 1.00 74.10 344 LEU B CA 1
ATOM 2606 C C . LEU A 1 363 ? -26.030 34.363 1.496 1.00 74.69 344 LEU B C 1
ATOM 2607 O O . LEU A 1 363 ? -25.506 33.303 1.832 1.00 75.05 344 LEU B O 1
ATOM 2612 N N . ASN A 1 364 ? -26.052 35.430 2.286 1.00 75.07 345 ASN B N 1
ATOM 2613 C CA . ASN A 1 364 ? -25.505 35.346 3.635 1.00 75.82 345 ASN B CA 1
ATOM 2614 C C . ASN A 1 364 ? -26.440 34.549 4.542 1.00 73.96 345 ASN B C 1
ATOM 2615 O O . ASN A 1 364 ? -27.623 34.392 4.245 1.00 72.07 345 ASN B O 1
ATOM 2620 N N . ASP A 1 365 ? -25.899 34.041 5.641 1.00 74.82 346 ASP B N 1
ATOM 2621 C CA . ASP A 1 365 ? -26.635 33.130 6.509 1.00 73.61 346 ASP B CA 1
ATOM 2622 C C . ASP A 1 365 ? -28.036 33.623 6.874 1.00 71.84 346 ASP B C 1
ATOM 2623 O O . ASP A 1 365 ? -28.975 32.831 6.954 1.00 70.38 346 ASP B O 1
ATOM 2628 N N . GLU A 1 366 ? -28.173 34.927 7.091 1.00 72.25 347 GLU B N 1
ATOM 2629 C CA . GLU A 1 366 ? -29.451 35.498 7.504 1.00 71.08 347 GLU B CA 1
ATOM 2630 C C . GLU A 1 366 ? -30.490 35.417 6.394 1.00 69.46 347 GLU B C 1
ATOM 2631 O O . GLU A 1 366 ? -31.601 34.933 6.610 1.00 68.18 347 GLU B O 1
ATOM 2637 N N . LEU A 1 367 ? -30.125 35.893 5.208 1.00 69.82 348 LEU B N 1
ATOM 2638 C CA . LEU A 1 367 ? -31.003 35.817 4.045 1.00 68.70 348 LEU B CA 1
ATOM 2639 C C . LEU A 1 367 ? -31.338 34.370 3.708 1.00 67.50 348 LEU B C 1
ATOM 2640 O O . LEU A 1 367 ? -32.447 34.065 3.270 1.00 66.28 348 LEU B O 1
ATOM 2645 N N . ALA A 1 368 ? -30.368 33.484 3.912 1.00 68.12 349 ALA B N 1
ATOM 2646 C CA . ALA A 1 368 ? -30.549 32.064 3.641 1.00 67.36 349 ALA B CA 1
ATOM 2647 C C . ALA A 1 368 ? -31.522 31.456 4.640 1.00 66.31 349 ALA B C 1
ATOM 2648 O O . ALA A 1 368 ? -32.403 30.679 4.272 1.00 65.20 349 ALA B O 1
ATOM 2650 N N . HIS A 1 369 ? -31.348 31.818 5.908 1.00 66.97 350 HIS B N 1
ATOM 2651 C CA . HIS A 1 369 ? -32.223 31.359 6.977 1.00 66.48 350 HIS B CA 1
ATOM 2652 C C . HIS A 1 369 ? -33.677 31.687 6.678 1.00 65.22 350 HIS B C 1
ATOM 2653 O O . HIS A 1 369 ? -34.551 30.827 6.772 1.00 64.47 350 HIS B O 1
ATOM 2660 N N . SER A 1 370 ? -33.926 32.940 6.318 1.00 65.29 351 SER B N 1
ATOM 2661 C CA . SER A 1 370 ? -35.284 33.438 6.147 1.00 64.63 351 SER B CA 1
ATOM 2662 C C . SER A 1 370 ? -35.836 33.195 4.746 1.00 63.81 351 SER B C 1
ATOM 2663 O O . SER A 1 370 ? -36.322 34.117 4.092 1.00 63.96 351 SER B O 1
ATOM 2666 N N . SER A 1 371 ? -35.772 31.948 4.296 1.00 63.20 352 SER B N 1
ATOM 2667 C CA . SER A 1 371 ? -36.262 31.593 2.971 1.00 62.63 352 SER B CA 1
ATOM 2668 C C . SER A 1 371 ? -37.409 30.599 3.063 1.00 61.84 352 SER B C 1
ATOM 2669 O O . SER A 1 371 ? -37.398 29.700 3.903 1.00 61.77 352 SER B O 1
ATOM 2672 N N . ILE A 1 372 ? -38.399 30.767 2.194 1.00 61.56 353 ILE B N 1
ATOM 2673 C CA . ILE A 1 372 ? -39.530 29.850 2.140 1.00 61.08 353 ILE B CA 1
ATOM 2674 C C . ILE A 1 372 ? -39.595 29.139 0.794 1.00 60.86 353 ILE B C 1
ATOM 2675 O O . ILE A 1 372 ? -39.501 29.768 -0.261 1.00 61.21 353 ILE B O 1
ATOM 2680 N N . ARG A 1 373 ? -39.756 27.822 0.837 1.00 60.55 354 ARG B N 1
ATOM 2681 C CA . ARG A 1 373 ? -39.877 27.038 -0.382 1.00 60.52 354 ARG B CA 1
ATOM 2682 C C . ARG A 1 373 ? -41.324 26.637 -0.646 1.00 60.47 354 ARG B C 1
ATOM 2683 O O . ARG A 1 373 ? -41.805 25.633 -0.124 1.00 60.37 354 ARG B O 1
ATOM 2691 N N . PHE A 1 374 ? -42.015 27.433 -1.457 1.00 60.84 355 PHE B N 1
ATOM 2692 C CA . PHE A 1 374 ? -43.373 27.107 -1.870 1.00 61.18 355 PHE B CA 1
ATOM 2693 C C . PHE A 1 374 ? -43.332 26.098 -3.009 1.00 61.34 355 PHE B C 1
ATOM 2694 O O . PHE A 1 374 ? -42.746 26.362 -4.059 1.00 61.71 355 PHE B O 1
ATOM 2702 N N . SER A 1 375 ? -43.951 24.941 -2.803 1.00 61.31 356 SER B N 1
ATOM 2703 C CA . SER A 1 375 ? -44.029 23.929 -3.851 1.00 61.68 356 SER B CA 1
ATOM 2704 C C . SER A 1 375 ? -45.480 23.557 -4.146 1.00 62.38 356 SER B C 1
ATOM 2705 O O . SER A 1 375 ? -46.192 23.046 -3.281 1.00 62.44 356 SER B O 1
ATOM 2708 N N . LEU A 1 376 ? -45.908 23.825 -5.376 1.00 63.20 357 LEU B N 1
ATOM 2709 C CA . LEU A 1 376 ? -47.292 23.618 -5.783 1.00 64.27 357 LEU B CA 1
ATOM 2710 C C . LEU A 1 376 ? -47.530 22.199 -6.284 1.00 64.69 357 LEU B C 1
ATOM 2711 O O . LEU A 1 376 ? -46.585 21.451 -6.540 1.00 64.30 357 LEU B O 1
ATOM 2716 N N . GLY A 1 377 ? -48.798 21.835 -6.432 1.00 65.76 358 GLY B N 1
ATOM 2717 C CA . GLY A 1 377 ? -49.141 20.498 -6.872 1.00 66.43 358 GLY B CA 1
ATOM 2718 C C . GLY A 1 377 ? -50.569 20.302 -7.346 1.00 68.09 358 GLY B C 1
ATOM 2719 O O . GLY A 1 377 ? -51.367 21.238 -7.409 1.00 68.93 358 GLY B O 1
ATOM 2720 N N . ARG A 1 378 ? -50.867 19.052 -7.680 1.00 68.82 359 ARG B N 1
ATOM 2721 C CA . ARG A 1 378 ? -52.166 18.607 -8.168 1.00 70.68 359 ARG B CA 1
ATOM 2722 C C . ARG A 1 378 ? -53.356 19.337 -7.546 1.00 71.64 359 ARG B C 1
ATOM 2723 O O . ARG A 1 378 ? -54.254 19.788 -8.257 1.00 73.32 359 ARG B O 1
ATOM 2731 N N . PHE A 1 379 ? -53.360 19.458 -6.221 1.00 70.89 360 PHE B N 1
ATOM 2732 C CA . PHE A 1 379 ? -54.520 19.994 -5.508 1.00 72.15 360 PHE B CA 1
ATOM 2733 C C . PHE A 1 379 ? -54.494 21.504 -5.276 1.00 71.93 360 PHE B C 1
ATOM 2734 O O . PHE A 1 379 ? -55.450 22.066 -4.742 1.00 73.27 360 PHE B O 1
ATOM 2742 N N . THR A 1 380 ? -53.408 22.159 -5.671 1.00 70.53 361 THR B N 1
ATOM 2743 C CA . THR A 1 380 ? -53.281 23.595 -5.460 1.00 70.41 361 THR B CA 1
ATOM 2744 C C . THR A 1 380 ? -54.310 24.357 -6.288 1.00 72.58 361 THR B C 1
ATOM 2745 O O . THR A 1 380 ? -54.636 23.958 -7.405 1.00 73.71 361 THR B O 1
ATOM 2749 N N . THR A 1 381 ? -54.824 25.450 -5.734 1.00 73.43 362 THR B N 1
ATOM 2750 C CA . THR A 1 381 ? -55.830 26.251 -6.421 1.00 75.90 362 THR B CA 1
ATOM 2751 C C . THR A 1 381 ? -55.469 27.730 -6.426 1.00 76.06 362 THR B C 1
ATOM 2752 O O . THR A 1 381 ? -54.704 28.197 -5.581 1.00 74.48 362 THR B O 1
ATOM 2756 N N . GLU A 1 382 ? -56.027 28.463 -7.386 1.00 78.24 363 GLU B N 1
ATOM 2757 C CA . GLU A 1 382 ? -55.826 29.904 -7.462 1.00 79.03 363 GLU B CA 1
ATOM 2758 C C . GLU A 1 382 ? -56.266 30.523 -6.145 1.00 79.33 363 GLU B C 1
ATOM 2759 O O . GLU A 1 382 ? -55.624 31.434 -5.619 1.00 78.56 363 GLU B O 1
ATOM 2765 N N . GLU A 1 383 ? -57.369 30.005 -5.620 1.00 80.71 364 GLU B N 1
ATOM 2766 C CA . GLU A 1 383 ? -57.923 30.457 -4.355 1.00 81.51 364 GLU B CA 1
ATOM 2767 C C . GLU A 1 383 ? -56.855 30.476 -3.269 1.00 78.84 364 GLU B C 1
ATOM 2768 O O . GLU A 1 383 ? -56.708 31.460 -2.544 1.00 79.08 364 GLU B O 1
ATOM 2774 N N . GLU A 1 384 ? -56.105 29.383 -3.169 1.00 76.55 365 GLU B N 1
ATOM 2775 C CA . GLU A 1 384 ? -55.068 29.250 -2.152 1.00 74.25 365 GLU B CA 1
ATOM 2776 C C . GLU A 1 384 ? -53.872 30.148 -2.433 1.00 72.90 365 GLU B C 1
ATOM 2777 O O . GLU A 1 384 ? -53.322 30.763 -1.523 1.00 72.18 365 GLU B O 1
ATOM 2783 N N . ILE A 1 385 ? -53.470 30.223 -3.695 1.00 72.80 366 ILE B N 1
ATOM 2784 C CA . ILE A 1 385 ? -52.358 31.085 -4.074 1.00 71.96 366 ILE B CA 1
ATOM 2785 C C . ILE A 1 385 ? -52.626 32.522 -3.649 1.00 73.34 366 ILE B C 1
ATOM 2786 O O . ILE A 1 385 ? -51.725 33.223 -3.194 1.00 72.43 366 ILE B O 1
ATOM 2791 N N . ASP A 1 386 ? -53.875 32.951 -3.793 1.00 75.80 367 ASP B N 1
ATOM 2792 C CA . ASP A 1 386 ? -54.275 34.291 -3.387 1.00 77.63 367 ASP B CA 1
ATOM 2793 C C . ASP A 1 386 ? -54.172 34.458 -1.874 1.00 76.97 367 ASP B C 1
ATOM 2794 O O . ASP A 1 386 ? -53.652 35.461 -1.387 1.00 77.00 367 ASP B O 1
ATOM 2799 N N . TYR A 1 387 ? -54.671 33.472 -1.137 1.00 76.63 368 TYR B N 1
ATOM 2800 C CA . TYR A 1 387 ? -54.617 33.504 0.320 1.00 76.31 368 TYR B CA 1
ATOM 2801 C C . TYR A 1 387 ? -53.176 33.628 0.802 1.00 73.92 368 TYR B C 1
ATOM 2802 O O . TYR A 1 387 ? -52.878 34.401 1.714 1.00 74.13 368 TYR B O 1
ATOM 2811 N N . THR A 1 388 ? -52.289 32.856 0.182 1.00 71.91 369 THR B N 1
ATOM 2812 C CA . THR A 1 388 ? -50.874 32.871 0.531 1.00 69.88 369 THR B CA 1
ATOM 2813 C C . THR A 1 388 ? -50.260 34.229 0.229 1.00 70.28 369 THR B C 1
ATOM 2814 O O . THR A 1 388 ? -49.526 34.785 1.047 1.00 69.78 369 THR B O 1
ATOM 2818 N N . ILE A 1 389 ? -50.562 34.752 -0.955 1.00 71.44 370 ILE B N 1
ATOM 2819 C CA . ILE A 1 389 ? -50.058 36.051 -1.381 1.00 72.31 370 ILE B CA 1
ATOM 2820 C C . ILE A 1 389 ? -50.332 37.114 -0.327 1.00 73.54 370 ILE B C 1
ATOM 2821 O O . ILE A 1 389 ? -49.435 37.865 0.056 1.00 73.18 370 ILE B O 1
ATOM 2826 N N . GLU A 1 390 ? -51.573 37.171 0.143 1.00 75.24 371 GLU B N 1
ATOM 2827 C CA . GLU A 1 390 ? -51.946 38.147 1.158 1.00 76.83 371 GLU B CA 1
ATOM 2828 C C . GLU A 1 390 ? -51.296 37.811 2.493 1.00 75.35 371 GLU B C 1
ATOM 2829 O O . GLU A 1 390 ? -50.766 38.690 3.171 1.00 75.67 371 GLU B O 1
ATOM 2835 N N . LEU A 1 391 ? -51.332 36.535 2.862 1.00 73.96 372 LEU B N 1
ATOM 2836 C CA . LEU A 1 391 ? -50.743 36.089 4.119 1.00 72.85 372 LEU B CA 1
ATOM 2837 C C . LEU A 1 391 ? -49.277 36.488 4.227 1.00 71.34 372 LEU B C 1
ATOM 2838 O O . LEU A 1 391 ? -48.816 36.910 5.288 1.00 71.50 372 LEU B O 1
ATOM 2843 N N . VAL A 1 392 ? -48.545 36.351 3.128 1.00 70.17 373 VAL B N 1
ATOM 2844 C CA . VAL A 1 392 ? -47.129 36.694 3.118 1.00 69.03 373 VAL B CA 1
ATOM 2845 C C . VAL A 1 392 ? -46.924 38.200 3.238 1.00 70.46 373 VAL B C 1
ATOM 2846 O O . VAL A 1 392 ? -46.044 38.655 3.967 1.00 70.23 373 VAL B O 1
ATOM 2850 N N . ARG A 1 393 ? -47.735 38.970 2.521 1.00 72.20 374 ARG B N 1
ATOM 2851 C CA . ARG A 1 393 ? -47.666 40.421 2.616 1.00 74.01 374 ARG B CA 1
ATOM 2852 C C . ARG A 1 393 ? -47.925 40.859 4.049 1.00 74.91 374 ARG B C 1
ATOM 2853 O O . ARG A 1 393 ? -47.202 41.688 4.600 1.00 75.33 374 ARG B O 1
ATOM 2861 N N . LYS A 1 394 ? -48.964 40.286 4.646 1.00 75.46 375 LYS B N 1
ATOM 2862 C CA . LYS A 1 394 ? -49.335 40.579 6.023 1.00 76.67 375 LYS B CA 1
ATOM 2863 C C . LYS A 1 394 ? -48.171 40.326 6.975 1.00 75.23 375 LYS B C 1
ATOM 2864 O O . LYS A 1 394 ? -47.734 41.223 7.697 1.00 76.20 375 LYS B O 1
ATOM 2870 N N . SER A 1 395 ? -47.673 39.096 6.960 1.00 73.18 376 SER B N 1
ATOM 2871 C CA . SER A 1 395 ? -46.640 38.659 7.890 1.00 72.08 376 SER B CA 1
ATOM 2872 C C . SER A 1 395 ? -45.366 39.496 7.809 1.00 71.80 376 SER B C 1
ATOM 2873 O O . SER A 1 395 ? -44.849 39.946 8.831 1.00 72.45 376 SER B O 1
ATOM 2876 N N . ILE A 1 396 ? -44.862 39.702 6.598 1.00 71.10 377 ILE B N 1
ATOM 2877 C CA . ILE A 1 396 ? -43.588 40.396 6.416 1.00 70.97 377 ILE B CA 1
ATOM 2878 C C . ILE A 1 396 ? -43.615 41.830 6.929 1.00 72.96 377 ILE B C 1
ATOM 2879 O O . ILE A 1 396 ? -42.692 42.270 7.615 1.00 73.24 377 ILE B O 1
ATOM 2884 N N . GLY A 1 397 ? -44.675 42.555 6.591 1.00 74.61 378 GLY B N 1
ATOM 2885 C CA . GLY A 1 397 ? -44.823 43.927 7.036 1.00 76.87 378 GLY B CA 1
ATOM 2886 C C . GLY A 1 397 ? -44.966 43.997 8.542 1.00 77.69 378 GLY B C 1
ATOM 2887 O O . GLY A 1 397 ? -44.586 44.983 9.174 1.00 79.18 378 GLY B O 1
ATOM 2888 N N . ARG A 1 398 ? -45.516 42.935 9.118 1.00 76.95 379 ARG B N 1
ATOM 2889 C CA . ARG A 1 398 ? -45.748 42.876 10.553 1.00 78.02 379 ARG B CA 1
ATOM 2890 C C . ARG A 1 398 ? -44.456 42.572 11.304 1.00 77.05 379 ARG B C 1
ATOM 2891 O O . ARG A 1 398 ? -44.135 43.227 12.296 1.00 78.50 379 ARG B O 1
ATOM 2899 N N . LEU A 1 399 ? -43.721 41.573 10.826 1.00 74.88 380 LEU B N 1
ATOM 2900 C CA . LEU A 1 399 ? -42.447 41.199 11.429 1.00 74.14 380 LEU B CA 1
ATOM 2901 C C . LEU A 1 399 ? -41.408 42.296 11.244 1.00 74.78 380 LEU B C 1
ATOM 2902 O O . LEU A 1 399 ? -40.473 42.420 12.034 1.00 75.22 380 LEU B O 1
ATOM 2907 N N . ARG A 1 400 ? -41.570 43.086 10.190 1.00 75.09 381 ARG B N 1
ATOM 2908 C CA . ARG A 1 400 ? -40.655 44.189 9.936 1.00 76.06 381 ARG B CA 1
ATOM 2909 C C . ARG A 1 400 ? -40.950 45.350 10.875 1.00 78.44 381 ARG B C 1
ATOM 2910 O O . ARG A 1 400 ? -40.079 46.171 11.159 1.00 79.54 381 ARG B O 1
ATOM 2918 N N . ASP A 1 401 ? -42.183 45.405 11.367 1.00 79.48 382 ASP B N 1
ATOM 2919 C CA . ASP A 1 401 ? -42.559 46.401 12.359 1.00 82.01 382 ASP B CA 1
ATOM 2920 C C . ASP A 1 401 ? -41.882 46.104 13.692 1.00 82.32 382 ASP B C 1
ATOM 2921 O O . ASP A 1 401 ? -41.617 47.015 14.475 1.00 84.34 382 ASP B O 1
ATOM 2926 N N . LEU A 1 402 ? -41.601 44.828 13.940 1.00 80.58 383 LEU B N 1
ATOM 2927 C CA . LEU A 1 402 ? -40.927 44.417 15.166 1.00 81.04 383 LEU B CA 1
ATOM 2928 C C . LEU A 1 402 ? -39.418 44.462 14.986 1.00 80.37 383 LEU B C 1
ATOM 2929 O O . LEU A 1 402 ? -38.669 44.433 15.959 1.00 81.32 383 LEU B O 1
ATOM 2934 N N . SER A 1 403 ? -38.976 44.525 13.735 1.00 79.04 384 SER B N 1
ATOM 2935 C CA . SER A 1 403 ? -37.553 44.447 13.426 1.00 78.50 384 SER B CA 1
ATOM 2936 C C . SER A 1 403 ? -36.836 45.776 13.625 1.00 80.47 384 SER B C 1
ATOM 2937 O O . SER A 1 403 ? -37.246 46.799 13.075 1.00 81.46 384 SER B O 1
ATOM 2940 N N . PRO A 1 404 ? -35.756 45.760 14.419 1.00 81.33 385 PRO B N 1
ATOM 2941 C CA . PRO A 1 404 ? -34.921 46.938 14.660 1.00 83.39 385 PRO B CA 1
ATOM 2942 C C . PRO A 1 404 ? -33.927 47.120 13.524 1.00 82.92 385 PRO B C 1
ATOM 2943 O O . PRO A 1 404 ? -33.422 48.221 13.309 1.00 84.60 385 PRO B O 1
ATOM 2947 N N . LEU A 1 405 ? -33.649 46.034 12.810 1.00 80.90 386 LEU B N 1
ATOM 2948 C CA . LEU A 1 405 ? -32.818 46.085 11.615 1.00 80.51 386 LEU B CA 1
ATOM 2949 C C . LEU A 1 405 ? -33.547 46.835 10.508 1.00 80.56 386 LEU B C 1
ATOM 2950 O O . LEU A 1 405 ? -32.958 47.652 9.802 1.00 81.77 386 LEU B O 1
ATOM 2955 N N . TRP A 1 406 ? -34.837 46.550 10.370 1.00 79.57 387 TRP B N 1
ATOM 2956 C CA . TRP A 1 406 ? -35.667 47.216 9.380 1.00 79.92 387 TRP B CA 1
ATOM 2957 C C . TRP A 1 406 ? -35.603 48.727 9.550 1.00 82.50 387 TRP B C 1
ATOM 2958 O O . TRP A 1 406 ? -35.543 49.469 8.571 1.00 83.49 387 TRP B O 1
ATOM 2969 N N . GLU A 1 407 ? -35.614 49.174 10.801 1.00 83.85 388 GLU B N 1
ATOM 2970 C CA . GLU A 1 407 ? -35.552 50.598 11.111 1.00 86.57 388 GLU B CA 1
ATOM 2971 C C . GLU A 1 407 ? -34.250 51.231 10.642 1.00 87.81 388 GLU B C 1
ATOM 2972 O O . GLU A 1 407 ? -34.259 52.274 9.989 1.00 89.57 388 GLU B O 1
ATOM 2978 N N . MET A 1 408 ? -33.131 50.599 10.986 1.00 87.22 389 MET B N 1
ATOM 2979 C CA . MET A 1 408 ? -31.817 51.096 10.592 1.00 88.62 389 MET B CA 1
ATOM 2980 C C . MET A 1 408 ? -31.708 51.179 9.072 1.00 88.32 389 MET B C 1
ATOM 2981 O O . MET A 1 408 ? -31.148 52.131 8.526 1.00 90.39 389 MET B O 1
ATOM 2983 N N . TYR A 1 409 ? -32.249 50.171 8.398 1.00 85.97 390 TYR B N 1
ATOM 2984 C CA . TYR A 1 409 ? -32.320 50.167 6.946 1.00 85.72 390 TYR B CA 1
ATOM 2985 C C . TYR A 1 409 ? -33.217 51.301 6.474 1.00 87.42 390 TYR B C 1
ATOM 2986 O O . TYR A 1 409 ? -32.859 52.055 5.571 1.00 89.18 390 TYR B O 1
ATOM 2995 N N . LYS A 1 410 ? -34.381 51.427 7.102 1.00 87.25 391 LYS B N 1
ATOM 2996 C CA . LYS A 1 410 ? -35.356 52.440 6.713 1.00 89.08 391 LYS B CA 1
ATOM 2997 C C . LYS A 1 410 ? -34.787 53.855 6.803 1.00 92.25 391 LYS B C 1
ATOM 2998 O O . LYS A 1 410 ? -35.137 54.722 6.004 1.00 94.21 391 LYS B O 1
ATOM 3004 N N . GLN A 1 411 ? -33.912 54.086 7.778 1.00 93.01 392 GLN B N 1
ATOM 3005 C CA . GLN A 1 411 ? -33.305 55.400 7.959 1.00 96.18 392 GLN B CA 1
ATOM 3006 C C . GLN A 1 411 ? -31.780 55.319 7.977 1.00 96.69 392 GLN B C 1
ATOM 3007 O O . GLN A 1 411 ? -31.172 55.102 9.025 1.00 96.67 392 GLN B O 1
ATOM 3009 N N . GLY A 1 412 ? -31.166 55.496 6.810 1.00 97.48 393 GLY B N 1
ATOM 3010 C CA . GLY A 1 412 ? -29.719 55.458 6.694 1.00 98.45 393 GLY B CA 1
ATOM 3011 C C . GLY A 1 412 ? -29.141 54.086 6.984 1.00 95.89 393 GLY B C 1
ATOM 3012 O O . GLY A 1 412 ? -28.784 53.780 8.121 1.00 95.58 393 GLY B O 1
ATOM 3013 N N . ALA B 2 3 ? -43.526 23.353 18.830 1.00 71.77 2 ALA A N 1
ATOM 3014 C CA . ALA B 2 3 ? -42.805 22.990 20.044 1.00 72.01 2 ALA A CA 1
ATOM 3015 C C . ALA B 2 3 ? -42.794 24.137 21.053 1.00 70.18 2 ALA A C 1
ATOM 3016 O O . ALA B 2 3 ? -42.125 24.066 22.084 1.00 70.33 2 ALA A O 1
ATOM 3018 N N . TYR B 2 4 ? -43.544 25.191 20.747 1.00 68.76 3 TYR A N 1
ATOM 3019 C CA . TYR B 2 4 ? -43.555 26.394 21.572 1.00 67.25 3 TYR A CA 1
ATOM 3020 C C . TYR B 2 4 ? -44.595 26.312 22.683 1.00 67.45 3 TYR A C 1
ATOM 3021 O O . TYR B 2 4 ? -45.550 25.540 22.600 1.00 68.49 3 TYR A O 1
ATOM 3030 N N . SER B 2 5 ? -44.400 27.113 23.726 1.00 66.76 4 SER A N 1
ATOM 3031 C CA . SER B 2 5 ? -45.329 27.147 24.846 1.00 67.24 4 SER A CA 1
ATOM 3032 C C . SER B 2 5 ? -46.465 28.113 24.548 1.00 66.48 4 SER A C 1
ATOM 3033 O O . SER B 2 5 ? -46.369 28.939 23.639 1.00 65.43 4 SER A O 1
ATOM 3036 N N . GLU B 2 6 ? -47.538 28.008 25.322 1.00 67.31 5 GLU A N 1
ATOM 3037 C CA . GLU B 2 6 ? -48.713 28.838 25.104 1.00 67.06 5 GLU A CA 1
ATOM 3038 C C . GLU B 2 6 ? -48.400 30.309 25.338 1.00 65.92 5 GLU A C 1
ATOM 3039 O O . GLU B 2 6 ? -48.747 31.161 24.521 1.00 65.22 5 GLU A O 1
ATOM 3045 N N . LYS B 2 7 ? -47.738 30.606 26.450 1.00 66.03 6 LYS A N 1
ATOM 3046 C CA . LYS B 2 7 ? -47.389 31.985 26.770 1.00 65.32 6 LYS A CA 1
ATOM 3047 C C . LYS B 2 7 ? -46.528 32.609 25.677 1.00 64.02 6 LYS A C 1
ATOM 3048 O O . LYS B 2 7 ? -46.693 33.781 25.339 1.00 63.49 6 LYS A O 1
ATOM 3054 N N . VAL B 2 8 ? -45.614 31.823 25.120 1.00 63.82 7 VAL A N 1
ATOM 3055 C CA . VAL B 2 8 ? -44.753 32.317 24.053 1.00 62.97 7 VAL A CA 1
ATOM 3056 C C . VAL B 2 8 ? -45.579 32.674 22.826 1.00 62.68 7 VAL A C 1
ATOM 3057 O O . VAL B 2 8 ? -45.365 33.713 22.202 1.00 62.15 7 VAL A O 1
ATOM 3061 N N . ILE B 2 9 ? -46.527 31.809 22.483 1.00 63.31 8 ILE A N 1
ATOM 3062 C CA . ILE B 2 9 ? -47.400 32.057 21.344 1.00 63.42 8 ILE A CA 1
ATOM 3063 C C . ILE B 2 9 ? -48.154 33.363 21.545 1.00 63.22 8 ILE A C 1
ATOM 3064 O O . ILE B 2 9 ? -48.235 34.197 20.643 1.00 63.02 8 ILE A O 1
ATOM 3069 N N . ASP B 2 10 ? -48.705 33.528 22.741 1.00 63.61 9 ASP A N 1
ATOM 3070 C CA . ASP B 2 10 ? -49.440 34.734 23.087 1.00 63.84 9 ASP A CA 1
ATOM 3071 C C . ASP B 2 10 ? -48.590 35.970 22.825 1.00 63.12 9 ASP A C 1
ATOM 3072 O O . ASP B 2 10 ? -49.013 36.888 22.125 1.00 63.24 9 ASP A O 1
ATOM 3077 N N . HIS B 2 11 ? -47.389 35.985 23.393 1.00 62.64 10 HIS A N 1
ATOM 3078 C CA . HIS B 2 11 ? -46.513 37.149 2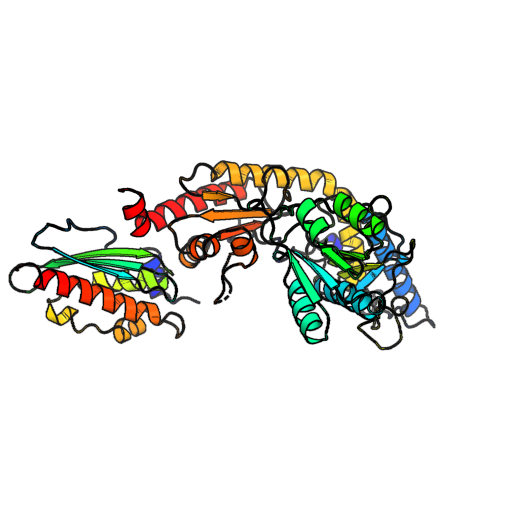3.305 1.00 62.27 10 HIS A CA 1
ATOM 3079 C C . HIS B 2 11 ? -45.960 37.368 21.909 1.00 61.84 10 HIS A C 1
ATOM 3080 O O . HIS B 2 11 ? -45.723 38.504 21.500 1.00 61.91 10 HIS A O 1
ATOM 3087 N N . TYR B 2 12 ? -45.743 36.280 21.182 1.00 61.73 11 TYR A N 1
ATOM 3088 C CA . TYR B 2 12 ? -45.247 36.379 19.819 1.00 61.72 11 TYR A CA 1
ATOM 3089 C C . TYR B 2 12 ? -46.315 36.965 18.906 1.00 62.21 11 TYR A C 1
ATOM 3090 O O . TYR B 2 12 ? -46.037 37.859 18.111 1.00 62.45 11 TYR A O 1
ATOM 3099 N N . GLU B 2 13 ? -47.539 36.463 19.034 1.00 62.63 12 GLU A N 1
ATOM 3100 C CA . GLU B 2 13 ? -48.633 36.893 18.173 1.00 63.42 12 GLU A CA 1
ATOM 3101 C C . GLU B 2 13 ? -49.217 38.235 18.605 1.00 63.76 12 GLU A C 1
ATOM 3102 O O . GLU B 2 13 ? -49.818 38.945 17.800 1.00 64.57 12 GLU A O 1
ATOM 3108 N N . ASN B 2 14 ? -49.039 38.575 19.877 1.00 63.47 13 ASN A N 1
ATOM 3109 C CA . ASN B 2 14 ? -49.480 39.865 20.395 1.00 64.09 13 ASN A CA 1
ATOM 3110 C C . ASN B 2 14 ? -48.417 40.498 21.282 1.00 63.69 13 ASN A C 1
ATOM 3111 O O . ASN B 2 14 ? -48.587 40.583 22.499 1.00 63.98 13 ASN A O 1
ATOM 3116 N N . PRO B 2 15 ? -47.312 40.948 20.671 1.00 63.33 14 PRO A N 1
ATOM 3117 C CA . PRO B 2 15 ? -46.193 41.520 21.423 1.00 63.17 14 PRO A CA 1
ATOM 3118 C C . PRO B 2 15 ? -46.594 42.819 22.107 1.00 64.18 14 PRO A C 1
ATOM 3119 O O . PRO B 2 15 ? -47.257 43.667 21.507 1.00 65.03 14 PRO A O 1
ATOM 3123 N N . ARG B 2 16 ? -46.186 42.960 23.363 1.00 64.40 15 ARG A N 1
ATOM 3124 C CA . ARG B 2 16 ? -46.558 44.110 24.171 1.00 65.72 15 ARG A CA 1
ATOM 3125 C C . ARG B 2 16 ? -45.424 45.125 24.226 1.00 66.20 15 ARG A C 1
ATOM 3126 O O . ARG B 2 16 ? -44.304 44.786 24.597 1.00 65.74 15 ARG A O 1
ATOM 3134 N N . ASN B 2 17 ? -45.723 46.364 23.839 1.00 67.40 16 ASN A N 1
ATOM 3135 C CA . ASN B 2 17 ? -44.749 47.458 23.860 1.00 68.33 16 ASN A CA 1
ATOM 3136 C C . ASN B 2 17 ? -43.799 47.503 22.667 1.00 67.83 16 ASN A C 1
ATOM 3137 O O . ASN B 2 17 ? -42.598 47.711 22.839 1.00 67.98 16 ASN A O 1
ATOM 3142 N N . VAL B 2 18 ? -44.325 47.314 21.463 1.00 67.54 17 VAL A N 1
ATOM 3143 C CA . VAL B 2 18 ? -43.507 47.482 20.266 1.00 67.62 17 VAL A CA 1
ATOM 3144 C C . VAL B 2 18 ? -43.379 48.966 19.930 1.00 69.48 17 VAL A C 1
ATOM 3145 O O . VAL B 2 18 ? -44.334 49.728 20.076 1.00 70.67 17 VAL A O 1
ATOM 3149 N N . GLY B 2 19 ? -42.191 49.369 19.491 1.00 70.03 18 GLY A N 1
ATOM 3150 C CA . GLY B 2 19 ? -41.922 50.760 19.176 1.00 72.09 18 GLY A CA 1
ATOM 3151 C C . GLY B 2 19 ? -40.563 51.197 19.688 1.00 72.78 18 GLY A C 1
ATOM 3152 O O . GLY B 2 19 ? -39.774 50.372 20.149 1.00 71.62 18 GLY A O 1
ATOM 3153 N N . SER B 2 20 ? -40.286 52.495 19.607 1.00 74.94 19 SER A N 1
ATOM 3154 C CA . SER B 2 20 ? -39.014 53.032 20.087 1.00 76.08 19 SER A CA 1
ATOM 3155 C C . SER B 2 20 ? -39.158 54.446 20.651 1.00 78.56 19 SER A C 1
ATOM 3156 O O . SER B 2 20 ? -40.080 55.178 20.292 1.00 79.81 19 SER A O 1
ATOM 3159 N N . PHE B 2 21 ? -38.240 54.819 21.538 1.00 79.55 20 PHE A N 1
ATOM 3160 C CA . PHE B 2 21 ? -38.242 56.148 22.138 1.00 82.28 20 PHE A CA 1
ATOM 3161 C C . PHE B 2 21 ? -37.184 57.056 21.522 1.00 84.56 20 PHE A C 1
ATOM 3162 O O . PHE B 2 21 ? -36.257 56.593 20.859 1.00 84.01 20 PHE A O 1
ATOM 3170 N N . ASP B 2 22 ? -37.331 58.355 21.756 1.00 87.43 21 ASP A N 1
ATOM 3171 C CA . ASP B 2 22 ? -36.338 59.334 21.341 1.00 90.17 21 ASP A CA 1
ATOM 3172 C C . ASP B 2 22 ? -35.045 59.097 22.117 1.00 90.39 21 ASP A C 1
ATOM 3173 O O . ASP B 2 22 ? -35.039 59.128 23.349 1.00 90.70 21 ASP A O 1
ATOM 3178 N N . ASN B 2 23 ? -33.952 58.855 21.399 1.00 90.52 22 ASN A N 1
ATOM 3179 C CA . ASN B 2 23 ? -32.674 58.542 22.037 1.00 90.85 22 ASN A CA 1
ATOM 3180 C C . ASN B 2 23 ? -32.000 59.730 22.722 1.00 94.35 22 ASN A C 1
ATOM 3181 O O . ASN B 2 23 ? -30.923 59.592 23.302 1.00 95.17 22 ASN A O 1
ATOM 3186 N N . ASN B 2 24 ? -32.633 60.894 22.647 1.00 96.69 23 ASN A N 1
ATOM 3187 C CA . ASN B 2 24 ? -32.123 62.081 23.318 1.00 100.40 23 ASN A CA 1
ATOM 3188 C C . ASN B 2 24 ? -33.168 62.625 24.272 1.00 101.32 23 ASN A C 1
ATOM 3189 O O . ASN B 2 24 ? -33.146 63.800 24.638 1.00 104.80 23 ASN A O 1
ATOM 3194 N N . ASP B 2 25 ? 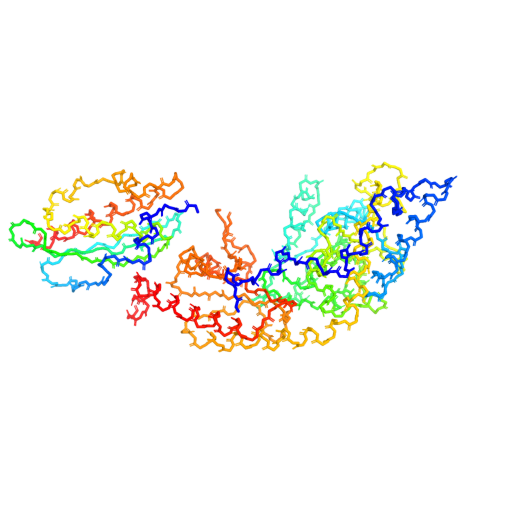-34.084 61.754 24.677 1.00 98.44 24 ASP A N 1
ATOM 3195 C CA . ASP B 2 25 ? -35.232 62.166 25.471 1.00 99.24 24 ASP A CA 1
ATOM 3196 C C . ASP B 2 25 ? -34.832 62.597 26.876 1.00 101.53 24 ASP A C 1
ATOM 3197 O O . ASP B 2 25 ? -35.642 63.161 27.612 1.00 103.25 24 ASP A O 1
ATOM 3202 N N . GLU B 2 26 ? -33.583 62.321 27.242 1.00 101.84 25 GLU A N 1
ATOM 3203 C CA . GLU B 2 26 ? -33.059 62.684 28.556 1.00 104.30 25 GLU A CA 1
ATOM 3204 C C . GLU B 2 26 ? -33.726 61.864 29.655 1.00 102.64 25 GLU A C 1
ATOM 3205 O O . GLU B 2 26 ? -33.113 61.556 30.676 1.00 103.37 25 GLU A O 1
ATOM 3211 N N . ASN B 2 27 ? -34.988 61.516 29.433 1.00 100.71 26 ASN A N 1
ATOM 3212 C CA . ASN B 2 27 ? -35.720 60.639 30.330 1.00 98.99 26 ASN A CA 1
ATOM 3213 C C . ASN B 2 27 ? -35.452 59.193 29.943 1.00 95.06 26 ASN A C 1
ATOM 3214 O O . ASN B 2 27 ? -35.805 58.265 30.668 1.00 93.49 26 ASN A O 1
ATOM 3219 N N . VAL B 2 28 ? -34.806 59.014 28.797 1.00 93.83 27 VAL A N 1
ATOM 3220 C CA . VAL B 2 28 ? -34.661 57.695 28.200 1.00 90.32 27 VAL A CA 1
ATOM 3221 C C . VAL B 2 28 ? -33.239 57.151 28.230 1.00 90.12 27 VAL A C 1
ATOM 3222 O O . VAL B 2 28 ? -32.283 57.844 27.879 1.00 92.14 27 VAL A O 1
ATOM 3226 N N . GLY B 2 29 ? -33.123 55.898 28.658 1.00 87.92 28 GLY A N 1
ATOM 3227 C CA . GLY B 2 29 ? -31.889 55.146 28.545 1.00 87.36 28 GLY A CA 1
ATOM 3228 C C . GLY B 2 29 ? -32.114 53.976 27.605 1.00 84.19 28 GLY A C 1
ATOM 3229 O O . GLY B 2 29 ? -32.946 53.106 27.867 1.00 82.12 28 GLY A O 1
ATOM 3230 N N . SER B 2 30 ? -31.380 53.959 26.500 1.00 84.11 29 SER A N 1
ATOM 3231 C CA . SER B 2 30 ? -31.564 52.931 25.484 1.00 81.58 29 SER A CA 1
ATOM 3232 C C . SER B 2 30 ? -30.330 52.054 25.313 1.00 81.35 29 SER A C 1
ATOM 3233 O O . SER B 2 30 ? -29.205 52.548 25.251 1.00 83.44 29 SER A O 1
ATOM 3236 N N . GLY B 2 31 ? -30.552 50.746 25.243 1.00 79.09 30 GLY A N 1
ATOM 3237 C CA . GLY B 2 31 ? -29.476 49.800 25.025 1.00 78.92 30 GLY A CA 1
ATOM 3238 C C . GLY B 2 31 ? -29.857 48.797 23.957 1.00 76.84 30 GLY A C 1
ATOM 3239 O O . GLY B 2 31 ? -30.862 48.098 24.081 1.00 74.88 30 GLY A O 1
ATOM 3240 N N . MET B 2 32 ? -29.062 48.734 22.894 1.00 77.56 31 MET A N 1
ATOM 3241 C CA . MET B 2 32 ? -29.317 47.785 21.821 1.00 76.08 31 MET A CA 1
ATOM 3242 C C . MET B 2 32 ? -28.248 46.704 21.816 1.00 76.38 31 MET A C 1
ATOM 3243 O O . MET B 2 32 ? -27.104 46.947 21.428 1.00 78.31 31 MET A O 1
ATOM 3248 N N . VAL B 2 33 ? -28.623 45.508 22.250 1.00 74.77 32 VAL A N 1
ATOM 3249 C CA . VAL B 2 33 ? -27.677 44.406 22.305 1.00 75.23 32 VAL A CA 1
ATOM 3250 C C . VAL B 2 33 ? -28.081 43.262 21.387 1.00 73.93 32 VAL A C 1
ATOM 3251 O O . VAL B 2 33 ? -29.236 42.835 21.366 1.00 72.09 32 VAL A O 1
ATOM 3255 N N . GLY B 2 34 ? -27.113 42.783 20.617 1.00 75.22 33 GLY A N 1
ATOM 3256 C CA . GLY B 2 34 ? -27.270 41.570 19.843 1.00 74.61 33 GLY A CA 1
ATOM 3257 C C . GLY B 2 34 ? -26.165 40.627 20.263 1.00 75.93 33 GLY A C 1
ATOM 3258 O O . GLY B 2 34 ? -25.224 41.035 20.947 1.00 77.49 33 GLY A O 1
ATOM 3259 N N . ALA B 2 35 ? -26.270 39.365 19.868 1.00 75.59 34 ALA A N 1
ATOM 3260 C CA . ALA B 2 35 ? -25.244 38.394 20.219 1.00 77.14 34 ALA A CA 1
ATOM 3261 C C . ALA B 2 35 ? -25.017 37.368 19.116 1.00 77.96 34 ALA A C 1
ATOM 3262 O O . ALA B 2 35 ? -25.365 36.197 19.286 1.00 77.43 34 ALA A O 1
ATOM 3264 N N . PRO B 2 36 ? -24.450 37.810 17.976 1.00 79.56 35 PRO A N 1
ATOM 3265 C CA . PRO B 2 36 ? -23.988 36.876 16.947 1.00 81.19 35 PRO A CA 1
ATOM 3266 C C . PRO B 2 36 ? -23.436 35.604 17.583 1.00 82.12 35 PRO A C 1
ATOM 3267 O O . PRO B 2 36 ? -22.503 35.639 18.391 1.00 83.51 35 PRO A O 1
ATOM 3271 N N . ALA B 2 37 ? -24.047 34.490 17.201 1.00 81.56 36 ALA A N 1
ATOM 3272 C CA . ALA B 2 37 ? -23.870 33.191 17.830 1.00 82.10 36 ALA A CA 1
ATOM 3273 C C . ALA B 2 37 ? -25.084 32.440 17.320 1.00 80.57 36 ALA A C 1
ATOM 3274 O O . ALA B 2 37 ? -25.092 31.215 17.195 1.00 81.48 36 ALA A O 1
ATOM 3276 N N . CYS B 2 38 ? -26.118 33.225 17.031 1.00 78.46 37 CYS A N 1
ATOM 3277 C CA . CYS B 2 38 ? -27.284 32.786 16.284 1.00 77.30 37 CYS A CA 1
ATOM 3278 C C . CYS B 2 38 ? -27.715 33.981 15.441 1.00 76.70 37 CYS A C 1
ATOM 3279 O O . CYS B 2 38 ? -28.590 33.876 14.582 1.00 76.19 37 CYS A O 1
ATOM 3282 N N . GLY B 2 39 ? -27.090 35.124 15.713 1.00 77.04 38 GLY A N 1
ATOM 3283 C CA . GLY B 2 39 ? -27.246 36.310 14.892 1.00 77.21 38 GLY A CA 1
ATOM 3284 C C . GLY B 2 39 ? -28.506 37.114 15.142 1.00 74.90 38 GLY A C 1
ATOM 3285 O O . GLY B 2 39 ? -28.982 37.819 14.252 1.00 75.00 38 GLY A O 1
ATOM 3286 N N . ASP B 2 40 ? -29.049 37.015 16.350 1.00 73.12 39 ASP A N 1
ATOM 3287 C CA . ASP B 2 40 ? -30.228 37.794 16.710 1.00 71.22 39 ASP A CA 1
ATOM 3288 C C . ASP B 2 40 ? -29.838 39.192 17.169 1.00 71.53 39 ASP A C 1
ATOM 3289 O O . ASP B 2 40 ? -28.656 39.535 17.210 1.00 73.20 39 ASP A O 1
ATOM 3294 N N . VAL B 2 41 ? -30.839 39.996 17.511 1.00 70.21 40 VAL A N 1
ATOM 3295 C CA . VAL B 2 41 ? -30.609 41.356 17.982 1.00 70.67 40 VAL A CA 1
ATOM 3296 C C . VAL B 2 41 ? -31.896 42.002 18.476 1.00 69.23 40 VAL A C 1
ATOM 3297 O O . VAL B 2 41 ? -32.891 42.066 17.755 1.00 68.56 40 VAL A O 1
ATOM 3301 N N . MET B 2 42 ? -31.873 42.486 19.710 1.00 69.05 41 MET A N 1
ATOM 3302 C CA . MET B 2 42 ? -33.039 43.154 20.265 1.00 68.12 41 MET A CA 1
ATOM 3303 C C . MET B 2 42 ? -32.693 44.501 20.885 1.00 69.28 41 MET A C 1
ATOM 3304 O O . MET B 2 42 ? -31.734 44.624 21.648 1.00 70.29 41 MET A O 1
ATOM 3309 N N . LYS B 2 43 ? -33.482 45.510 20.531 1.00 69.43 42 LYS A N 1
ATOM 3310 C CA . LYS B 2 43 ? -33.312 46.852 21.061 1.00 70.80 42 LYS A CA 1
ATOM 3311 C C . LYS B 2 43 ? -34.412 47.144 22.069 1.00 70.17 42 LYS A C 1
ATOM 3312 O O . LYS B 2 43 ? -35.596 47.164 21.728 1.00 69.33 42 LYS A O 1
ATOM 3314 N N . LEU B 2 44 ? -34.014 47.354 23.316 1.00 70.87 43 LEU A N 1
ATOM 3315 C CA . LEU B 2 44 ? -34.948 47.714 24.368 1.00 70.86 43 LEU A CA 1
ATOM 3316 C C . LEU B 2 44 ? -34.508 49.044 24.956 1.00 73.02 43 LEU A C 1
ATOM 3317 O O . LEU B 2 44 ? -33.318 49.359 24.971 1.00 74.36 43 LEU A O 1
ATOM 3322 N N . GLN B 2 45 ? -35.467 49.835 25.420 1.00 73.64 44 GLN A N 1
ATOM 3323 C CA . GLN B 2 45 ? -35.154 51.132 26.001 1.00 76.03 44 GLN A CA 1
ATOM 3324 C C . GLN B 2 45 ? -36.254 51.593 26.942 1.00 76.71 44 GLN A C 1
ATOM 3325 O O . GLN B 2 45 ? -37.432 51.321 26.719 1.00 75.59 44 GLN A O 1
ATOM 3331 N N . ILE B 2 46 ? -35.859 52.291 27.999 1.00 78.85 45 ILE A N 1
ATOM 3332 C CA . ILE B 2 46 ? -36.810 52.750 28.996 1.00 80.04 45 ILE A CA 1
ATOM 3333 C C . ILE B 2 46 ? -36.839 54.268 29.081 1.00 82.87 45 ILE A C 1
ATOM 3334 O O . ILE B 2 46 ? -35.973 54.951 28.536 1.00 84.08 45 ILE A O 1
ATOM 3339 N N . LYS B 2 47 ? -37.857 54.784 29.760 1.00 84.19 46 LYS A N 1
ATOM 3340 C CA . LYS B 2 47 ? -37.875 56.174 30.189 1.00 87.49 46 LYS A CA 1
ATOM 3341 C C . LYS B 2 47 ? -38.315 56.187 31.647 1.00 89.16 46 LYS A C 1
ATOM 3342 O O . LYS B 2 47 ? -39.349 55.618 31.999 1.00 88.24 46 LYS A O 1
ATOM 3348 N N . VAL B 2 48 ? -37.517 56.819 32.500 1.00 91.90 47 VAL A N 1
ATOM 3349 C CA . VAL B 2 48 ? -37.695 56.669 33.938 1.00 93.66 47 VAL A CA 1
ATOM 3350 C C . VAL B 2 48 ? -38.422 57.834 34.600 1.00 97.20 47 VAL A C 1
ATOM 3351 O O . VAL B 2 48 ? -38.176 59.001 34.294 1.00 99.53 47 VAL A O 1
ATOM 3355 N N . ASN B 2 49 ? -39.324 57.493 35.512 1.00 97.87 48 ASN A N 1
ATOM 3356 C CA . ASN B 2 49 ? -40.011 58.474 36.335 1.00 101.66 48 ASN A CA 1
ATOM 3357 C C . ASN B 2 49 ? -39.002 59.145 37.254 1.00 105.16 48 ASN A C 1
ATOM 3358 O O . ASN B 2 49 ? -38.652 58.596 38.301 1.00 106.02 48 ASN A O 1
ATOM 3363 N N . ASP B 2 50 ? -38.530 60.324 36.854 1.00 107.42 49 ASP A N 1
ATOM 3364 C CA . ASP B 2 50 ? -37.441 61.001 37.560 1.00 110.82 49 ASP A CA 1
ATOM 3365 C C . ASP B 2 50 ? -37.526 60.802 39.068 1.00 113.49 49 ASP A C 1
ATOM 3366 O O . ASP B 2 50 ? -38.577 61.014 39.676 1.00 115.27 49 ASP A O 1
ATOM 3371 N N . GLU B 2 51 ? -36.406 60.385 39.652 1.00 114.01 50 GLU A N 1
ATOM 3372 C CA . GLU B 2 51 ? -36.333 60.001 41.058 1.00 116.36 50 GLU A CA 1
ATOM 3373 C C . GLU B 2 51 ? -36.706 58.530 41.245 1.00 113.04 50 GLU A C 1
ATOM 3374 O O . GLU B 2 51 ? -37.531 58.190 42.094 1.00 114.17 50 GLU A O 1
ATOM 3376 N N . GLY B 2 52 ? -36.105 57.667 40.430 1.00 109.22 51 GLY A N 1
ATOM 3377 C CA . GLY B 2 52 ? -36.183 56.231 40.639 1.00 106.48 51 GLY A CA 1
ATOM 3378 C C . GLY B 2 52 ? -37.050 55.423 39.689 1.00 102.27 51 GLY A C 1
ATOM 3379 O O . GLY B 2 52 ? -36.585 54.954 38.651 1.00 99.17 51 GLY A O 1
ATOM 3380 N N . ILE B 2 53 ? -38.313 55.255 40.068 1.00 102.50 52 ILE A N 1
ATOM 3381 C CA . ILE B 2 53 ? -39.258 54.373 39.382 1.00 99.03 52 ILE A CA 1
ATOM 3382 C C . ILE B 2 53 ? -39.277 54.511 37.855 1.00 96.01 52 ILE A C 1
ATOM 3383 O O . ILE B 2 53 ? -38.955 55.566 37.312 1.00 97.09 52 ILE A O 1
ATOM 3388 N N . ILE B 2 54 ? -39.656 53.429 37.175 1.00 92.52 53 ILE A N 1
ATOM 3389 C CA . ILE B 2 54 ? -39.724 53.388 35.712 1.00 89.68 53 ILE A CA 1
ATOM 3390 C C . ILE B 2 54 ? -41.125 53.675 35.180 1.00 89.26 53 ILE A C 1
ATOM 3391 O O . ILE B 2 54 ? -42.097 53.039 35.589 1.00 88.91 53 ILE A O 1
ATOM 3396 N N . GLU B 2 55 ? -41.218 54.622 34.251 1.00 89.53 54 GLU A N 1
ATOM 3397 C CA . GLU B 2 55 ? -42.501 55.014 33.681 1.00 89.57 54 GLU A CA 1
ATOM 3398 C C . GLU B 2 55 ? -42.977 54.052 32.603 1.00 86.12 54 GLU A C 1
ATOM 3399 O O . GLU B 2 55 ? -44.105 53.560 32.649 1.00 85.56 54 GLU A O 1
ATOM 3405 N N . ASP B 2 56 ? -42.108 53.788 31.633 1.00 84.11 55 ASP A N 1
ATOM 3406 C CA . ASP B 2 56 ? -42.509 53.110 30.410 1.00 81.38 55 ASP A CA 1
ATOM 3407 C C . ASP B 2 56 ? -41.281 52.588 29.674 1.00 79.52 55 ASP A C 1
ATOM 3408 O O . ASP B 2 56 ? -40.187 53.133 29.818 1.00 80.68 55 ASP A O 1
ATOM 3413 N N . ALA B 2 57 ? -41.464 51.529 28.893 1.00 76.94 56 ALA A N 1
ATOM 3414 C CA . ALA B 2 57 ? -40.388 50.978 28.078 1.00 75.35 56 ALA A CA 1
ATOM 3415 C C . ALA B 2 57 ? -40.906 50.566 26.701 1.00 73.61 56 ALA A C 1
ATOM 3416 O O . ALA B 2 57 ? -42.115 50.500 26.475 1.00 73.36 56 ALA A O 1
ATOM 3418 N N . ARG B 2 58 ? -39.986 50.295 25.783 1.00 72.73 57 ARG A N 1
ATOM 3419 C CA . ARG B 2 58 ? -40.351 49.858 24.442 1.00 71.39 57 ARG A CA 1
ATOM 3420 C C . ARG B 2 58 ? -39.240 49.026 23.824 1.00 70.25 57 ARG A C 1
ATOM 3421 O O . ARG B 2 58 ? -38.070 49.187 24.169 1.00 70.95 57 ARG A O 1
ATOM 3429 N N . PHE B 2 59 ? -39.616 48.133 22.913 1.00 68.78 58 PHE A N 1
ATOM 3430 C CA . PHE B 2 59 ? -38.662 47.209 22.319 1.00 67.89 58 PHE A CA 1
ATOM 3431 C C . PHE B 2 59 ? -38.901 46.988 20.837 1.00 67.52 58 PHE A C 1
ATOM 3432 O O . PHE B 2 59 ? -39.986 47.246 20.314 1.00 67.54 58 PHE A O 1
ATOM 3440 N N . LYS B 2 60 ? -37.855 46.510 20.175 1.00 67.50 59 LYS A N 1
ATOM 3441 C CA . LYS B 2 60 ? -37.947 45.927 18.846 1.00 67.20 59 LYS A CA 1
ATOM 3442 C C . LYS B 2 60 ? -36.946 44.781 18.835 1.00 66.70 59 LYS A C 1
ATOM 3443 O O . LYS B 2 60 ? -35.900 44.864 19.478 1.00 67.22 59 LYS A O 1
ATOM 3449 N N . THR B 2 61 ? -37.270 43.701 18.135 1.00 65.97 60 THR A N 1
ATOM 3450 C CA . THR B 2 61 ? -36.409 42.526 18.159 1.00 65.73 60 THR A CA 1
ATOM 3451 C C . THR B 2 61 ? -36.410 41.747 16.843 1.00 66.00 60 THR A C 1
ATOM 3452 O O . THR B 2 61 ? -37.286 41.921 15.995 1.00 66.09 60 THR A O 1
ATOM 3456 N N . TYR B 2 62 ? -35.412 40.885 16.693 1.00 66.44 61 TYR A N 1
ATOM 3457 C CA . TYR B 2 62 ? -35.196 40.139 15.463 1.00 67.24 61 TYR A CA 1
ATOM 3458 C C . TYR B 2 62 ? -34.679 38.753 15.823 1.00 67.10 61 TYR A C 1
ATOM 3459 O O . TYR B 2 62 ? -33.522 38.594 16.211 1.00 67.86 61 TYR A O 1
ATOM 3468 N N . GLY B 2 63 ? -35.547 37.755 15.711 1.00 66.40 62 GLY A N 1
ATOM 3469 C CA . GLY B 2 63 ? -35.204 36.400 16.099 1.00 66.45 62 GLY A CA 1
ATOM 3470 C C . GLY B 2 63 ? -36.436 35.521 16.181 1.00 65.60 62 GLY A C 1
ATOM 3471 O O . GLY B 2 63 ? -37.487 35.871 15.646 1.00 65.24 62 GLY A O 1
ATOM 3472 N N . CYS B 2 64 ? -36.311 34.382 16.855 1.00 65.55 63 CYS A N 1
ATOM 3473 C CA . CYS B 2 64 ? -37.422 33.446 16.982 1.00 65.09 63 CYS A CA 1
ATOM 3474 C C . CYS B 2 64 ? -38.639 34.113 17.609 1.00 63.81 63 CYS A C 1
ATOM 3475 O O . CYS B 2 64 ? -38.575 35.259 18.054 1.00 63.31 63 CYS A O 1
ATOM 3478 N N . GLY B 2 65 ? -39.752 33.391 17.635 1.00 63.60 64 GLY A N 1
ATOM 3479 C CA . GLY B 2 65 ? -40.922 33.852 18.353 1.00 62.73 64 GLY A CA 1
ATOM 3480 C C . GLY B 2 65 ? -40.576 33.893 19.825 1.00 62.34 64 GLY A C 1
ATOM 3481 O O . GLY B 2 65 ? -41.066 34.740 20.572 1.00 61.84 64 GLY A O 1
ATOM 3482 N N . SER B 2 66 ? -39.714 32.966 20.236 1.00 62.89 65 SER A N 1
ATOM 3483 C CA . SER B 2 66 ? -39.205 32.925 21.599 1.00 62.95 65 SER A CA 1
ATOM 3484 C C . SER B 2 66 ? -38.461 34.213 21.920 1.00 62.78 65 SER A C 1
ATOM 3485 O O . SER B 2 66 ? -38.790 34.904 22.882 1.00 62.51 65 SER A O 1
ATOM 3488 N N . ALA B 2 67 ? -37.460 34.533 21.106 1.00 63.23 66 ALA A N 1
ATOM 3489 C CA . ALA B 2 67 ? -36.690 35.760 21.280 1.00 63.40 66 ALA A CA 1
ATOM 3490 C C . ALA B 2 67 ? -37.616 36.964 21.391 1.00 62.74 66 ALA A C 1
ATOM 3491 O O . ALA B 2 67 ? -37.430 37.826 22.251 1.00 62.87 66 ALA A O 1
ATOM 3493 N N . ILE B 2 68 ? -38.619 37.008 20.522 1.00 62.34 67 ILE A N 1
ATOM 3494 C CA . ILE B 2 68 ? -39.594 38.092 20.525 1.00 62.02 67 ILE A CA 1
ATOM 3495 C C . ILE B 2 68 ? -40.408 38.124 21.811 1.00 61.72 67 ILE A C 1
ATOM 3496 O O . ILE B 2 68 ? -40.439 39.138 22.509 1.00 61.96 67 ILE A O 1
ATOM 3501 N N . ALA B 2 69 ? -41.067 37.011 22.117 1.00 61.53 68 ALA A N 1
ATOM 3502 C CA . ALA B 2 69 ? -41.874 36.897 23.327 1.00 61.60 68 ALA A CA 1
ATOM 3503 C C . ALA B 2 69 ? -41.033 37.211 24.558 1.00 62.08 68 ALA A C 1
ATOM 3504 O O . ALA B 2 69 ? -41.537 37.732 25.554 1.00 62.49 68 ALA A O 1
ATOM 3506 N N . SER B 2 70 ? -39.746 36.892 24.476 1.00 62.33 69 SER A N 1
ATOM 3507 C CA . SER B 2 70 ? -38.827 37.118 25.583 1.00 63.09 69 SER A CA 1
ATOM 3508 C C . SER B 2 70 ? -38.740 38.604 25.904 1.00 63.44 69 SER A C 1
ATOM 3509 O O . SER B 2 70 ? -39.022 39.023 27.027 1.00 64.10 69 SER A O 1
ATOM 3512 N N . SER B 2 71 ? -38.356 39.397 24.908 1.00 63.31 70 SER A N 1
ATOM 3513 C CA . SER B 2 71 ? -38.224 40.840 25.078 1.00 63.93 70 SER A CA 1
ATOM 3514 C C . SER B 2 71 ? -39.577 41.519 25.289 1.00 63.88 70 SER A C 1
ATOM 3515 O O . SER B 2 71 ? -39.663 42.560 25.940 1.00 64.78 70 SER A O 1
ATOM 3518 N N . SER B 2 72 ? -40.632 40.928 24.737 1.00 63.12 71 SER A N 1
ATOM 3519 C CA . SER B 2 72 ? -41.978 41.432 24.969 1.00 63.33 71 SER A CA 1
ATOM 3520 C C . SER B 2 72 ? -42.275 41.356 26.454 1.00 64.09 71 SER A C 1
ATOM 3521 O O . SER B 2 72 ? -42.589 42.360 27.088 1.00 65.10 71 SER A O 1
ATOM 3524 N N . LEU B 2 73 ? -42.161 40.151 27.001 1.00 63.92 72 LEU A N 1
ATOM 3525 C CA . LEU B 2 73 ? -42.378 39.917 28.421 1.00 64.94 72 LEU A CA 1
ATOM 3526 C C . LEU B 2 73 ? -41.614 40.931 29.257 1.00 66.14 72 LEU A C 1
ATOM 3527 O O . LEU B 2 73 ? -42.170 41.539 30.170 1.00 67.39 72 LEU A O 1
ATOM 3532 N N . VAL B 2 74 ? -40.338 41.116 28.936 1.00 66.05 73 VAL A N 1
ATOM 3533 C CA . VAL B 2 74 ? -39.478 42.004 29.710 1.00 67.44 73 VAL A CA 1
ATOM 3534 C C . VAL B 2 74 ? -40.017 43.428 29.783 1.00 68.34 73 VAL A C 1
ATOM 3535 O O . VAL B 2 74 ? -40.054 44.022 30.859 1.00 69.98 73 VAL A O 1
ATOM 3539 N N . THR B 2 75 ? -40.434 43.978 28.647 1.00 67.60 74 THR A N 1
ATOM 3540 C CA . THR B 2 75 ? -40.988 45.328 28.641 1.00 68.72 74 THR A CA 1
ATOM 3541 C C . THR B 2 75 ? -42.211 45.378 29.545 1.00 69.64 74 THR A C 1
ATOM 3542 O O . THR B 2 75 ? -42.416 46.343 30.281 1.00 71.43 74 THR A O 1
ATOM 3546 N N . GLU B 2 76 ? -43.015 44.320 29.494 1.00 68.70 75 GLU A N 1
ATOM 3547 C CA . GLU B 2 76 ? -44.211 44.234 30.321 1.00 69.75 75 GLU A CA 1
ATOM 3548 C C . GLU B 2 76 ? -43.842 44.193 31.802 1.00 71.45 75 GLU A C 1
ATOM 3549 O O . GLU B 2 76 ? -44.429 44.904 32.617 1.00 73.36 75 GLU A O 1
ATOM 3555 N N . TRP B 2 77 ? -42.862 43.362 32.144 1.00 71.05 76 TRP A N 1
ATOM 3556 C CA . TRP B 2 77 ? -42.421 43.227 33.529 1.00 72.88 76 TRP A CA 1
ATOM 3557 C C . TRP B 2 77 ? -41.816 44.519 34.066 1.00 74.72 76 TRP A C 1
ATOM 3558 O O . TRP B 2 77 ? -42.036 44.885 35.221 1.00 76.97 76 TRP A O 1
ATOM 3569 N N . VAL B 2 78 ? -41.056 45.208 33.223 1.00 74.05 77 VAL A N 1
ATOM 3570 C CA . VAL B 2 78 ? -40.327 46.403 33.646 1.00 75.94 77 VAL A CA 1
ATOM 3571 C C . VAL B 2 78 ? -41.225 47.595 33.996 1.00 77.83 77 VAL A C 1
ATOM 3572 O O . VAL B 2 78 ? -40.866 48.426 34.832 1.00 80.24 77 VAL A O 1
ATOM 3576 N N . LYS B 2 79 ? -42.388 47.678 33.358 1.00 77.03 78 LYS A N 1
ATOM 3577 C CA . LYS B 2 79 ? -43.328 48.757 33.641 1.00 79.04 78 LYS A CA 1
ATOM 3578 C C . LYS B 2 79 ? -43.773 48.745 35.101 1.00 81.55 78 LYS A C 1
ATOM 3579 O O . LYS B 2 79 ? -44.221 47.720 35.616 1.00 81.25 78 LYS A O 1
ATOM 3585 N N . GLY B 2 80 ? -43.645 49.891 35.762 1.00 84.33 79 GLY A N 1
ATOM 3586 C CA . GLY B 2 80 ? -44.043 50.025 37.153 1.00 87.32 79 GLY A CA 1
ATOM 3587 C C . GLY B 2 80 ? -42.965 49.575 38.122 1.00 88.33 79 GLY A C 1
ATOM 3588 O O . GLY B 2 80 ? -43.152 49.603 39.341 1.00 91.08 79 GLY A O 1
ATOM 3589 N N . LYS B 2 81 ? -41.828 49.163 37.572 1.00 86.39 80 LYS A N 1
ATOM 3590 C CA . LYS B 2 81 ? -40.715 48.669 38.371 1.00 87.29 80 LYS A CA 1
ATOM 3591 C C . LYS B 2 81 ? -39.798 49.812 38.780 1.00 89.80 80 LYS A C 1
ATOM 3592 O O . LYS B 2 81 ? -40.054 50.973 38.468 1.00 90.91 80 LYS A O 1
ATOM 3598 N N . SER B 2 82 ? -38.727 49.472 39.485 1.00 90.98 81 SER A N 1
ATOM 3599 C CA . SER B 2 82 ? -37.709 50.444 39.848 1.00 93.46 81 SER A CA 1
ATOM 3600 C C . SER B 2 82 ? -36.511 50.266 38.927 1.00 91.54 81 SER A C 1
ATOM 3601 O O . SER B 2 82 ? -36.488 49.360 38.093 1.00 88.49 81 SER A O 1
ATOM 3604 N N . LEU B 2 83 ? -35.523 51.141 39.070 1.00 93.63 82 LEU A N 1
ATOM 3605 C CA . LEU B 2 83 ? -34.266 50.984 38.357 1.00 92.56 82 LEU A CA 1
ATOM 3606 C C . LEU B 2 83 ? -33.607 49.678 38.775 1.00 91.92 82 LEU A C 1
ATOM 3607 O O . LEU B 2 83 ? -33.194 48.883 37.934 1.00 89.40 82 LEU A O 1
ATOM 3612 N N . ASP B 2 84 ? -33.526 49.460 40.085 1.00 94.53 83 ASP A N 1
ATOM 3613 C CA . ASP B 2 84 ? -32.865 48.281 40.635 1.00 94.69 83 ASP A CA 1
ATOM 3614 C C . ASP B 2 84 ? -33.750 47.039 40.647 1.00 92.59 83 ASP A C 1
ATOM 3615 O O . ASP B 2 84 ? -33.267 45.929 40.426 1.00 91.23 83 ASP A O 1
ATOM 3620 N N . GLU B 2 85 ? -35.039 47.220 40.917 1.00 92.66 84 GLU A N 1
ATOM 3621 C CA . GLU B 2 85 ? -35.972 46.101 40.876 1.00 90.86 84 GLU A CA 1
ATOM 3622 C C . GLU B 2 85 ? -35.862 45.379 39.538 1.00 87.12 84 GLU A C 1
ATOM 3623 O O . GLU B 2 85 ? -35.814 44.149 39.484 1.00 85.92 84 GLU A O 1
ATOM 3629 N N . ALA B 2 86 ? -35.819 46.160 38.463 1.00 85.63 85 ALA A N 1
ATOM 3630 C CA . ALA B 2 86 ? -35.679 45.623 37.116 1.00 82.48 85 ALA A CA 1
ATOM 3631 C C . ALA B 2 86 ? -34.247 45.167 36.857 1.00 82.41 85 ALA A C 1
ATOM 3632 O O . ALA B 2 86 ? -34.000 44.307 36.010 1.00 80.31 85 ALA A O 1
ATOM 3634 N N . GLN B 2 87 ? -33.306 45.749 37.592 1.00 85.03 86 GLN A N 1
ATOM 3635 C CA . GLN B 2 87 ? -31.898 45.387 37.464 1.00 85.60 86 GLN A CA 1
ATOM 3636 C C . GLN B 2 87 ? -31.645 43.939 37.877 1.00 85.39 86 GLN A C 1
ATOM 3637 O O . GLN B 2 87 ? -30.777 43.268 37.321 1.00 84.68 86 GLN A O 1
ATOM 3643 N N . ALA B 2 88 ? -32.410 43.461 38.854 1.00 86.32 87 ALA A N 1
ATOM 3644 C CA . ALA B 2 88 ? -32.237 42.106 39.362 1.00 86.65 87 ALA A CA 1
ATOM 3645 C C . ALA B 2 88 ? -33.298 41.153 38.817 1.00 84.13 87 ALA A C 1
ATOM 3646 O O . ALA B 2 88 ? -33.895 40.380 39.567 1.00 84.93 87 ALA A O 1
ATOM 3648 N N . ILE B 2 89 ? -33.525 41.205 37.508 1.00 81.37 88 ILE A N 1
ATOM 3649 C CA . ILE B 2 89 ? -34.528 40.347 36.879 1.00 79.10 88 ILE A CA 1
ATOM 3650 C C . ILE B 2 89 ? -34.010 38.942 36.575 1.00 78.47 88 ILE A C 1
ATOM 3651 O O . ILE B 2 89 ? -34.694 37.954 36.846 1.00 78.29 88 ILE A O 1
ATOM 3656 N N . LYS B 2 90 ? -32.809 38.854 36.015 1.00 78.43 89 LYS A N 1
ATOM 3657 C CA . LYS B 2 90 ? -32.171 37.561 35.774 1.00 78.41 89 LYS A CA 1
ATOM 3658 C C . LYS B 2 90 ? -32.881 36.743 34.695 1.00 76.01 89 LYS A C 1
ATOM 3659 O O . LYS B 2 90 ? -34.075 36.459 34.798 1.00 75.20 89 LYS A O 1
ATOM 3661 N N . ASN B 2 91 ? -32.128 36.362 33.668 1.00 75.21 90 ASN A N 1
ATOM 3662 C CA . ASN B 2 91 ? -32.653 35.584 32.550 1.00 73.31 90 ASN A CA 1
ATOM 3663 C C . ASN B 2 91 ? -33.437 34.344 32.971 1.00 73.43 90 ASN A C 1
ATOM 3664 O O . ASN B 2 91 ? -34.505 34.060 32.432 1.00 71.95 90 ASN A O 1
ATOM 3669 N N . THR B 2 92 ? -32.889 33.604 33.928 1.00 75.47 91 THR A N 1
ATOM 3670 C CA . THR B 2 92 ? -33.522 32.383 34.414 1.00 76.15 91 THR A CA 1
ATOM 3671 C C . THR B 2 92 ? -35.022 32.557 34.652 1.00 75.27 91 THR A C 1
ATOM 3672 O O . THR B 2 92 ? -35.826 31.727 34.225 1.00 74.51 91 THR A O 1
ATOM 3676 N N . ASP B 2 93 ? -35.392 33.638 35.332 1.00 75.66 92 ASP A N 1
ATOM 3677 C CA . ASP B 2 93 ? -36.795 33.924 35.626 1.00 75.25 92 ASP A CA 1
ATOM 3678 C C . ASP B 2 93 ? -37.609 34.101 34.351 1.00 72.77 92 ASP A C 1
ATOM 3679 O O . ASP B 2 93 ? -38.760 33.672 34.271 1.00 72.34 92 ASP A O 1
ATOM 3684 N N . ILE B 2 94 ? -37.002 34.740 33.356 1.00 71.43 93 ILE A N 1
ATOM 3685 C CA . ILE B 2 94 ? -37.651 34.957 32.067 1.00 69.37 93 ILE A CA 1
ATOM 3686 C C . ILE B 2 94 ? -37.890 33.636 31.349 1.00 68.75 93 ILE A C 1
ATOM 3687 O O . ILE B 2 94 ? -38.914 33.447 30.690 1.00 67.68 93 ILE A O 1
ATOM 3692 N N . ALA B 2 95 ? -36.929 32.726 31.475 1.00 69.72 94 ALA A N 1
ATOM 3693 C CA . ALA B 2 95 ? -37.020 31.423 30.835 1.00 69.63 94 ALA A CA 1
ATOM 3694 C C . ALA B 2 95 ? -38.077 30.559 31.511 1.00 70.42 94 ALA A C 1
ATOM 3695 O O . ALA B 2 95 ? -38.861 29.887 30.842 1.00 69.83 94 ALA A O 1
ATOM 3697 N N . GLU B 2 96 ? -38.096 30.579 32.839 1.00 72.06 95 GLU A N 1
ATOM 3698 C CA . GLU B 2 96 ? -39.090 29.825 33.587 1.00 73.25 95 GLU A CA 1
ATOM 3699 C C . GLU B 2 96 ? -40.491 30.257 33.181 1.00 72.02 95 GLU A C 1
ATOM 3700 O O . GLU B 2 96 ? -41.336 29.428 32.848 1.00 72.04 95 GLU A O 1
ATOM 3706 N N . GLU B 2 97 ? -40.727 31.563 33.209 1.00 71.22 96 GLU A N 1
ATOM 3707 C CA . GLU B 2 97 ? -42.030 32.112 32.863 1.00 70.35 96 GLU A CA 1
ATOM 3708 C C . GLU B 2 97 ? -42.502 31.612 31.503 1.00 68.84 96 GLU A C 1
ATOM 3709 O O . GLU B 2 97 ? -43.611 31.094 31.373 1.00 69.04 96 GLU A O 1
ATOM 3715 N N . LEU B 2 98 ? -41.651 31.768 30.493 1.00 67.63 97 LEU A N 1
ATOM 3716 C CA . LEU B 2 98 ? -41.998 31.393 29.126 1.00 66.44 97 LEU A CA 1
ATOM 3717 C C . LEU B 2 98 ? -41.834 29.898 28.865 1.00 67.19 97 LEU A C 1
ATOM 3718 O O . LEU B 2 98 ? -42.189 29.408 27.793 1.00 66.66 97 LEU A O 1
ATOM 3723 N N . GLU B 2 99 ? -41.294 29.177 29.843 1.00 68.72 98 GLU A N 1
ATOM 3724 C CA . GLU B 2 99 ? -41.061 27.743 29.697 1.00 69.89 98 GLU A CA 1
ATOM 3725 C C . GLU B 2 99 ? -40.213 27.456 28.462 1.00 69.28 98 GLU A C 1
ATOM 3726 O O . GLU B 2 99 ? -40.628 26.720 27.567 1.00 69.28 98 GLU A O 1
ATOM 3732 N N . LEU B 2 100 ? -39.021 28.045 28.424 1.00 69.06 99 LEU A N 1
ATOM 3733 C CA . LEU B 2 100 ? -38.129 27.908 27.278 1.00 68.77 99 LEU A CA 1
ATOM 3734 C C . LEU B 2 100 ? -37.352 26.601 27.310 1.00 70.58 99 LEU A C 1
ATOM 3735 O O . LEU B 2 100 ? -36.810 26.219 28.347 1.00 72.06 99 LEU A O 1
ATOM 3740 N N . PRO B 2 101 ? -37.295 25.909 26.163 1.00 70.79 100 PRO A N 1
ATOM 3741 C CA . PRO B 2 101 ? -36.472 24.705 26.018 1.00 72.79 100 PRO A CA 1
ATOM 3742 C C . PRO B 2 101 ? -34.987 25.052 25.991 1.00 73.44 100 PRO A C 1
ATOM 3743 O O . PRO B 2 101 ? -34.624 26.155 25.581 1.00 72.18 100 PRO A O 1
ATOM 3747 N N . PRO B 2 102 ? -34.135 24.114 26.426 1.00 75.68 101 PRO A N 1
ATOM 3748 C CA . PRO B 2 102 ? -32.681 24.282 26.490 1.00 76.91 101 PRO A CA 1
ATOM 3749 C C . PRO B 2 102 ? -32.118 25.063 25.308 1.00 75.97 101 PRO A C 1
ATOM 3750 O O . PRO B 2 102 ? -31.253 25.918 25.494 1.00 75.93 101 PRO A O 1
ATOM 3754 N N . VAL B 2 103 ? -32.611 24.773 24.109 1.00 75.51 102 VAL A N 1
ATOM 3755 C CA . VAL B 2 103 ? -32.081 25.387 22.895 1.00 75.14 102 VAL A CA 1
ATOM 3756 C C . VAL B 2 103 ? -32.292 26.899 22.874 1.00 73.03 102 VAL A C 1
ATOM 3757 O O . VAL B 2 103 ? -31.371 27.659 22.574 1.00 73.25 102 VAL A O 1
ATOM 3761 N N . LYS B 2 104 ? -33.508 27.328 23.192 1.00 71.29 103 LYS A N 1
ATOM 3762 C CA . LYS B 2 104 ? -33.854 28.744 23.150 1.00 69.51 103 LYS A CA 1
ATOM 3763 C C . LYS B 2 104 ? -33.560 29.444 24.470 1.00 69.39 103 LYS A C 1
ATOM 3764 O O . LYS B 2 104 ? -34.181 30.454 24.798 1.00 68.11 103 LYS A O 1
ATOM 3770 N N . ILE B 2 105 ? -32.609 28.906 25.225 1.00 71.05 104 ILE A N 1
ATOM 3771 C CA . ILE B 2 105 ? -32.211 29.519 26.486 1.00 71.46 104 ILE A CA 1
ATOM 3772 C C . ILE B 2 105 ? -31.470 30.829 26.248 1.00 71.14 104 ILE A C 1
ATOM 3773 O O . ILE B 2 105 ? -31.527 31.745 27.070 1.00 70.89 104 ILE A O 1
ATOM 3778 N N . HIS B 2 106 ? -30.785 30.916 25.114 1.00 71.44 105 HIS A N 1
ATOM 3779 C CA . HIS B 2 106 ? -30.008 32.102 24.779 1.00 71.54 105 HIS A CA 1
ATOM 3780 C C . HIS B 2 106 ? -30.884 33.346 24.681 1.00 69.78 105 HIS A C 1
ATOM 3781 O O . HIS B 2 106 ? -30.387 34.470 24.752 1.00 69.96 105 HIS A O 1
ATOM 3788 N N . CYS B 2 107 ? -32.187 33.143 24.509 1.00 68.35 106 CYS A N 1
ATOM 3789 C CA . CYS B 2 107 ? -33.117 34.259 24.378 1.00 66.92 106 CYS A CA 1
ATOM 3790 C C . CYS B 2 107 ? -33.304 34.988 25.705 1.00 66.99 106 CYS A C 1
ATOM 3791 O O . CYS B 2 107 ? -33.541 36.196 25.732 1.00 66.57 106 CYS A O 1
ATOM 3794 N N . SER B 2 108 ? -33.195 34.249 26.804 1.00 67.85 107 SER A N 1
ATOM 3795 C CA . SER B 2 108 ? -33.267 34.844 28.131 1.00 68.47 107 SER A CA 1
ATOM 3796 C C . SER B 2 108 ? -32.029 35.689 28.383 1.00 69.69 107 SER A C 1
ATOM 3797 O O . SER B 2 108 ? -32.123 36.903 28.568 1.00 69.61 107 SER A O 1
ATOM 3800 N N . ILE B 2 109 ? -30.872 35.032 28.388 1.00 71.09 108 ILE A N 1
ATOM 3801 C CA . ILE B 2 109 ? -29.591 35.707 28.553 1.00 72.62 108 ILE A CA 1
ATOM 3802 C C . ILE B 2 109 ? -29.601 37.030 27.807 1.00 71.93 108 ILE A C 1
ATOM 3803 O O . ILE B 2 109 ? -29.221 38.068 28.347 1.00 72.81 108 ILE A O 1
ATOM 3808 N N . LEU B 2 110 ? -30.052 36.979 26.558 1.00 70.63 109 LEU A N 1
ATOM 3809 C CA . LEU B 2 110 ? -30.089 38.154 25.700 1.00 70.20 109 LEU A CA 1
ATOM 3810 C C . LEU B 2 110 ? -31.075 39.198 26.218 1.00 69.41 109 LEU A C 1
ATOM 3811 O O . LEU B 2 110 ? -30.752 40.383 26.299 1.00 70.13 109 LEU A O 1
ATOM 3816 N N . ALA B 2 111 ? -32.278 38.753 26.562 1.00 68.24 110 ALA A N 1
ATOM 3817 C CA . ALA B 2 111 ? -33.291 39.645 27.104 1.00 67.78 110 ALA A CA 1
ATOM 3818 C C . ALA B 2 111 ? -32.739 40.398 28.310 1.00 69.36 110 ALA A C 1
ATOM 3819 O O . ALA B 2 111 ? -32.893 41.614 28.423 1.00 69.82 110 ALA A O 1
ATOM 3821 N N . GLU B 2 112 ? -32.090 39.663 29.206 1.00 70.49 111 GLU A N 1
ATOM 3822 C CA . GLU B 2 112 ? -31.482 40.259 30.389 1.00 72.41 111 GLU A CA 1
ATOM 3823 C C . GLU B 2 112 ? -30.403 41.258 29.987 1.00 73.57 111 GLU A C 1
ATOM 3824 O O . GLU B 2 112 ? -30.350 42.373 30.506 1.00 74.70 111 GLU A O 1
ATOM 3830 N N . ASP B 2 113 ? -29.541 40.846 29.065 1.00 73.60 112 ASP A N 1
ATOM 3831 C CA . ASP B 2 113 ? -28.516 41.729 28.527 1.00 74.86 112 ASP A CA 1
ATOM 3832 C C . ASP B 2 113 ? -29.129 43.056 28.110 1.00 74.47 112 ASP A C 1
ATOM 3833 O O . ASP B 2 113 ? -28.600 44.122 28.424 1.00 76.10 112 ASP A O 1
ATOM 3838 N N . ALA B 2 114 ? -30.255 42.976 27.408 1.00 72.56 113 ALA A N 1
ATOM 3839 C CA . ALA B 2 114 ? -30.897 44.149 26.824 1.00 72.26 113 ALA A CA 1
ATOM 3840 C C . ALA B 2 114 ? -31.357 45.153 27.873 1.00 73.27 113 ALA A C 1
ATOM 3841 O O . ALA B 2 114 ? -31.058 46.343 27.778 1.00 74.61 113 ALA A O 1
ATOM 3843 N N . ILE B 2 115 ? -32.091 44.673 28.869 1.00 72.92 114 ILE A N 1
ATOM 3844 C CA . ILE B 2 115 ? -32.585 45.546 29.926 1.00 74.19 114 ILE A CA 1
ATOM 3845 C C . ILE B 2 115 ? -31.432 46.156 30.723 1.00 76.69 114 ILE A C 1
ATOM 3846 O O . ILE B 2 115 ? -31.433 47.352 31.015 1.00 78.26 114 ILE A O 1
ATOM 3851 N N . LYS B 2 116 ? -30.444 45.333 31.057 1.00 77.32 115 LYS A N 1
ATOM 3852 C CA . LYS B 2 116 ? -29.284 45.798 31.805 1.00 79.94 115 LYS A CA 1
ATOM 3853 C C . LYS B 2 116 ? -28.504 46.850 31.021 1.00 81.05 115 LYS A C 1
ATOM 3854 O O . LYS B 2 116 ? -27.969 47.797 31.595 1.00 83.43 115 LYS A O 1
ATOM 3856 N N . ALA B 2 117 ? -28.444 46.678 29.706 1.00 79.62 116 ALA A N 1
ATOM 3857 C CA . ALA B 2 117 ? -27.715 47.606 28.849 1.00 80.82 116 ALA A CA 1
ATOM 3858 C C . ALA B 2 117 ? -28.432 48.948 28.747 1.00 81.37 116 ALA A C 1
ATOM 3859 O O . ALA B 2 117 ? -27.794 50.000 28.694 1.00 83.55 116 ALA A O 1
ATOM 3861 N N . ALA B 2 118 ? -29.761 48.903 28.714 1.00 79.65 117 ALA A N 1
ATOM 3862 C CA . ALA B 2 118 ? -30.566 50.116 28.642 1.00 80.31 117 ALA A CA 1
ATOM 3863 C C . ALA B 2 118 ? -30.399 50.927 29.919 1.00 82.83 117 ALA A C 1
ATOM 3864 O O . ALA B 2 118 ? -30.234 52.147 29.878 1.00 84.87 117 ALA A O 1
ATOM 3866 N N . ILE B 2 119 ? -30.441 50.238 31.055 1.00 82.98 118 ILE A N 1
ATOM 3867 C CA . ILE B 2 119 ? -30.240 50.884 32.344 1.00 85.70 118 ILE A CA 1
ATOM 3868 C C . ILE B 2 119 ? -28.899 51.602 32.365 1.00 88.35 118 ILE A C 1
ATOM 3869 O O . ILE B 2 119 ? -28.829 52.804 32.621 1.00 90.73 118 ILE A O 1
ATOM 3874 N N . ALA B 2 120 ? -27.838 50.851 32.089 1.00 88.19 119 ALA A N 1
ATOM 3875 C CA . ALA B 2 120 ? -26.485 51.393 32.089 1.00 90.87 119 ALA A CA 1
ATOM 3876 C C . ALA B 2 120 ? -26.403 52.660 31.252 1.00 92.02 119 ALA A C 1
ATOM 3877 O O . ALA B 2 120 ? -25.695 53.602 31.606 1.00 95.08 119 ALA A O 1
ATOM 3879 N N . ASP B 2 121 ? -27.135 52.679 30.143 1.00 89.83 120 ASP A N 1
ATOM 3880 C CA . ASP B 2 121 ? -27.135 53.837 29.260 1.00 90.99 120 ASP A CA 1
ATOM 3881 C C . ASP B 2 121 ? -27.735 55.049 29.955 1.00 93.09 120 ASP A C 1
ATOM 3882 O O . ASP B 2 121 ? -27.205 56.155 29.859 1.00 95.89 120 ASP A O 1
ATOM 3887 N N . TYR B 2 122 ? -28.845 54.841 30.655 1.00 92.02 121 TYR A N 1
ATOM 3888 C CA . TYR B 2 122 ? -29.474 55.931 31.384 1.00 94.28 121 TYR A CA 1
ATOM 3889 C C . TYR B 2 122 ? -28.515 56.518 32.414 1.00 97.89 121 TYR A C 1
ATOM 3890 O O . TYR B 2 122 ? -28.315 57.731 32.467 1.00 100.83 121 TYR A O 1
ATOM 3899 N N . LYS B 2 123 ? -27.918 55.651 33.227 1.00 97.95 122 LYS A N 1
ATOM 3900 C CA . LYS B 2 123 ? -26.998 56.096 34.269 1.00 101.56 122 LYS A CA 1
ATOM 3901 C C . LYS B 2 123 ? -25.821 56.876 33.692 1.00 103.99 122 LYS A C 1
ATOM 3902 O O . LYS B 2 123 ? -25.348 57.837 34.300 1.00 107.68 122 LYS A O 1
ATOM 3908 N N . SER B 2 124 ? -25.358 56.465 32.516 1.00 102.20 123 SER A N 1
ATOM 3909 C CA . SER B 2 124 ? -24.192 57.088 31.895 1.00 104.57 123 SER A CA 1
ATOM 3910 C C . SER B 2 124 ? -24.457 58.535 31.488 1.00 106.86 123 SER A C 1
ATOM 3911 O O . SER B 2 124 ? -23.545 59.361 31.475 1.00 110.27 123 SER A O 1
ATOM 3914 N N . LYS B 2 125 ? -25.708 58.837 31.158 1.00 105.25 124 LYS A N 1
ATOM 3915 C CA . LYS B 2 125 ? -26.063 60.163 30.667 1.00 107.38 124 LYS A CA 1
ATOM 3916 C C . LYS B 2 125 ? -26.565 61.093 31.770 1.00 110.31 124 LYS A C 1
ATOM 3917 O O . LYS B 2 125 ? -27.769 61.320 31.888 1.00 109.47 124 LYS A O 1
ATOM 3923 N N . ARG B 2 126 ? -25.646 61.638 32.566 1.00 114.04 125 ARG A N 1
ATOM 3924 C CA . ARG B 2 126 ? -26.026 62.592 33.610 1.00 117.53 125 ARG A CA 1
ATOM 3925 C C . ARG B 2 126 ? -24.916 63.190 34.497 1.00 122.14 125 ARG A C 1
ATOM 3926 O O . ARG B 2 126 ? -25.214 63.669 35.590 1.00 124.84 125 ARG A O 1
ATOM 3934 N N . GLU B 2 127 ? -23.656 63.182 34.063 1.00 123.42 126 GLU A N 1
ATOM 3935 C CA . GLU B 2 127 ? -23.217 62.593 32.807 1.00 120.73 126 GLU A CA 1
ATOM 3936 C C . GLU B 2 127 ? -22.153 61.536 33.077 1.00 120.12 126 GLU A C 1
ATOM 3937 O O . GLU B 2 127 ? -21.531 61.528 34.141 1.00 122.74 126 GLU A O 1
#

Nearest PDB structures (foldseek):
  3lvl-assembly1_B-2  TM=1.002E+00  e=1.220E-84  Escherichia coli
  7rtk-assembly1_A  TM=9.741E-01  e=4.693E-59  Homo sapiens
  7mhv-assembly1_A-2  TM=9.894E-01  e=1.770E-57  Legionella pneumophila subsp. pneumophila str. Philadelphia 1
  5usr-assembly1_A  TM=9.206E-01  e=1.021E-48  Homo sapiens
  6m4j-assembly1_A  TM=9.010E-01  e=1.127E-36  Vibrio cyclitrophicus

Solvent-accessible surface area: 21756 Å² total; per-residue (Å²): 116,73,86,84,1,79,0,20,12,4,51,35,3,57,54,3,82,76,0,28,113,89,22,105,94,28,98,75,156,139,20,30,85,8,59,12,47,37,196,95,73,122,77,0,129,70,0,76,112,8,0,68,105,0,28,54,36,0,0,91,16,0,32,16,44,35,105,15,2,1,6,4,55,13,16,81,32,0,1,41,3,0,0,44,0,1,0,34,66,55,65,204,80,9,101,1,0,0,0,3,76,6,0,59,80,10,0,7,69,5,0,105,60,1,74,172,92,51,18,86,15,41,67,17,56,11,80,84,47,0,41,6,48,55,167,101,0,85,86,21,16,100,163,51,7,9,1,0,0,0,9,13,1,2,25,29,8,0,2,33,8,79,9,48,30,0,0,86,30,0,74,86,121,65,5,24,0,0,0,5,0,11,5,0,2,2,18,32,101,14,54,3,87,128,31,62,0,8,0,0,0,0,3,0,37,31,12,26,0,8,119,47,1,0,0,0,3,10,17,69,74,76,144,8,141,15,75,18,68,93,149,56,69,43,59,22,144,36,29,40,4,29,84,29,47,11,56,29,0,9,0,0,0,14,3,0,103,14,8,101,114,80,36,75,108,32,16,128,89,2,84,41,9,5,53,83,0,28,78,15,0,92,106,15,99,32,20,88,52,5,11,36,68,133,122,6,2,0,3,5,3,3,0,0,0,29,52,2,20,1,40,3,0,60,21,21,2,157,38,12,31,24,38,28,2,55,100,131,105,21,10,55,1,0,97,13,10,67,31,87,73,61,19,0,47,2,0,1,24,0,0,1,0,70,123,3,59,102,105,29,0,60,79,0,25,127,15,0,106,140,4,1,38,62,6,10,93,7,1,12,57,35,69,60,73,116,81,112,140,88,20,155,102,2,57,62,15,4,85,102,25,71,22,57,19,61,32,90,92,134,58,144,49,0,0,24,8,125,35,27,49,118,108,62,21,8,13,0,24,1,14,0,49,1,57,109,106,27,76,3,83,29,0,68,1,28,3,11,1,7,0,3,0,4,0,0,1,0,6,0,0,73,76,0,90,55,60,30,35,95,102,1,86,84,9,35,36,71,67,0,11,120,54,0,124,19,58,119,115,33,63,61,0,0,87,7,1,60,63,0,3,35,37,0,3,59,38,16,109,69,74,148,131